Protein AF-A0A958Y5F9-F1 (afdb_monomer_lite)

pLDDT: mean 79.47, std 16.08, range [24.62, 97.62]

Structure (mmCIF, N/CA/C/O backbone):
data_AF-A0A958Y5F9-F1
#
_entry.id   AF-A0A958Y5F9-F1
#
loop_
_atom_site.group_PDB
_atom_site.id
_atom_site.type_symbol
_atom_site.label_atom_id
_atom_site.label_alt_id
_atom_site.label_comp_id
_atom_site.label_asym_id
_atom_site.label_entity_id
_atom_site.label_seq_id
_atom_site.pdbx_PDB_ins_code
_atom_site.Cartn_x
_atom_site.Cartn_y
_atom_site.Cartn_z
_atom_site.occupancy
_atom_site.B_iso_or_equiv
_atom_site.auth_seq_id
_atom_site.auth_comp_id
_atom_site.auth_asym_id
_atom_site.auth_atom_id
_atom_site.pdbx_PDB_model_num
ATOM 1 N N . TRP A 1 1 ? -17.874 -18.863 14.566 1.00 78.94 1 TRP A N 1
ATOM 2 C CA . TRP A 1 1 ? -17.034 -19.992 14.114 1.00 78.94 1 TRP A CA 1
ATOM 3 C C . TRP A 1 1 ? -15.703 -19.928 14.842 1.00 78.94 1 TRP A C 1
ATOM 5 O O . TRP A 1 1 ? -15.327 -18.834 15.233 1.00 78.94 1 TRP A O 1
ATOM 15 N N . THR A 1 2 ? -15.024 -21.053 15.063 1.00 80.00 2 THR A N 1
ATOM 16 C CA . THR A 1 2 ? -13.700 -21.110 15.724 1.00 80.00 2 THR A CA 1
ATOM 17 C C . THR A 1 2 ? -12.803 -22.122 15.003 1.00 80.00 2 THR A C 1
ATOM 19 O O . THR A 1 2 ? -13.330 -22.926 14.233 1.00 80.00 2 THR A O 1
ATOM 22 N N . PRO A 1 3 ? -11.476 -22.153 15.241 1.00 75.56 3 PRO A N 1
ATOM 23 C CA . PRO A 1 3 ? -10.610 -23.174 14.645 1.00 75.56 3 PRO A CA 1
ATOM 24 C C . PRO A 1 3 ? -11.055 -24.618 14.947 1.00 75.56 3 PRO A C 1
ATOM 26 O O . PRO A 1 3 ? -10.991 -25.472 14.070 1.00 75.56 3 PRO A O 1
ATOM 29 N N . GLY A 1 4 ? -11.568 -24.885 16.156 1.00 81.56 4 GLY A N 1
ATOM 30 C CA . GLY A 1 4 ? -12.093 -26.204 16.544 1.00 81.56 4 GLY A CA 1
ATOM 31 C C . GLY A 1 4 ? -13.514 -26.504 16.044 1.00 81.56 4 GLY A C 1
ATOM 32 O O . GLY A 1 4 ? -13.929 -27.658 16.024 1.00 81.56 4 GLY A O 1
ATOM 33 N N . GLN A 1 5 ? -14.266 -25.479 15.634 1.00 85.56 5 GLN A N 1
ATOM 34 C CA . GLN A 1 5 ? -15.607 -25.595 15.054 1.00 85.56 5 GLN A CA 1
ATOM 35 C C . GLN A 1 5 ? -15.733 -24.654 13.844 1.00 85.56 5 GLN A C 1
ATOM 37 O O . GLN A 1 5 ? -16.377 -23.592 13.928 1.00 85.56 5 GLN A O 1
ATOM 42 N N . PRO A 1 6 ? -15.077 -25.000 12.722 1.00 83.56 6 PRO A N 1
ATOM 43 C CA . PRO A 1 6 ? -15.099 -24.168 11.534 1.00 83.56 6 PRO A CA 1
ATOM 44 C C . PRO A 1 6 ? -16.473 -24.219 10.844 1.00 83.56 6 PRO A C 1
ATOM 46 O O . PRO A 1 6 ? -17.275 -25.125 11.099 1.00 83.56 6 PRO A O 1
ATOM 49 N N . PRO A 1 7 ? -16.775 -23.255 9.958 1.00 86.75 7 PRO A N 1
ATOM 50 C CA . PRO A 1 7 ? -17.998 -23.288 9.165 1.00 86.75 7 PRO A CA 1
ATOM 51 C C . PRO A 1 7 ? -18.066 -24.533 8.267 1.00 86.75 7 PRO A C 1
ATOM 53 O O . PRO A 1 7 ? -17.054 -25.119 7.886 1.00 86.75 7 PRO A O 1
ATOM 56 N N . ASN A 1 8 ? -19.286 -24.896 7.876 1.00 89.56 8 ASN A N 1
ATOM 57 C CA . ASN A 1 8 ? -19.574 -25.826 6.780 1.00 89.56 8 ASN A CA 1
ATOM 58 C C . ASN A 1 8 ? -20.611 -25.220 5.809 1.00 89.56 8 ASN A C 1
ATOM 60 O O . ASN A 1 8 ? -21.319 -24.286 6.208 1.00 89.56 8 ASN A O 1
ATOM 64 N N . PRO A 1 9 ? -20.749 -25.735 4.570 1.00 88.19 9 PRO A N 1
ATOM 65 C CA . PRO A 1 9 ? -21.650 -25.155 3.567 1.00 88.19 9 PRO A CA 1
ATOM 66 C C . PRO A 1 9 ? -23.096 -24.998 4.049 1.00 88.19 9 PRO A C 1
ATOM 68 O O . PRO A 1 9 ? -23.702 -23.954 3.838 1.00 88.19 9 PRO A O 1
ATOM 71 N N . GLY A 1 10 ? -23.632 -25.965 4.803 1.00 88.81 10 GLY A N 1
ATOM 72 C CA . GLY A 1 10 ? -24.988 -25.872 5.357 1.00 88.81 10 GLY A CA 1
ATOM 73 C C . GLY A 1 10 ? -25.145 -24.812 6.459 1.00 88.81 10 GLY A C 1
ATOM 74 O O . GLY A 1 10 ? -26.214 -24.223 6.624 1.00 88.81 10 GLY A O 1
ATOM 75 N N . SER A 1 11 ? -24.097 -24.537 7.240 1.00 89.81 11 SER A N 1
ATOM 76 C CA . SER A 1 11 ? -24.088 -23.415 8.188 1.00 89.81 11 SER A CA 1
ATOM 77 C C . SER A 1 11 ? -24.035 -22.064 7.472 1.00 89.81 11 SER A C 1
ATOM 79 O O . SER A 1 11 ? -24.726 -21.141 7.898 1.00 89.81 11 SER A O 1
ATOM 81 N N . LEU A 1 12 ? -23.296 -21.975 6.360 1.00 89.50 12 LEU A N 1
ATOM 82 C CA . LEU A 1 12 ? -23.232 -20.775 5.532 1.00 89.50 12 LEU A CA 1
ATOM 83 C C . LEU A 1 12 ? -24.564 -20.528 4.805 1.00 89.50 12 LEU A C 1
ATOM 85 O O . LEU A 1 12 ? -25.068 -19.410 4.846 1.00 89.50 12 LEU A O 1
ATOM 89 N N . GLU A 1 13 ? -25.193 -21.569 4.244 1.00 91.06 13 GLU A N 1
ATOM 90 C CA . GLU A 1 13 ? -26.529 -21.481 3.628 1.00 91.06 13 GLU A CA 1
ATOM 91 C C . GLU A 1 13 ? -27.552 -20.926 4.622 1.00 91.06 13 GLU A C 1
ATOM 93 O O . GLU A 1 13 ? -28.292 -19.999 4.302 1.00 91.06 13 GLU A O 1
ATOM 98 N N . ARG A 1 14 ? -27.575 -21.464 5.850 1.00 91.44 14 ARG A N 1
ATOM 99 C CA . ARG A 1 14 ? -28.482 -20.992 6.905 1.00 91.44 14 ARG A CA 1
ATOM 100 C C . ARG A 1 14 ? -28.225 -19.536 7.269 1.00 91.44 14 ARG A C 1
ATOM 102 O O . ARG A 1 14 ? -29.187 -18.786 7.405 1.00 91.44 14 ARG A O 1
ATOM 109 N N . PHE A 1 15 ? -26.959 -19.142 7.394 1.00 89.44 15 PHE A N 1
ATOM 110 C CA . PHE A 1 15 ? -26.582 -17.755 7.653 1.00 89.44 15 PHE A CA 1
ATOM 111 C C . PHE A 1 15 ? -27.074 -16.819 6.539 1.00 89.44 15 PHE A C 1
ATOM 113 O O . PHE A 1 15 ? -27.730 -15.820 6.826 1.00 89.44 15 PHE A O 1
ATOM 120 N N . ILE A 1 16 ? -26.842 -17.171 5.273 1.00 90.12 16 ILE A N 1
ATOM 121 C CA . ILE A 1 16 ? -27.252 -16.370 4.110 1.00 90.12 16 ILE A CA 1
ATOM 122 C C . ILE A 1 16 ? -28.772 -16.282 4.013 1.00 90.12 16 ILE A C 1
ATOM 124 O O . ILE A 1 16 ? -29.318 -15.194 3.852 1.00 90.12 16 ILE A O 1
ATOM 128 N N . LEU A 1 17 ? -29.473 -17.406 4.159 1.00 91.56 17 LEU A N 1
ATOM 129 C CA . LEU A 1 17 ? -30.933 -17.436 4.174 1.00 91.56 17 LEU A CA 1
ATOM 130 C C . LEU A 1 17 ? -31.501 -16.562 5.291 1.00 91.56 17 LEU A C 1
ATOM 132 O O . LEU A 1 17 ? -32.447 -15.811 5.058 1.00 91.56 17 LEU A O 1
ATOM 136 N N . GLN A 1 18 ? -30.925 -16.636 6.491 1.00 90.31 18 GLN A N 1
ATOM 137 C CA . GLN A 1 18 ? -31.332 -15.799 7.611 1.00 90.31 18 GLN A CA 1
ATOM 138 C C . GLN A 1 18 ? -31.108 -14.316 7.300 1.00 90.31 18 GLN A C 1
ATOM 140 O O . GLN A 1 18 ? -32.046 -13.536 7.440 1.00 90.31 18 GLN A O 1
ATOM 145 N N . ALA A 1 19 ? -29.925 -13.940 6.808 1.00 87.44 19 ALA A N 1
ATOM 146 C CA . ALA A 1 19 ? -29.609 -12.567 6.415 1.00 87.44 19 ALA A CA 1
ATOM 147 C C . ALA A 1 19 ? -30.534 -12.032 5.305 1.00 87.44 19 ALA A C 1
ATOM 149 O O . ALA A 1 19 ? -30.986 -10.889 5.383 1.00 87.44 19 ALA A O 1
ATOM 150 N N . LEU A 1 20 ? -30.864 -12.856 4.302 1.00 88.44 20 LEU A N 1
ATOM 151 C CA . LEU A 1 20 ? -31.779 -12.491 3.215 1.00 88.44 20 LEU A CA 1
ATOM 152 C C . LEU A 1 20 ? -33.224 -12.329 3.690 1.00 88.44 20 LEU A C 1
ATOM 154 O O . LEU A 1 20 ? -33.929 -11.463 3.186 1.00 88.44 20 LEU A O 1
ATOM 158 N N . MET A 1 21 ? -33.685 -13.161 4.629 1.00 89.50 21 MET A N 1
ATOM 159 C CA . MET A 1 21 ? -35.049 -13.089 5.168 1.00 89.50 21 MET A CA 1
ATOM 160 C C . MET A 1 21 ? -35.225 -11.967 6.194 1.00 89.50 21 MET A C 1
ATOM 162 O O . MET A 1 21 ? -36.331 -11.452 6.368 1.00 89.50 21 MET A O 1
ATOM 166 N N . GLU A 1 22 ? -34.162 -11.604 6.903 1.00 86.06 22 GLU A N 1
ATOM 167 C CA . GLU A 1 22 ? -34.221 -10.635 7.985 1.00 86.06 22 GLU A CA 1
ATOM 168 C C . GLU A 1 22 ? -34.667 -9.253 7.473 1.00 86.06 22 GLU A C 1
ATOM 170 O O . GLU A 1 22 ? -34.088 -8.689 6.543 1.00 86.06 22 GLU A O 1
ATOM 175 N N . GLY A 1 23 ? -35.693 -8.679 8.105 1.00 81.81 23 GLY A N 1
ATOM 176 C CA . GLY A 1 23 ? -36.273 -7.387 7.721 1.00 81.81 23 GLY A CA 1
ATOM 177 C C . GLY A 1 23 ? -37.139 -7.418 6.457 1.00 81.81 23 GLY A C 1
ATOM 178 O O . GLY A 1 23 ? -37.635 -6.371 6.052 1.00 81.81 23 GLY A O 1
ATOM 179 N N . GLN A 1 24 ? -37.345 -8.588 5.841 1.00 90.06 24 GLN A N 1
ATOM 180 C CA . GLN A 1 24 ? -38.217 -8.727 4.675 1.00 90.06 24 GLN A CA 1
ATOM 181 C C . GLN A 1 24 ? -39.683 -8.966 5.074 1.00 90.06 24 GLN A C 1
ATOM 183 O O . GLN A 1 24 ? -39.938 -9.610 6.098 1.00 90.06 24 GLN A O 1
ATOM 188 N N . PRO A 1 25 ? -40.660 -8.537 4.251 1.00 93.62 25 PRO A N 1
ATOM 189 C CA . PRO A 1 25 ? -42.072 -8.849 4.462 1.00 93.62 25 PRO A CA 1
ATOM 190 C C . PRO A 1 25 ? -42.348 -10.365 4.508 1.00 93.62 25 PRO A C 1
ATOM 192 O O . PRO A 1 25 ? -41.650 -11.130 3.830 1.00 93.62 25 PRO A O 1
ATOM 195 N N . PRO A 1 26 ? -43.403 -10.825 5.214 1.00 94.19 26 PRO A N 1
ATOM 196 C CA . PRO A 1 26 ? -43.739 -12.251 5.317 1.00 94.19 26 PRO A CA 1
ATOM 197 C C . PRO A 1 26 ? -43.874 -12.964 3.964 1.00 94.19 26 PRO A C 1
ATOM 199 O O . PRO A 1 26 ? -43.432 -14.103 3.822 1.00 94.19 26 PRO A O 1
ATOM 202 N N . ALA A 1 27 ? -44.420 -12.285 2.949 1.00 94.75 27 ALA A N 1
ATOM 203 C CA . ALA A 1 27 ? -44.543 -12.825 1.594 1.00 94.75 27 ALA A CA 1
ATOM 204 C C . ALA A 1 27 ? -43.174 -13.117 0.951 1.00 94.75 27 ALA A C 1
ATOM 206 O O . ALA A 1 27 ? -42.970 -14.196 0.397 1.00 94.75 27 ALA A O 1
ATOM 207 N N . THR A 1 28 ? -42.210 -12.201 1.082 1.00 93.50 28 THR A N 1
ATOM 208 C CA . THR A 1 28 ? -40.835 -12.384 0.592 1.00 93.50 28 THR A CA 1
ATOM 209 C C . THR A 1 28 ? -40.127 -13.507 1.344 1.00 93.50 28 THR A C 1
ATOM 211 O O . THR A 1 28 ? -39.448 -14.327 0.730 1.00 93.50 28 THR A O 1
ATOM 214 N N . GLN A 1 29 ? -40.317 -13.603 2.663 1.00 93.94 29 GLN A N 1
ATOM 215 C CA . GLN A 1 29 ? -39.762 -14.709 3.448 1.00 93.94 29 GLN A CA 1
ATOM 216 C C . GLN A 1 29 ? -40.338 -16.061 3.006 1.00 93.94 29 GLN A C 1
ATOM 218 O O . GLN A 1 29 ? -39.588 -17.022 2.838 1.00 93.94 29 GLN A O 1
ATOM 223 N N . ALA A 1 30 ? -41.653 -16.141 2.778 1.00 94.44 30 ALA A N 1
ATOM 224 C CA . ALA A 1 30 ? -42.307 -17.344 2.266 1.00 94.44 30 ALA A CA 1
ATOM 225 C C . ALA A 1 30 ? -41.799 -17.712 0.863 1.00 94.44 30 ALA A C 1
ATOM 227 O O . ALA A 1 30 ? -41.502 -18.881 0.602 1.00 94.44 30 ALA A O 1
ATOM 228 N N . PHE A 1 31 ? -41.629 -16.715 -0.012 1.00 96.12 31 PHE A N 1
ATOM 229 C CA . PHE A 1 31 ? -41.037 -16.895 -1.334 1.00 96.12 31 PHE A CA 1
ATOM 230 C C . PHE A 1 31 ? -39.618 -17.464 -1.241 1.00 96.12 31 PHE A C 1
ATOM 232 O O . PHE A 1 31 ? -39.340 -18.498 -1.846 1.00 96.12 31 PHE A O 1
ATOM 239 N N . LEU A 1 32 ? -38.737 -16.850 -0.444 1.00 94.25 32 LEU A N 1
ATOM 240 C CA . LEU A 1 32 ? -37.365 -17.324 -0.254 1.00 94.25 32 LEU A CA 1
ATOM 241 C C . LEU A 1 32 ? -37.353 -18.752 0.304 1.00 94.25 32 LEU A C 1
ATOM 243 O O . LEU A 1 32 ? -36.714 -19.621 -0.274 1.00 94.25 32 LEU A O 1
ATOM 247 N N . ARG A 1 33 ? -38.131 -19.059 1.348 1.00 94.06 33 ARG A N 1
ATOM 248 C CA . ARG A 1 33 ? -38.204 -20.425 1.905 1.00 94.06 33 ARG A CA 1
ATOM 249 C C . ARG A 1 33 ? -38.606 -21.475 0.869 1.00 94.06 33 ARG A C 1
ATOM 251 O O . ARG A 1 33 ? -38.077 -22.583 0.899 1.00 94.06 33 ARG A O 1
ATOM 258 N N . ARG A 1 34 ? -39.526 -21.136 -0.039 1.00 96.44 34 ARG A N 1
ATOM 259 C CA . ARG A 1 34 ? -40.028 -22.059 -1.065 1.00 96.44 34 ARG A CA 1
ATOM 260 C C . ARG A 1 34 ? -39.104 -22.173 -2.276 1.00 96.44 34 ARG A C 1
ATOM 262 O O . ARG A 1 34 ? -38.937 -23.267 -2.807 1.00 96.44 34 ARG A O 1
ATOM 269 N N . HIS A 1 35 ? -38.531 -21.062 -2.728 1.00 95.94 35 HIS A N 1
ATOM 270 C CA . HIS A 1 35 ? -37.883 -20.974 -4.038 1.00 95.94 35 HIS A CA 1
ATOM 271 C C . HIS A 1 35 ? -36.365 -20.821 -3.981 1.00 95.94 35 HIS A C 1
ATOM 273 O O . HIS A 1 35 ? -35.712 -21.078 -4.990 1.00 95.94 35 HIS A O 1
ATOM 279 N N . TYR A 1 36 ? -35.786 -20.467 -2.830 1.00 93.88 36 TYR A N 1
ATOM 280 C CA . TYR A 1 36 ? -34.357 -20.184 -2.705 1.00 93.88 36 TYR A CA 1
ATOM 281 C C . TYR A 1 36 ? -33.481 -21.310 -3.253 1.00 93.88 36 TYR A C 1
ATOM 283 O O . TYR A 1 36 ? -32.650 -21.067 -4.118 1.00 93.88 36 TYR A O 1
ATOM 291 N N . ARG A 1 37 ? -33.709 -22.556 -2.819 1.00 92.44 37 ARG A N 1
ATOM 292 C CA . ARG A 1 37 ? -32.908 -23.703 -3.275 1.00 92.44 37 ARG A CA 1
ATOM 293 C C . ARG A 1 37 ? -33.040 -23.963 -4.773 1.00 92.44 37 ARG A C 1
ATOM 295 O O . ARG A 1 37 ? -32.067 -24.368 -5.399 1.00 92.44 37 ARG A O 1
ATOM 302 N N . GLY A 1 38 ? -34.222 -23.727 -5.344 1.00 93.31 38 GLY A N 1
ATOM 303 C CA . GLY A 1 38 ? -34.437 -23.824 -6.788 1.00 93.31 38 GLY A CA 1
ATOM 304 C C . GLY A 1 38 ? -33.629 -22.768 -7.538 1.00 93.31 38 GLY A C 1
ATOM 305 O O . GLY A 1 38 ? -32.854 -23.107 -8.423 1.00 93.31 38 GLY A O 1
ATOM 306 N N . LEU A 1 39 ? -33.739 -21.504 -7.120 1.00 93.00 39 LEU A N 1
ATOM 307 C CA . LEU A 1 39 ? -32.991 -20.384 -7.701 1.00 93.00 39 LEU A CA 1
ATOM 308 C C . LEU A 1 39 ? -31.474 -20.554 -7.549 1.00 93.00 39 LEU A C 1
ATOM 310 O O . LEU A 1 39 ? -30.730 -20.296 -8.492 1.00 93.00 39 LEU A O 1
ATOM 314 N N . TYR A 1 40 ? -31.034 -21.040 -6.389 1.00 92.75 40 TYR A N 1
ATOM 315 C CA . TYR A 1 40 ? -29.635 -21.316 -6.088 1.00 92.75 40 TYR A CA 1
ATOM 316 C C . TYR A 1 40 ? -29.063 -22.403 -6.992 1.00 92.75 40 TYR A C 1
ATOM 318 O O . TYR A 1 40 ? -27.986 -22.200 -7.528 1.00 92.75 40 TYR A O 1
ATOM 326 N N . ARG A 1 41 ? -29.780 -23.514 -7.214 1.00 91.25 41 ARG A N 1
ATOM 327 C CA . ARG A 1 41 ? -29.345 -24.587 -8.132 1.00 91.25 41 ARG A CA 1
ATOM 328 C C . ARG A 1 41 ? -29.351 -24.166 -9.602 1.00 91.25 41 ARG A C 1
ATOM 330 O O . ARG A 1 41 ? -28.698 -24.799 -10.419 1.00 91.25 41 ARG A O 1
ATOM 337 N N . MET A 1 42 ? -30.119 -23.134 -9.939 1.00 92.06 42 MET A N 1
ATOM 338 C CA . MET A 1 42 ? -30.187 -22.563 -11.284 1.00 92.06 42 MET A CA 1
ATOM 339 C C . MET A 1 42 ? -29.132 -21.469 -11.531 1.00 92.06 42 MET A C 1
ATOM 341 O O . MET A 1 42 ? -29.224 -20.790 -12.555 1.00 92.06 42 MET A O 1
ATOM 345 N N . GLY A 1 43 ? -28.195 -21.230 -10.606 1.00 92.62 43 GLY A N 1
ATOM 346 C CA . GLY A 1 43 ? -27.151 -20.211 -10.763 1.00 92.62 43 GLY A CA 1
ATOM 347 C C . GLY A 1 43 ? -27.676 -18.776 -10.824 1.00 92.62 43 GLY A C 1
ATOM 348 O O . GLY A 1 43 ? -27.082 -17.918 -11.473 1.00 92.62 43 GLY A O 1
ATOM 349 N N . ARG A 1 44 ? -28.844 -18.500 -10.225 1.00 92.69 44 ARG A N 1
ATOM 350 C CA . ARG A 1 44 ? -29.524 -17.196 -10.354 1.00 92.69 44 ARG A CA 1
ATOM 351 C C . ARG A 1 44 ? -29.054 -16.144 -9.355 1.00 92.69 44 ARG A C 1
ATOM 353 O O . ARG A 1 44 ? -29.536 -15.015 -9.424 1.00 92.69 44 ARG A O 1
ATOM 360 N N . PHE A 1 45 ? -28.144 -16.481 -8.445 1.00 91.50 45 PHE A N 1
ATOM 361 C CA . PHE A 1 45 ? -27.607 -15.526 -7.484 1.00 91.50 45 PHE A CA 1
ATOM 362 C C . PHE A 1 45 ? -26.237 -14.990 -7.900 1.00 91.50 45 PHE A C 1
ATOM 364 O O . PHE A 1 45 ? -25.385 -15.693 -8.446 1.00 91.50 45 PHE A O 1
ATOM 371 N N . PHE A 1 46 ? -26.037 -13.717 -7.571 1.00 92.50 46 PHE A N 1
ATOM 372 C CA . PHE A 1 46 ? -24.739 -13.067 -7.528 1.00 92.50 46 PHE A CA 1
ATOM 373 C C . PHE A 1 46 ? -24.497 -12.653 -6.077 1.00 92.50 46 PHE A C 1
ATOM 375 O O . PHE A 1 46 ? -25.207 -11.791 -5.556 1.00 92.50 46 PHE A O 1
ATOM 382 N N . PHE A 1 47 ? -23.542 -13.288 -5.405 1.00 92.00 47 PHE A N 1
ATOM 383 C CA . PHE A 1 47 ? -23.239 -12.993 -4.009 1.00 92.00 47 PHE A CA 1
ATOM 384 C C . PHE A 1 47 ? -22.081 -12.004 -3.906 1.00 92.00 47 PHE A C 1
ATOM 386 O O . PHE A 1 47 ? -21.008 -12.219 -4.467 1.00 92.00 47 PHE A O 1
ATOM 393 N N . LEU A 1 48 ? -22.317 -10.933 -3.150 1.00 92.94 48 LEU A N 1
ATOM 394 C CA . LEU A 1 48 ? -21.318 -9.948 -2.757 1.00 92.94 48 LEU A CA 1
ATOM 395 C C . LEU A 1 48 ? -21.020 -10.142 -1.274 1.00 92.94 48 LEU A C 1
ATOM 397 O O . LEU A 1 48 ? -21.838 -9.797 -0.422 1.00 92.94 48 LEU A O 1
ATOM 401 N N . PHE A 1 49 ? -19.861 -10.707 -0.973 1.00 91.25 49 PHE A N 1
ATOM 402 C CA . PHE A 1 49 ? -19.354 -10.813 0.385 1.00 91.25 49 PHE A CA 1
ATOM 403 C C . PHE A 1 49 ? -18.362 -9.675 0.610 1.00 91.25 49 PHE A C 1
ATOM 405 O O . PHE A 1 49 ? -17.217 -9.745 0.168 1.00 91.25 49 PHE A O 1
ATOM 412 N N . ASP A 1 50 ? -18.825 -8.605 1.248 1.00 88.88 50 ASP A N 1
ATOM 413 C CA . ASP A 1 50 ? -17.985 -7.461 1.596 1.00 88.88 50 ASP A CA 1
ATOM 414 C C . ASP A 1 50 ? -17.298 -7.686 2.953 1.00 88.88 50 ASP A C 1
ATOM 416 O O . ASP A 1 50 ? -17.895 -8.279 3.854 1.00 88.88 50 ASP A O 1
ATOM 420 N N . SER A 1 51 ? -16.058 -7.219 3.092 1.00 85.81 51 SER A N 1
ATOM 421 C CA . SER A 1 51 ? -15.265 -7.285 4.330 1.00 85.81 51 SER A CA 1
ATOM 422 C C . SER A 1 51 ? -15.063 -8.685 4.951 1.00 85.81 51 SER A C 1
ATOM 424 O O . SER A 1 51 ? -15.332 -8.896 6.136 1.00 85.81 51 SER A O 1
ATOM 426 N N . PHE A 1 52 ? -14.522 -9.656 4.204 1.00 90.38 52 PHE A N 1
ATOM 427 C CA . PHE A 1 52 ? -14.152 -10.982 4.743 1.00 90.38 52 PHE A CA 1
ATOM 428 C C . PHE A 1 52 ? -13.308 -10.897 6.027 1.00 90.38 52 PHE A C 1
ATOM 430 O O . PHE A 1 52 ? -13.563 -11.626 6.989 1.00 90.38 52 PHE A O 1
ATOM 437 N N . ASP A 1 53 ? -12.347 -9.970 6.061 1.00 85.44 53 ASP A N 1
ATOM 438 C CA . ASP A 1 53 ? -11.434 -9.744 7.183 1.00 85.44 53 ASP A CA 1
ATOM 439 C C . ASP A 1 53 ? -12.102 -9.150 8.433 1.00 85.44 53 ASP A C 1
ATOM 441 O O . ASP A 1 53 ? -11.521 -9.192 9.518 1.00 85.44 53 ASP A O 1
ATOM 445 N N . GLU A 1 54 ? -13.322 -8.623 8.306 1.00 85.69 54 GLU A N 1
ATOM 446 C CA . GLU A 1 54 ? -14.115 -8.096 9.423 1.00 85.69 54 GLU A CA 1
ATOM 447 C C . GLU A 1 54 ? -15.066 -9.146 10.016 1.00 85.69 54 GLU A C 1
ATOM 449 O O . GLU A 1 54 ? -15.786 -8.865 10.978 1.00 85.69 54 GLU A O 1
ATOM 454 N N . THR A 1 55 ? -15.052 -10.379 9.494 1.00 86.00 55 THR A N 1
ATOM 455 C CA . THR A 1 55 ? -15.740 -11.504 10.136 1.00 86.00 55 THR A CA 1
ATOM 456 C C . THR A 1 55 ? -15.178 -11.670 11.554 1.00 86.00 55 THR A C 1
ATOM 458 O O . THR A 1 55 ? -13.965 -11.836 11.678 1.00 86.00 55 THR A O 1
ATOM 461 N N . PRO A 1 56 ? -15.999 -11.705 12.627 1.00 82.38 56 PRO A N 1
ATOM 462 C CA . PRO A 1 56 ? -15.495 -11.736 14.008 1.00 82.38 56 PRO A CA 1
ATOM 463 C C . PRO A 1 56 ? -14.496 -12.864 14.293 1.00 82.38 56 PRO A C 1
ATOM 465 O O . PRO A 1 56 ? -13.565 -12.708 15.059 1.00 82.38 56 PRO A O 1
ATOM 468 N N . ALA A 1 57 ? -14.641 -14.009 13.627 1.00 81.25 57 ALA A N 1
ATOM 469 C CA . ALA A 1 57 ? -13.710 -15.118 13.801 1.00 81.25 57 ALA A CA 1
ATOM 470 C C . ALA A 1 57 ? -12.392 -14.958 13.007 1.00 81.25 57 ALA A C 1
ATOM 472 O O . ALA A 1 57 ? -11.404 -15.606 13.331 1.00 81.25 57 ALA A O 1
ATOM 473 N N . VAL A 1 58 ? -12.385 -14.125 11.961 1.00 85.00 58 VAL A N 1
ATOM 474 C CA . VAL A 1 58 ? -11.216 -13.841 11.108 1.00 85.00 58 VAL A CA 1
ATOM 475 C C . VAL A 1 58 ? -10.430 -12.640 11.634 1.00 85.00 58 VAL A C 1
ATOM 477 O O . VAL A 1 58 ? -9.202 -12.645 11.567 1.00 85.00 58 VAL A O 1
ATOM 480 N N . ILE A 1 59 ? -11.113 -11.634 12.192 1.00 81.94 59 ILE A N 1
ATOM 481 C CA . ILE A 1 59 ? -10.482 -10.393 12.659 1.00 81.94 59 ILE A CA 1
ATOM 482 C C . ILE A 1 59 ? -9.414 -10.648 13.732 1.00 81.94 59 ILE A C 1
ATOM 484 O O . ILE A 1 59 ? -8.390 -9.966 13.729 1.00 81.94 59 ILE A O 1
ATOM 488 N N . ASP A 1 60 ? -9.612 -11.668 14.567 1.00 73.81 60 ASP A N 1
ATOM 489 C CA . ASP A 1 60 ? -8.699 -12.070 15.646 1.00 73.81 60 ASP A CA 1
ATOM 490 C C . ASP A 1 60 ? -7.748 -13.200 15.240 1.00 73.81 60 ASP A C 1
ATOM 492 O O . ASP A 1 60 ? -6.880 -13.612 16.005 1.00 73.81 60 ASP A O 1
ATOM 496 N N . SER A 1 61 ? -7.906 -13.728 14.027 1.00 76.81 61 SER A N 1
ATOM 497 C CA . SER A 1 61 ? -7.044 -14.785 13.523 1.00 76.81 61 SER A CA 1
ATOM 498 C C . SER A 1 61 ? -5.781 -14.205 12.887 1.00 76.81 61 SER A C 1
ATOM 500 O O . SER A 1 61 ? -5.818 -13.161 12.229 1.00 76.81 61 SER A O 1
ATOM 502 N N . TYR A 1 62 ? -4.662 -14.900 13.076 1.00 74.56 62 TYR A N 1
ATOM 503 C CA . TYR A 1 62 ? -3.426 -14.626 12.351 1.00 74.56 62 TYR A CA 1
ATOM 504 C C . TYR A 1 62 ? -3.592 -14.969 10.858 1.00 74.56 62 TYR A C 1
ATOM 506 O O . TYR A 1 62 ? -4.404 -15.827 10.503 1.00 74.56 62 TYR A O 1
ATOM 514 N N . GLU A 1 63 ? -2.809 -14.327 9.986 1.00 69.56 63 GLU A N 1
ATOM 515 C CA . GLU A 1 63 ? -2.917 -14.418 8.512 1.00 69.56 63 GLU A CA 1
ATOM 516 C C . GLU A 1 63 ? -2.903 -15.863 7.967 1.00 69.56 63 GLU A C 1
ATOM 518 O O . GLU A 1 63 ? -3.533 -16.163 6.954 1.00 69.56 63 GLU A O 1
ATOM 523 N N . HIS A 1 64 ? -2.239 -16.789 8.663 1.00 72.94 64 HIS A N 1
ATOM 524 C CA . HIS A 1 64 ? -2.117 -18.200 8.274 1.00 72.94 64 HIS A CA 1
ATOM 525 C C . HIS A 1 64 ? -3.024 -19.144 9.078 1.00 72.94 64 HIS A C 1
ATOM 527 O O . HIS A 1 64 ? -2.743 -20.337 9.209 1.00 72.94 64 HIS A O 1
ATOM 533 N N . SER A 1 65 ? -4.108 -18.624 9.657 1.00 82.19 65 SER A N 1
ATOM 534 C CA . SER A 1 65 ? -5.022 -19.431 10.457 1.00 82.19 65 SER A CA 1
ATOM 535 C C . SER A 1 65 ? -5.741 -20.497 9.616 1.00 82.19 65 SER A C 1
ATOM 537 O O . SER A 1 65 ? -6.361 -20.160 8.602 1.00 82.19 65 SER A O 1
ATOM 539 N N . PRO A 1 66 ? -5.804 -21.766 10.077 1.00 85.25 66 PRO A N 1
ATOM 540 C CA . PRO A 1 66 ? -6.625 -22.811 9.459 1.00 85.25 66 PRO A CA 1
ATOM 541 C C . PRO A 1 66 ? -8.102 -22.422 9.308 1.00 85.25 66 PRO A C 1
ATOM 543 O O . PRO A 1 66 ? -8.819 -22.966 8.466 1.00 85.25 66 PRO A O 1
ATOM 546 N N . LEU A 1 67 ? -8.577 -21.476 10.124 1.00 88.38 67 LEU A N 1
ATOM 547 C CA . LEU A 1 67 ? -9.927 -20.946 10.026 1.00 88.38 67 LEU A CA 1
ATOM 548 C C . LEU A 1 67 ? -10.137 -20.114 8.752 1.00 88.38 67 LEU A C 1
ATOM 550 O O . LEU A 1 67 ? -11.183 -20.262 8.120 1.00 88.38 67 LEU A O 1
ATOM 554 N N . ILE A 1 68 ? -9.161 -19.285 8.359 1.00 89.50 68 ILE A N 1
ATOM 555 C CA . ILE A 1 68 ? -9.200 -18.525 7.098 1.00 89.50 68 ILE A CA 1
ATOM 556 C C . ILE A 1 68 ? -9.265 -19.505 5.930 1.00 89.50 68 ILE A C 1
ATOM 558 O O . ILE A 1 68 ? -10.128 -19.363 5.062 1.00 89.50 68 ILE A O 1
ATOM 562 N N . ASP A 1 69 ? -8.423 -20.542 5.951 1.00 89.50 69 ASP A N 1
ATOM 563 C CA . ASP A 1 69 ? -8.431 -21.609 4.948 1.00 89.50 69 ASP A CA 1
ATOM 564 C C . ASP A 1 69 ? -9.799 -22.275 4.831 1.00 89.50 69 ASP A C 1
ATOM 566 O O . ASP A 1 69 ? -10.336 -22.431 3.730 1.00 89.50 69 ASP A O 1
ATOM 570 N N . LYS A 1 70 ? -10.385 -22.656 5.970 1.00 91.12 70 LYS A N 1
ATOM 571 C CA . LYS A 1 70 ? -11.649 -23.382 5.959 1.00 91.12 70 LYS A CA 1
ATOM 572 C C . LYS A 1 70 ? -12.827 -22.501 5.559 1.00 91.12 70 LYS A C 1
ATOM 574 O O . LYS A 1 70 ? -13.700 -22.960 4.828 1.00 91.12 70 LYS A O 1
ATOM 579 N N . LEU A 1 71 ? -12.858 -21.245 5.998 1.00 91.88 71 LEU A N 1
ATOM 580 C CA . LEU A 1 71 ? -13.893 -20.299 5.586 1.00 91.88 71 LEU A CA 1
ATOM 581 C C . LEU A 1 71 ? -13.797 -19.998 4.082 1.00 91.88 71 LEU A C 1
ATOM 583 O O . LEU A 1 71 ? -14.820 -20.007 3.402 1.00 91.88 71 LEU A O 1
ATOM 587 N N . SER A 1 72 ? -12.581 -19.820 3.560 1.00 92.62 72 SER A N 1
ATOM 588 C CA . SER A 1 72 ? -12.314 -19.622 2.127 1.00 92.62 72 SER A CA 1
ATOM 589 C C . SER A 1 72 ? -12.848 -20.784 1.287 1.00 92.62 72 SER A C 1
ATOM 591 O O . SER A 1 72 ? -13.571 -20.572 0.316 1.00 92.62 72 SER A O 1
ATOM 593 N N . GLU A 1 73 ? -12.556 -22.017 1.709 1.00 92.94 73 GLU A N 1
ATOM 594 C CA . GLU A 1 73 ? -13.062 -23.242 1.082 1.00 92.94 73 GLU A CA 1
ATOM 595 C C . GLU A 1 73 ? -14.595 -23.311 1.113 1.00 92.94 73 GLU A C 1
ATOM 597 O O . GLU A 1 73 ? -15.228 -23.602 0.104 1.00 92.94 73 GLU A O 1
ATOM 602 N N . VAL A 1 74 ? -15.215 -23.024 2.261 1.00 93.25 74 VAL A N 1
ATOM 603 C CA . VAL A 1 74 ? -16.672 -23.131 2.426 1.00 93.25 74 VAL A CA 1
ATOM 604 C C . VAL A 1 74 ? -17.422 -22.114 1.572 1.00 93.25 74 VAL A C 1
ATOM 606 O O . VAL A 1 74 ? -18.431 -22.476 0.969 1.00 93.25 74 VAL A O 1
ATOM 609 N N . ILE A 1 75 ? -16.942 -20.869 1.498 1.00 92.50 75 ILE A N 1
ATOM 610 C CA . ILE A 1 75 ? -17.547 -19.844 0.636 1.00 92.50 75 ILE A CA 1
ATOM 611 C C . ILE A 1 75 ? -17.426 -20.263 -0.834 1.00 92.50 75 ILE A C 1
ATOM 613 O O . ILE A 1 75 ? -18.398 -20.151 -1.577 1.00 92.50 75 ILE A O 1
ATOM 617 N N . TYR A 1 76 ? -16.272 -20.793 -1.246 1.00 91.50 76 TYR A N 1
ATOM 618 C CA . TYR A 1 76 ? -16.063 -21.253 -2.618 1.00 91.50 76 TYR A CA 1
ATOM 619 C C . TYR A 1 76 ? -16.966 -22.431 -2.999 1.00 91.50 76 TYR A C 1
ATOM 621 O O . TYR A 1 76 ? -17.670 -22.363 -4.007 1.00 91.50 76 TYR A O 1
ATOM 629 N N . LEU A 1 77 ? -17.014 -23.478 -2.166 1.00 89.75 77 LEU A N 1
ATOM 630 C CA . LEU A 1 77 ? -17.884 -24.641 -2.385 1.00 89.75 77 LEU A CA 1
ATOM 631 C C . LEU A 1 77 ? -19.359 -24.234 -2.482 1.00 89.75 77 LEU A C 1
ATOM 633 O O . LEU A 1 77 ? -20.098 -24.740 -3.322 1.00 89.75 77 LEU A O 1
ATOM 637 N N . TYR A 1 78 ? -19.769 -23.259 -1.673 1.00 89.38 78 TYR A N 1
ATOM 638 C CA . TYR A 1 78 ? -21.111 -22.697 -1.731 1.00 89.38 78 TYR A CA 1
ATOM 639 C C . TYR A 1 78 ? -21.403 -21.909 -3.024 1.00 89.38 78 TYR A C 1
ATOM 641 O O . TYR A 1 78 ? -22.545 -21.812 -3.456 1.00 89.38 78 TYR A O 1
ATOM 649 N N . GLY A 1 79 ? -20.406 -21.336 -3.696 1.00 85.62 79 GLY A N 1
ATOM 650 C CA . GLY A 1 79 ? -20.617 -20.782 -5.040 1.00 85.62 79 GLY A CA 1
ATOM 651 C C . GLY A 1 79 ? -20.781 -21.872 -6.090 1.00 85.62 79 GLY A C 1
ATOM 652 O O . GLY A 1 79 ? -21.716 -21.834 -6.897 1.00 85.62 79 GLY A O 1
ATOM 653 N N . LEU A 1 80 ? -19.870 -22.851 -6.045 1.00 81.81 80 LEU A N 1
ATOM 654 C CA . LEU A 1 80 ? -19.769 -23.936 -7.017 1.00 81.81 80 LEU A CA 1
ATOM 655 C C . LEU A 1 80 ? -21.024 -24.806 -7.076 1.00 81.81 80 LEU A C 1
ATOM 657 O O . LEU A 1 80 ? -21.545 -25.031 -8.166 1.00 81.81 80 LEU A O 1
ATOM 661 N N . ASP A 1 81 ? -21.532 -25.255 -5.925 1.00 77.38 81 ASP A N 1
ATOM 662 C CA . ASP A 1 81 ? -22.643 -26.217 -5.845 1.00 77.38 81 ASP A CA 1
ATOM 663 C C . ASP A 1 81 ? -23.943 -25.717 -6.506 1.00 77.38 81 ASP A C 1
ATOM 665 O O . ASP A 1 81 ? -24.840 -26.510 -6.800 1.00 77.38 81 ASP A O 1
ATOM 669 N N . GLY A 1 82 ? -24.076 -24.406 -6.728 1.00 71.12 82 GLY A N 1
ATOM 670 C CA . GLY A 1 82 ? -25.237 -23.810 -7.388 1.00 71.12 82 GLY A CA 1
ATOM 671 C C . GLY A 1 82 ? -24.959 -23.166 -8.748 1.00 71.12 82 GLY A C 1
ATOM 672 O O . GLY A 1 82 ? -25.892 -22.658 -9.360 1.00 71.12 82 GLY A O 1
ATOM 673 N N . GLY A 1 83 ? -23.710 -23.144 -9.226 1.00 81.81 83 GLY A N 1
ATOM 674 C CA . GLY A 1 83 ? -23.343 -22.387 -10.431 1.00 81.81 83 GLY A CA 1
ATOM 675 C C . GLY A 1 83 ? -23.570 -20.875 -10.287 1.00 81.81 83 GLY A C 1
ATOM 676 O O . GLY A 1 83 ? -23.919 -20.205 -11.257 1.00 81.81 83 GLY A O 1
ATOM 677 N N . ASN A 1 84 ? -23.443 -20.343 -9.066 1.00 89.50 84 ASN A N 1
ATOM 678 C CA . ASN A 1 84 ? -23.666 -18.927 -8.766 1.00 89.50 84 ASN A CA 1
ATOM 679 C C . ASN A 1 84 ? -22.371 -18.120 -8.912 1.00 89.50 84 ASN A C 1
ATOM 681 O O . ASN A 1 84 ? -21.270 -18.650 -8.768 1.00 89.50 84 ASN A O 1
ATOM 685 N N . HIS A 1 85 ? -22.505 -16.813 -9.131 1.00 89.75 85 HIS A N 1
ATOM 686 C CA . HIS A 1 85 ? -21.357 -15.908 -9.168 1.00 89.75 85 HIS A CA 1
ATOM 687 C C . HIS A 1 85 ? -21.038 -15.384 -7.768 1.00 89.75 85 HIS A C 1
ATOM 689 O O . HIS A 1 85 ? -21.942 -15.042 -7.000 1.00 89.75 85 HIS A O 1
ATOM 695 N N . LEU A 1 86 ? -19.747 -15.290 -7.456 1.00 91.69 86 LEU A N 1
ATOM 696 C CA . LEU A 1 86 ? -19.238 -14.844 -6.166 1.00 91.69 86 LEU A CA 1
ATOM 697 C C . LEU A 1 86 ? -18.241 -13.702 -6.350 1.00 91.69 86 LEU A C 1
ATOM 699 O O . LEU A 1 86 ? -17.331 -13.797 -7.169 1.00 91.69 86 LEU A O 1
ATOM 703 N N . LEU A 1 87 ? -18.360 -12.668 -5.524 1.00 92.94 87 LEU A N 1
ATOM 704 C CA . LEU A 1 87 ? -17.310 -11.678 -5.317 1.00 92.94 87 LEU A CA 1
ATOM 705 C C . LEU A 1 87 ? -17.067 -11.526 -3.818 1.00 92.94 87 LEU A C 1
ATOM 707 O O . LEU A 1 87 ? -18.000 -11.285 -3.053 1.00 92.94 87 LEU A O 1
ATOM 711 N N . LEU A 1 88 ? -15.808 -11.686 -3.417 1.00 93.38 88 LEU A N 1
ATOM 712 C CA . LEU A 1 88 ? -15.361 -11.608 -2.032 1.00 93.38 88 LEU A CA 1
ATOM 713 C C . LEU A 1 88 ? -14.360 -10.459 -1.905 1.00 93.38 88 LEU A C 1
ATOM 715 O O . LEU A 1 88 ? -13.309 -10.485 -2.543 1.00 93.38 88 LEU A O 1
ATOM 719 N N . ALA A 1 89 ? -14.699 -9.448 -1.109 1.00 93.00 89 ALA A N 1
ATOM 720 C CA . ALA A 1 89 ? -13.827 -8.321 -0.811 1.00 93.00 89 ALA A CA 1
ATOM 721 C C . ALA A 1 89 ? -13.173 -8.505 0.563 1.00 93.00 89 ALA A C 1
ATOM 723 O O . ALA A 1 89 ? -13.802 -8.967 1.515 1.00 93.00 89 ALA A O 1
ATOM 724 N N . SER A 1 90 ? -11.897 -8.145 0.665 1.00 90.25 90 SER A N 1
ATOM 725 C CA . SER A 1 90 ? -11.127 -8.228 1.903 1.00 90.25 90 SER A CA 1
ATOM 726 C C . SER A 1 90 ? -9.951 -7.256 1.879 1.00 90.25 90 SER A C 1
ATOM 728 O O . SER A 1 90 ? -9.479 -6.848 0.812 1.00 90.25 90 SER A O 1
ATOM 730 N N . ARG A 1 91 ? -9.394 -6.955 3.051 1.00 81.62 91 ARG A N 1
ATOM 731 C CA . ARG A 1 91 ? -8.021 -6.439 3.155 1.00 81.62 91 ARG A CA 1
ATOM 732 C C . ARG A 1 91 ? -7.011 -7.505 2.731 1.00 81.62 91 ARG A C 1
ATOM 734 O O . ARG A 1 91 ? -7.287 -8.701 2.791 1.00 81.62 91 ARG A O 1
ATOM 741 N N . GLU A 1 92 ? -5.830 -7.059 2.313 1.00 74.38 92 GLU A N 1
ATOM 742 C CA . GLU A 1 92 ? -4.795 -7.937 1.755 1.00 74.38 92 GLU A CA 1
ATOM 743 C C . GLU A 1 92 ? -4.230 -8.927 2.793 1.00 74.38 92 GLU A C 1
ATOM 745 O O . GLU A 1 92 ? -4.199 -10.119 2.519 1.00 74.38 92 GLU A O 1
ATOM 750 N N . PHE A 1 93 ? -3.924 -8.474 4.013 1.00 68.00 93 PHE A N 1
ATOM 751 C CA . PHE A 1 93 ? -3.310 -9.296 5.081 1.00 68.00 93 PHE A CA 1
ATOM 752 C C . PHE A 1 93 ? -4.251 -10.298 5.758 1.00 68.00 93 PHE A C 1
ATOM 754 O O . PHE A 1 93 ? -3.827 -11.153 6.523 1.00 68.00 93 PHE A O 1
ATOM 761 N N . LYS A 1 94 ? -5.556 -10.182 5.512 1.00 78.06 94 LYS A N 1
ATOM 762 C CA . LYS A 1 94 ? -6.580 -11.105 6.030 1.00 78.06 94 LYS A CA 1
ATOM 763 C C . LYS A 1 94 ? -7.472 -11.594 4.907 1.00 78.06 94 LYS A C 1
ATOM 765 O O . LYS A 1 94 ? -8.666 -11.807 5.083 1.00 78.06 94 LYS A O 1
ATOM 770 N N . ARG A 1 95 ? -6.892 -11.707 3.718 1.00 85.06 95 ARG A N 1
ATOM 771 C CA . ARG A 1 95 ? -7.601 -12.137 2.523 1.00 85.06 95 ARG A CA 1
ATOM 772 C C . ARG A 1 95 ? -7.970 -13.617 2.584 1.00 85.06 95 ARG A C 1
ATOM 774 O O . ARG A 1 95 ? -7.317 -14.381 3.297 1.00 85.06 95 ARG A O 1
ATOM 781 N N . PRO A 1 96 ? -8.973 -14.046 1.805 1.00 89.12 96 PRO A N 1
ATOM 782 C CA . PRO A 1 96 ? -9.219 -15.463 1.601 1.00 89.12 96 PRO A CA 1
ATOM 783 C C . PRO A 1 96 ? -7.957 -16.177 1.108 1.00 89.12 96 PRO A C 1
ATOM 785 O O . PRO A 1 96 ? -7.177 -15.643 0.314 1.00 89.12 96 PRO A O 1
ATOM 788 N N . SER A 1 97 ? -7.768 -17.409 1.564 1.00 88.12 97 SER A N 1
ATOM 789 C CA . SER A 1 97 ? -6.636 -18.219 1.144 1.00 88.12 97 SER A CA 1
ATOM 790 C C . SER A 1 97 ? -6.819 -18.763 -0.272 1.00 88.12 97 SER A C 1
ATOM 792 O O . SER A 1 97 ? -7.880 -18.633 -0.890 1.00 88.12 97 SER A O 1
ATOM 794 N N . GLY A 1 98 ? -5.795 -19.460 -0.777 1.00 83.94 98 GLY A N 1
ATOM 795 C CA . GLY A 1 98 ? -5.847 -20.123 -2.082 1.00 83.94 98 GLY A CA 1
ATOM 796 C C . GLY A 1 98 ? -7.007 -21.116 -2.242 1.00 83.94 98 GLY A C 1
ATOM 797 O O . GLY A 1 98 ? -7.356 -21.459 -3.368 1.00 83.94 98 GLY A O 1
ATOM 798 N N . ARG A 1 99 ? -7.658 -21.540 -1.147 1.00 87.94 99 ARG A N 1
ATOM 799 C CA . ARG A 1 99 ? -8.852 -22.399 -1.198 1.00 87.94 99 ARG 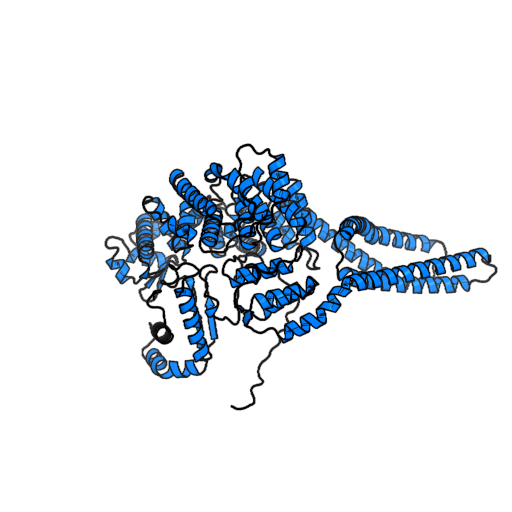A CA 1
ATOM 800 C C . ARG A 1 99 ? -10.105 -21.707 -1.714 1.00 87.94 99 ARG A C 1
ATOM 802 O O . ARG A 1 99 ? -11.021 -22.403 -2.136 1.00 87.94 99 ARG A O 1
ATOM 809 N N . PHE A 1 100 ? -10.151 -20.375 -1.707 1.00 88.75 100 PHE A N 1
ATOM 810 C CA . PHE A 1 100 ? -11.239 -19.647 -2.355 1.00 88.75 100 PHE A CA 1
ATOM 811 C C . PHE A 1 100 ? -11.180 -19.760 -3.890 1.00 88.75 100 PHE A C 1
ATOM 813 O O . PHE A 1 100 ? -12.158 -19.431 -4.548 1.00 88.75 100 PHE A O 1
ATOM 820 N N . ALA A 1 101 ? -10.055 -20.241 -4.451 1.00 86.00 101 ALA A N 1
ATOM 821 C CA . ALA A 1 101 ? -9.881 -20.618 -5.859 1.00 86.00 101 ALA A CA 1
ATOM 822 C C . ALA A 1 101 ? -10.531 -19.636 -6.854 1.00 86.00 101 ALA A C 1
ATOM 824 O O . ALA A 1 101 ? -11.215 -20.042 -7.795 1.00 86.00 101 ALA A O 1
ATOM 825 N N . ALA A 1 102 ? -10.330 -18.337 -6.608 1.00 86.62 102 ALA A N 1
ATOM 826 C CA . ALA A 1 102 ? -10.947 -17.268 -7.375 1.00 86.62 102 ALA A CA 1
ATOM 827 C C . ALA A 1 102 ? -10.566 -17.361 -8.858 1.00 86.62 102 ALA A C 1
ATOM 829 O O . ALA A 1 102 ? -9.392 -17.515 -9.190 1.00 86.62 102 ALA A O 1
ATOM 830 N N . ASP A 1 103 ? -11.556 -17.213 -9.741 1.00 83.31 103 ASP A N 1
ATOM 831 C CA . ASP A 1 103 ? -11.307 -17.088 -11.179 1.00 83.31 103 ASP A CA 1
ATOM 832 C C . ASP A 1 103 ? -10.689 -15.738 -11.542 1.00 83.31 103 ASP A C 1
ATOM 834 O O . ASP A 1 103 ? -10.073 -15.658 -12.598 1.00 83.31 103 ASP A O 1
ATOM 838 N N . VAL A 1 104 ? -10.934 -14.696 -10.728 1.00 84.00 104 VAL A N 1
ATOM 839 C CA . VAL A 1 104 ? -10.412 -13.333 -10.907 1.00 84.00 104 VAL A CA 1
ATOM 840 C C . VAL A 1 104 ? -9.999 -12.704 -9.578 1.00 84.00 104 VAL A C 1
ATOM 842 O O . VAL A 1 104 ? -10.829 -12.572 -8.678 1.00 84.00 104 VAL A O 1
ATOM 845 N N . SER A 1 105 ? -8.748 -12.237 -9.470 1.00 80.81 105 SER A N 1
ATOM 846 C CA . SER A 1 105 ? -8.270 -11.427 -8.332 1.00 80.81 105 SER A CA 1
ATOM 847 C C . SER A 1 105 ? -8.048 -9.958 -8.708 1.00 80.81 105 SER A C 1
ATOM 849 O O . SER A 1 105 ? -7.139 -9.611 -9.468 1.00 80.81 105 SER A O 1
ATOM 851 N N . LEU A 1 106 ? -8.851 -9.062 -8.125 1.00 84.44 106 LEU A N 1
ATOM 852 C CA . LEU A 1 106 ? -8.762 -7.614 -8.331 1.00 84.44 106 LEU A CA 1
ATOM 853 C C . LEU A 1 106 ? -8.205 -6.920 -7.085 1.00 84.44 106 LEU A C 1
ATOM 855 O O . LEU A 1 106 ? -8.689 -7.126 -5.978 1.00 84.44 106 LEU A O 1
ATOM 859 N N . HIS A 1 107 ? -7.225 -6.036 -7.277 1.00 77.12 107 HIS A N 1
ATOM 860 C CA . HIS A 1 107 ? -6.639 -5.238 -6.198 1.00 77.12 107 HIS A CA 1
ATOM 861 C C . HIS A 1 107 ? -6.988 -3.759 -6.374 1.00 77.12 107 HIS A C 1
ATOM 863 O O . HIS A 1 107 ? -6.685 -3.163 -7.413 1.00 77.12 107 HIS A O 1
ATOM 869 N N . ILE A 1 108 ? -7.580 -3.152 -5.344 1.00 83.88 108 ILE A N 1
ATOM 870 C CA . ILE A 1 108 ? -7.824 -1.707 -5.305 1.00 83.88 108 ILE A CA 1
ATOM 871 C C . ILE A 1 108 ? -6.512 -1.012 -4.943 1.00 83.88 108 ILE A C 1
ATOM 873 O O . ILE A 1 108 ? -5.984 -1.177 -3.844 1.00 83.88 108 ILE A O 1
ATOM 877 N N . ARG A 1 109 ? -5.977 -0.229 -5.881 1.00 78.38 109 ARG A N 1
ATOM 878 C CA . ARG A 1 109 ? -4.747 0.541 -5.670 1.00 78.38 109 ARG A CA 1
ATOM 879 C C . ARG A 1 109 ? -5.048 1.850 -4.947 1.00 78.38 109 ARG A C 1
ATOM 881 O O . ARG A 1 109 ? -6.113 2.426 -5.180 1.00 78.38 109 ARG A O 1
ATOM 888 N N . PRO A 1 110 ? -4.117 2.377 -4.136 1.00 82.00 110 PRO A N 1
ATOM 889 C CA . PRO A 1 110 ? -4.277 3.718 -3.599 1.00 82.00 110 PRO A CA 1
ATOM 890 C C . PRO A 1 110 ? -4.264 4.763 -4.713 1.00 82.00 110 PRO A C 1
ATOM 892 O O . PRO A 1 110 ? -3.801 4.509 -5.831 1.00 82.00 110 PRO A O 1
ATOM 895 N N . LEU A 1 111 ? -4.789 5.941 -4.394 1.00 86.62 111 LEU A N 1
ATOM 896 C CA . LEU A 1 111 ? -4.911 7.041 -5.336 1.00 86.62 111 LEU A CA 1
ATOM 897 C C . LEU A 1 111 ? -3.536 7.418 -5.886 1.00 86.62 111 LEU A C 1
ATOM 899 O O . LEU A 1 111 ? -2.557 7.552 -5.142 1.00 86.62 111 LEU A O 1
ATOM 903 N N . SER A 1 112 ? -3.478 7.602 -7.203 1.00 83.19 112 SER A N 1
ATOM 904 C CA . SER A 1 112 ? -2.304 8.188 -7.834 1.00 83.19 112 SER A CA 1
ATOM 905 C C . SER A 1 112 ? -2.169 9.650 -7.407 1.00 83.19 112 SER A C 1
ATOM 907 O O . SER A 1 112 ? -3.145 10.284 -6.998 1.00 83.19 112 SER A O 1
ATOM 909 N N . GLU A 1 113 ? -0.959 10.202 -7.488 1.00 84.50 113 GLU A N 1
ATOM 910 C CA . GLU A 1 113 ? -0.727 11.596 -7.090 1.00 84.50 113 GLU A CA 1
ATOM 911 C C . GLU A 1 113 ? -1.580 12.548 -7.948 1.00 84.50 113 GLU A C 1
ATOM 913 O O . GLU A 1 113 ? -2.150 13.505 -7.429 1.00 84.50 113 GLU A O 1
ATOM 918 N N . GLU A 1 114 ? -1.799 12.207 -9.221 1.00 84.06 114 GLU A N 1
ATOM 919 C CA . GLU A 1 114 ? -2.702 12.916 -10.132 1.00 84.06 114 GLU A CA 1
ATOM 920 C C . GLU A 1 114 ? -4.150 12.895 -9.639 1.00 84.06 114 GLU A C 1
ATOM 922 O O . GLU A 1 114 ? -4.775 13.947 -9.548 1.00 84.06 114 GLU A O 1
ATOM 927 N N . MET A 1 115 ? -4.679 11.725 -9.261 1.00 89.94 115 MET A N 1
ATOM 928 C CA . MET A 1 115 ? -6.048 11.617 -8.742 1.00 89.94 115 MET A CA 1
ATOM 929 C C . MET A 1 115 ? -6.234 12.427 -7.454 1.00 89.94 115 MET A C 1
ATOM 931 O O . MET A 1 115 ? -7.297 13.014 -7.238 1.00 89.94 115 MET A O 1
ATOM 935 N N . VAL A 1 116 ? -5.208 12.476 -6.596 1.00 92.62 116 VAL A N 1
ATOM 936 C CA . VAL A 1 116 ? -5.235 13.293 -5.378 1.00 92.62 116 VAL A CA 1
ATOM 937 C C . VAL A 1 116 ? -5.268 14.780 -5.724 1.00 92.62 116 VAL A C 1
ATOM 939 O O . VAL A 1 116 ? -6.119 15.498 -5.203 1.00 92.62 116 VAL A O 1
ATOM 942 N N . ILE A 1 117 ? -4.389 15.238 -6.622 1.00 91.19 117 ILE A N 1
ATOM 943 C CA . ILE A 1 117 ? -4.339 16.636 -7.077 1.00 91.19 117 ILE A CA 1
ATOM 944 C C . ILE A 1 117 ? -5.674 17.036 -7.698 1.00 91.19 117 ILE A C 1
ATOM 946 O O . ILE A 1 117 ? -6.267 18.018 -7.269 1.00 91.19 117 ILE A O 1
ATOM 950 N N . GLU A 1 118 ? -6.202 16.236 -8.626 1.00 91.31 118 GLU A N 1
ATOM 951 C CA . GLU A 1 118 ? -7.502 16.487 -9.249 1.00 91.31 118 GLU A CA 1
ATOM 952 C C . GLU A 1 118 ? -8.627 16.551 -8.208 1.00 91.31 118 GLU A C 1
ATOM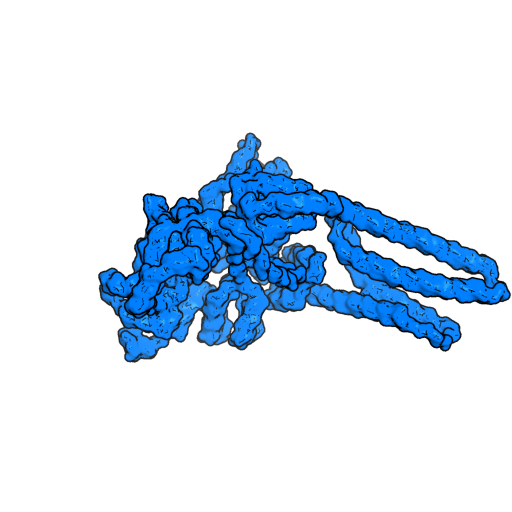 954 O O . GLU A 1 118 ? -9.515 17.397 -8.309 1.00 91.31 118 GLU A O 1
ATOM 959 N N . SER A 1 119 ? -8.608 15.689 -7.183 1.00 94.69 119 SER A N 1
ATOM 960 C CA . SER A 1 119 ? -9.598 15.753 -6.103 1.00 94.69 119 SER A CA 1
ATOM 961 C C . SER A 1 119 ? -9.459 17.006 -5.234 1.00 94.69 119 SER A C 1
ATOM 963 O O . SER A 1 119 ? -10.475 17.446 -4.692 1.00 94.69 119 SER A O 1
ATOM 965 N N . LEU A 1 120 ? -8.247 17.526 -5.028 1.00 93.75 120 LEU A N 1
ATOM 966 C CA . LEU A 1 120 ? -8.002 18.745 -4.251 1.00 93.75 120 LEU A CA 1
ATOM 967 C C . LEU A 1 120 ? -8.378 19.992 -5.063 1.00 93.75 120 LEU A C 1
ATOM 969 O O . LEU A 1 120 ? -9.059 20.877 -4.553 1.00 93.75 120 LEU A O 1
ATOM 973 N N . GLU A 1 121 ? -8.029 20.023 -6.347 1.00 92.25 121 GLU A N 1
ATOM 974 C CA . GLU A 1 121 ? -8.389 21.099 -7.276 1.00 92.25 121 GLU A CA 1
ATOM 975 C C . GLU A 1 121 ? -9.908 21.191 -7.456 1.00 92.25 121 GLU A C 1
ATOM 977 O O . GLU A 1 121 ? -10.475 22.272 -7.327 1.00 92.25 121 GLU A O 1
ATOM 982 N N . LYS A 1 122 ? -10.604 20.054 -7.619 1.00 94.06 122 LYS A N 1
ATOM 983 C CA . LYS A 1 122 ? -12.082 20.006 -7.637 1.00 94.06 122 LYS A CA 1
ATOM 984 C C . LYS A 1 122 ? -12.722 20.491 -6.336 1.00 94.06 122 LYS A C 1
ATOM 986 O O . LYS A 1 122 ? -13.887 20.874 -6.334 1.00 94.06 122 LYS A O 1
ATOM 991 N N . ALA A 1 123 ? -11.989 20.442 -5.227 1.00 92.25 123 ALA A N 1
ATOM 992 C CA . ALA A 1 123 ? -12.426 20.967 -3.940 1.00 92.25 123 ALA A CA 1
ATOM 993 C C . ALA A 1 123 ? -12.015 22.437 -3.717 1.00 92.25 123 ALA A C 1
ATOM 995 O O . ALA A 1 123 ? -12.219 22.942 -2.614 1.00 92.25 123 ALA A O 1
ATOM 996 N N . ASN A 1 124 ? -11.492 23.116 -4.748 1.00 93.25 124 ASN A N 1
ATOM 997 C CA . ASN A 1 124 ? -11.061 24.516 -4.760 1.00 93.25 124 ASN A CA 1
ATOM 998 C C . ASN A 1 124 ? -9.917 24.848 -3.782 1.00 93.25 124 ASN A C 1
ATOM 1000 O O . ASN A 1 124 ? -9.835 25.967 -3.277 1.00 93.25 124 ASN A O 1
ATOM 1004 N N . PHE A 1 125 ? -9.013 23.899 -3.512 1.00 92.88 125 PHE A N 1
ATOM 1005 C CA . PHE A 1 125 ? -7.787 24.205 -2.767 1.00 92.88 125 PHE A CA 1
ATOM 1006 C C . PHE A 1 125 ? -6.772 24.950 -3.641 1.00 92.88 125 PHE A C 1
ATOM 1008 O O . PHE A 1 125 ? -6.598 24.637 -4.818 1.00 92.88 125 PHE A O 1
ATOM 1015 N N . SER A 1 126 ? -6.071 25.925 -3.053 1.00 90.06 126 SER A N 1
ATOM 1016 C CA . SER A 1 126 ? -5.030 26.687 -3.747 1.00 90.06 126 SER A CA 1
ATOM 1017 C C . SER A 1 126 ? -3.795 25.828 -4.034 1.00 90.06 126 SER A C 1
ATOM 1019 O O . SER A 1 126 ? -3.461 24.913 -3.279 1.00 90.06 126 SER A O 1
ATOM 1021 N N . GLU A 1 127 ? -3.048 26.167 -5.089 1.00 88.75 127 GLU A N 1
ATOM 1022 C CA . GLU A 1 127 ? -1.786 25.486 -5.415 1.00 88.75 127 GLU A CA 1
ATOM 1023 C C . GLU A 1 127 ? -0.782 25.551 -4.248 1.00 88.75 127 GLU A C 1
ATOM 1025 O O . GLU A 1 127 ? -0.037 24.601 -4.010 1.00 88.75 127 GLU A O 1
ATOM 1030 N N . ALA A 1 128 ? -0.792 26.644 -3.477 1.00 88.81 128 ALA A N 1
ATOM 1031 C CA . ALA A 1 128 ? 0.039 26.796 -2.286 1.00 88.81 128 ALA A CA 1
ATOM 1032 C C . ALA A 1 128 ? -0.313 25.769 -1.195 1.00 88.81 128 ALA A C 1
ATOM 1034 O O . ALA A 1 128 ? 0.591 25.127 -0.662 1.00 88.81 128 ALA A O 1
ATOM 1035 N N . ALA A 1 129 ? -1.603 25.559 -0.906 1.00 89.06 129 ALA A N 1
ATOM 1036 C CA . ALA A 1 129 ? -2.048 24.558 0.067 1.00 89.06 129 ALA A CA 1
ATOM 1037 C C . ALA A 1 129 ? -1.701 23.130 -0.392 1.00 89.06 129 ALA A C 1
ATOM 1039 O O . ALA A 1 129 ? -1.223 22.315 0.398 1.00 89.06 129 ALA A O 1
ATOM 1040 N N . ILE A 1 130 ? -1.864 22.841 -1.689 1.00 91.12 130 ILE A N 1
ATOM 1041 C CA . ILE A 1 130 ? -1.481 21.548 -2.275 1.00 91.12 130 ILE A CA 1
ATOM 1042 C C . ILE A 1 130 ? 0.033 21.326 -2.138 1.00 91.12 130 ILE A C 1
ATOM 1044 O O . ILE A 1 130 ? 0.456 20.258 -1.697 1.00 91.12 130 ILE A O 1
ATOM 1048 N N . LYS A 1 131 ? 0.862 22.331 -2.451 1.00 88.81 131 LYS A N 1
ATOM 1049 C CA . LYS A 1 131 ? 2.323 22.253 -2.273 1.00 88.81 131 LYS A CA 1
ATOM 1050 C C . LYS A 1 131 ? 2.714 22.018 -0.819 1.00 88.81 131 LYS A C 1
ATOM 1052 O O . LYS A 1 131 ? 3.536 21.148 -0.549 1.00 88.81 131 LYS A O 1
ATOM 1057 N N . GLN A 1 132 ? 2.105 22.739 0.124 1.00 89.00 132 GLN A N 1
ATOM 1058 C CA . GLN A 1 132 ? 2.353 22.529 1.553 1.00 89.00 132 GLN A CA 1
ATOM 1059 C C . GLN A 1 132 ? 2.033 21.088 1.975 1.00 89.00 132 GLN A C 1
ATOM 1061 O O . GLN A 1 132 ? 2.841 20.455 2.651 1.00 89.00 132 GLN A O 1
ATOM 1066 N N . LEU A 1 133 ? 0.902 20.539 1.523 1.00 89.12 133 LEU A N 1
ATOM 1067 C CA . LEU A 1 133 ? 0.501 19.161 1.808 1.00 89.12 133 LEU A CA 1
ATOM 1068 C C . LEU A 1 133 ? 1.495 18.129 1.247 1.00 89.12 133 LEU A C 1
ATOM 1070 O O . LEU A 1 133 ? 1.845 17.177 1.939 1.00 89.12 133 LEU A O 1
ATOM 1074 N N . TYR A 1 134 ? 1.982 18.325 0.018 1.00 85.75 134 TYR A N 1
ATOM 1075 C CA . TYR A 1 134 ? 2.962 17.432 -0.618 1.00 85.75 134 TYR A CA 1
ATOM 1076 C C . TYR A 1 134 ? 4.381 17.560 -0.050 1.00 85.75 134 TYR A C 1
ATOM 1078 O O . TYR A 1 134 ? 5.144 16.590 -0.096 1.00 85.75 134 TYR A O 1
ATOM 1086 N N . ASN A 1 135 ? 4.727 18.729 0.492 1.00 83.88 135 ASN A N 1
ATOM 1087 C CA . ASN A 1 135 ? 5.972 18.961 1.219 1.00 83.88 135 ASN A CA 1
ATOM 1088 C C . ASN A 1 135 ? 5.919 18.420 2.661 1.00 83.88 135 ASN A C 1
ATOM 1090 O O . ASN A 1 135 ? 6.963 18.245 3.284 1.00 83.88 135 ASN A O 1
ATOM 1094 N N . ASN A 1 136 ? 4.734 18.105 3.196 1.00 84.31 136 ASN A N 1
ATOM 1095 C CA . ASN A 1 136 ? 4.603 17.460 4.497 1.00 84.31 136 ASN A CA 1
ATOM 1096 C C . ASN A 1 136 ? 4.786 15.937 4.372 1.00 84.31 136 ASN A C 1
ATOM 1098 O O . ASN A 1 136 ? 3.888 15.202 3.950 1.00 84.31 136 ASN A O 1
ATOM 1102 N N . HIS A 1 137 ? 5.960 15.458 4.784 1.00 77.25 137 HIS A N 1
ATOM 1103 C CA . HIS A 1 137 ? 6.340 14.046 4.694 1.00 77.25 137 HIS A CA 1
ATOM 1104 C C . HIS A 1 137 ? 5.432 13.097 5.499 1.00 77.25 137 HIS A C 1
ATOM 1106 O O . HIS A 1 137 ? 5.311 11.934 5.118 1.00 77.25 137 HIS A O 1
ATOM 1112 N N . ASN A 1 138 ? 4.768 13.581 6.555 1.00 78.00 138 ASN A N 1
ATOM 1113 C CA . ASN A 1 138 ? 3.882 12.769 7.396 1.00 78.00 138 ASN A CA 1
ATOM 1114 C C . ASN A 1 138 ? 2.481 12.626 6.778 1.00 78.00 138 ASN A C 1
ATOM 1116 O O . ASN A 1 138 ? 1.859 11.573 6.875 1.00 78.00 138 ASN A O 1
ATOM 1120 N N . LEU A 1 139 ? 1.982 13.665 6.100 1.00 83.44 139 LEU A N 1
ATOM 1121 C CA . LEU A 1 139 ? 0.630 13.668 5.523 1.00 83.44 139 LEU A CA 1
ATOM 1122 C C . LEU A 1 139 ? 0.569 13.082 4.112 1.00 83.44 139 LEU A C 1
ATOM 1124 O O . LEU A 1 139 ? -0.463 12.542 3.705 1.00 83.44 139 LEU A O 1
ATOM 1128 N N . ARG A 1 140 ? 1.667 13.162 3.356 1.00 83.25 140 ARG A N 1
ATOM 1129 C CA . ARG A 1 140 ? 1.716 12.697 1.965 1.00 83.25 140 ARG A CA 1
ATOM 1130 C C . ARG A 1 140 ? 1.352 11.209 1.782 1.00 83.25 140 ARG A C 1
ATOM 1132 O O . ARG A 1 140 ? 0.656 10.903 0.812 1.00 83.25 140 ARG A O 1
ATOM 1139 N N . PRO A 1 141 ? 1.775 10.263 2.641 1.00 81.19 141 PRO A N 1
ATOM 1140 C CA . PRO A 1 141 ? 1.333 8.872 2.526 1.00 81.19 141 PRO A CA 1
ATOM 1141 C C . PRO A 1 141 ? -0.173 8.712 2.781 1.00 81.19 141 PRO A C 1
ATOM 1143 O O . PRO A 1 141 ? -0.839 7.954 2.075 1.00 81.19 141 PRO A O 1
ATOM 1146 N N . LEU A 1 142 ? -0.726 9.475 3.732 1.00 85.06 142 LEU A N 1
ATOM 1147 C CA . LEU A 1 142 ? -2.130 9.386 4.141 1.00 85.06 142 LEU A CA 1
ATOM 1148 C C . LEU A 1 142 ? -3.090 9.777 3.012 1.00 85.06 142 LEU A C 1
ATOM 1150 O O . LEU A 1 142 ? -4.091 9.100 2.795 1.00 85.06 142 LEU A O 1
ATOM 1154 N N . ILE A 1 143 ? -2.774 10.824 2.246 1.00 90.19 143 ILE A N 1
ATOM 1155 C CA . ILE A 1 143 ? -3.656 11.362 1.189 1.00 90.19 143 ILE A CA 1
ATOM 1156 C C . ILE A 1 143 ? -3.845 10.427 -0.012 1.00 90.19 143 ILE A C 1
ATOM 1158 O O . ILE A 1 143 ? -4.710 10.674 -0.848 1.00 90.19 143 ILE A O 1
ATOM 1162 N N . LYS A 1 144 ? -3.078 9.333 -0.101 1.00 88.31 144 LYS A N 1
ATOM 1163 C CA . LYS A 1 144 ? -3.281 8.295 -1.124 1.00 88.31 144 LYS A CA 1
ATOM 1164 C C . LYS A 1 144 ? -4.456 7.373 -0.796 1.00 88.31 144 LYS A C 1
ATOM 1166 O O . LYS A 1 144 ? -4.964 6.687 -1.680 1.00 88.31 144 LYS A O 1
ATOM 1171 N N . ASN A 1 145 ? -4.916 7.354 0.453 1.00 90.25 145 ASN A N 1
ATOM 1172 C CA . ASN A 1 145 ? -6.136 6.660 0.838 1.00 90.25 145 ASN A CA 1
ATOM 1173 C C . ASN A 1 145 ? -7.357 7.590 0.636 1.00 90.25 145 ASN A C 1
ATOM 1175 O O . ASN A 1 145 ? -7.354 8.698 1.174 1.00 90.25 145 ASN A O 1
ATOM 1179 N N . PRO A 1 146 ? -8.419 7.169 -0.085 1.00 92.31 146 PRO A N 1
ATOM 1180 C CA . PRO A 1 146 ? -9.587 8.019 -0.343 1.00 92.31 146 PRO A CA 1
ATOM 1181 C C . PRO A 1 146 ? -10.293 8.538 0.916 1.00 92.31 146 PRO A C 1
ATOM 1183 O O . PRO A 1 146 ? -10.731 9.689 0.944 1.00 92.31 146 PRO A O 1
ATOM 1186 N N . PHE A 1 147 ? -10.389 7.709 1.961 1.00 91.75 147 PHE A N 1
ATOM 1187 C CA . PHE A 1 147 ? -11.006 8.089 3.230 1.00 91.75 147 PHE A CA 1
ATOM 1188 C C . PHE A 1 147 ? -10.154 9.135 3.958 1.00 91.75 147 PHE A C 1
ATOM 1190 O O . PHE A 1 147 ? -10.659 10.204 4.297 1.00 91.75 147 PHE A O 1
ATOM 1197 N N . SER A 1 148 ? -8.850 8.892 4.108 1.00 92.06 148 SER A N 1
ATOM 1198 C CA . SER A 1 148 ? -7.930 9.860 4.720 1.00 92.06 148 SER A CA 1
ATOM 1199 C C . SER A 1 148 ? -7.860 11.173 3.935 1.00 92.06 148 SER A C 1
ATOM 1201 O O . SER A 1 148 ? -7.855 12.243 4.537 1.00 92.06 148 SER A O 1
ATOM 1203 N N . LEU A 1 149 ? -7.878 11.126 2.597 1.00 94.81 149 LEU A N 1
ATOM 1204 C CA . LEU A 1 149 ? -7.962 12.323 1.758 1.00 94.81 149 LEU A CA 1
ATOM 1205 C C . LEU A 1 149 ? -9.252 13.107 2.022 1.00 94.81 149 LEU A C 1
ATOM 1207 O O . LEU A 1 149 ? -9.219 14.334 2.051 1.00 94.81 149 LEU A O 1
ATOM 1211 N N . SER A 1 150 ? -10.387 12.430 2.223 1.00 94.06 150 SER A N 1
ATOM 1212 C CA . SER A 1 150 ? -11.626 13.100 2.634 1.00 94.06 150 SER A CA 1
ATOM 1213 C C . SER A 1 150 ? -11.445 13.843 3.954 1.00 94.06 150 SER A C 1
ATOM 1215 O O . SER A 1 150 ? -11.766 15.024 4.017 1.00 94.06 150 SER A O 1
ATOM 1217 N N . LEU A 1 151 ? -10.861 13.192 4.965 1.00 93.75 151 LEU A N 1
ATOM 1218 C CA . LEU A 1 151 ? -10.614 13.821 6.265 1.00 93.75 151 LEU A CA 1
ATOM 1219 C C . LEU A 1 151 ? -9.656 15.012 6.166 1.00 93.75 151 LEU A C 1
ATOM 1221 O O . LEU A 1 151 ? -9.897 16.037 6.793 1.00 93.75 151 LEU A O 1
ATOM 1225 N N . VAL A 1 152 ? -8.598 14.915 5.355 1.00 94.81 152 VAL A N 1
ATOM 1226 C CA . VAL A 1 152 ? -7.670 16.032 5.110 1.00 94.81 152 VAL A CA 1
ATOM 1227 C C . VAL A 1 152 ? -8.395 17.204 4.450 1.00 94.81 152 VAL A C 1
ATOM 1229 O O . VAL A 1 152 ? -8.206 18.343 4.865 1.00 94.81 152 VAL A O 1
ATOM 1232 N N . LYS A 1 153 ? -9.256 16.952 3.456 1.00 94.44 153 LYS A N 1
ATOM 1233 C CA . LYS A 1 153 ? -10.056 18.012 2.821 1.00 94.44 153 LYS A CA 1
ATOM 1234 C C . LYS A 1 153 ? -10.985 18.690 3.828 1.00 94.44 153 LYS A C 1
ATOM 1236 O O . LYS A 1 153 ? -11.067 19.916 3.840 1.00 94.44 153 LYS A O 1
ATOM 1241 N N . ASP A 1 154 ? -11.659 17.911 4.665 1.00 92.69 154 ASP A N 1
ATOM 1242 C CA . ASP A 1 154 ? -12.560 18.442 5.690 1.00 92.69 154 ASP A CA 1
ATOM 1243 C C . ASP A 1 154 ? -11.779 19.260 6.732 1.00 92.69 154 ASP A C 1
ATOM 1245 O O . ASP A 1 154 ? -12.160 20.389 7.042 1.00 92.69 154 ASP A O 1
ATOM 1249 N N . TYR A 1 155 ? -10.623 18.754 7.180 1.00 94.81 155 TYR A N 1
ATOM 1250 C CA . TYR A 1 155 ? -9.723 19.458 8.094 1.00 94.81 155 TYR A CA 1
ATOM 1251 C C . TYR A 1 155 ? -9.254 20.794 7.514 1.00 94.81 155 TYR A C 1
ATOM 1253 O O . TYR A 1 155 ? -9.349 21.820 8.184 1.00 94.81 155 TYR A O 1
ATOM 1261 N N . LEU A 1 156 ? -8.762 20.804 6.271 1.00 93.19 156 LEU A N 1
ATOM 1262 C CA . LEU A 1 156 ? -8.246 22.019 5.640 1.00 93.19 156 LEU A CA 1
ATOM 1263 C C . LEU A 1 156 ? -9.342 23.071 5.461 1.00 93.19 156 LEU A C 1
ATOM 1265 O O . LEU A 1 156 ? -9.080 24.253 5.661 1.00 93.19 156 LEU A O 1
ATOM 1269 N N . LYS A 1 157 ? -10.570 22.661 5.123 1.00 91.62 157 LYS A N 1
ATOM 1270 C CA . LYS A 1 157 ? -11.714 23.580 5.043 1.00 91.62 157 LYS A CA 1
ATOM 1271 C C . LYS A 1 157 ? -12.052 24.184 6.401 1.00 91.62 157 LYS A C 1
ATOM 1273 O O . LYS A 1 157 ? -12.277 25.383 6.484 1.00 91.62 157 LYS A O 1
ATOM 1278 N N . TYR A 1 158 ? -12.069 23.361 7.447 1.00 90.50 158 TYR A N 1
ATOM 1279 C CA . TYR A 1 158 ? -12.417 23.796 8.798 1.00 90.50 158 TYR A CA 1
ATOM 1280 C C . TYR A 1 158 ? -11.332 24.677 9.443 1.00 90.50 158 TYR A C 1
ATOM 1282 O O . TYR A 1 158 ? -11.644 25.590 10.198 1.00 90.50 158 TYR A O 1
ATOM 1290 N N . ASN A 1 159 ? -10.055 24.441 9.123 1.00 90.62 159 ASN A N 1
ATOM 1291 C CA . ASN A 1 159 ? -8.906 25.111 9.743 1.00 90.62 159 ASN A CA 1
ATOM 1292 C C . ASN A 1 159 ? -8.241 26.159 8.828 1.00 90.62 159 ASN A C 1
ATOM 1294 O O . ASN A 1 159 ? -7.042 26.416 8.958 1.00 90.62 159 ASN A O 1
ATOM 1298 N N . ASN A 1 160 ? -8.990 26.762 7.896 1.00 87.31 160 ASN A N 1
ATOM 1299 C CA . ASN A 1 160 ? -8.521 27.835 7.002 1.00 87.31 160 ASN A CA 1
ATOM 1300 C C . ASN A 1 160 ? -7.239 27.494 6.212 1.00 87.31 160 ASN A C 1
ATOM 1302 O O . ASN A 1 160 ? -6.362 28.334 6.024 1.00 87.31 160 ASN A O 1
ATOM 1306 N N . GLY A 1 161 ? -7.116 26.248 5.754 1.00 85.62 161 GLY A N 1
ATOM 1307 C CA . GLY A 1 161 ? -5.980 25.763 4.968 1.00 85.62 161 GLY A CA 1
ATOM 1308 C C . GLY A 1 161 ? -4.754 25.343 5.782 1.00 85.62 161 GLY A C 1
ATOM 1309 O O . GLY A 1 161 ? -3.793 24.860 5.187 1.00 85.62 161 GLY A O 1
ATOM 1310 N N . ASN A 1 162 ? -4.779 25.464 7.113 1.00 90.38 162 ASN A N 1
ATOM 1311 C CA . ASN A 1 162 ? -3.695 24.968 7.960 1.00 90.38 162 ASN A CA 1
ATOM 1312 C C . ASN A 1 162 ? -3.618 23.438 7.912 1.00 90.38 162 ASN A C 1
ATOM 1314 O O . ASN A 1 162 ? -4.638 22.749 7.969 1.00 90.38 162 ASN A O 1
ATOM 1318 N N . LEU A 1 163 ? -2.398 22.904 7.837 1.00 91.69 163 LEU A N 1
ATOM 1319 C CA . LEU A 1 163 ? -2.174 21.461 7.837 1.00 91.69 163 LEU A CA 1
ATOM 1320 C C . LEU A 1 163 ? -2.415 20.858 9.232 1.00 91.69 163 LEU A C 1
ATOM 1322 O O . LEU A 1 163 ? -2.097 21.495 10.239 1.00 91.69 163 LEU A O 1
ATOM 1326 N N . PRO A 1 164 ? -2.936 19.623 9.312 1.00 91.06 164 PRO A N 1
ATOM 1327 C CA . PRO A 1 164 ? -3.037 18.904 10.574 1.00 91.06 164 PRO A CA 1
ATOM 1328 C C . PRO A 1 164 ? -1.641 18.565 11.126 1.00 91.06 164 PRO A C 1
ATOM 1330 O O . PRO A 1 164 ? -0.758 18.176 10.355 1.00 91.06 164 PRO A O 1
ATOM 1333 N N . PRO A 1 165 ? -1.427 18.679 12.449 1.00 86.38 165 PRO A N 1
ATOM 1334 C CA . PRO A 1 165 ? -0.142 18.355 13.069 1.00 86.38 165 PRO A CA 1
ATOM 1335 C C . PRO A 1 165 ? 0.173 16.849 13.054 1.00 86.38 165 PRO A C 1
ATOM 1337 O O . PRO A 1 165 ? 1.340 16.471 12.991 1.00 86.38 165 PRO A O 1
ATOM 1340 N N . ASN A 1 166 ? -0.849 15.990 13.102 1.00 83.69 166 ASN A N 1
ATOM 1341 C CA . ASN A 1 166 ? -0.737 14.527 13.115 1.00 83.69 166 ASN A CA 1
ATOM 1342 C C . ASN A 1 166 ? -2.017 13.871 12.554 1.00 83.69 166 ASN A C 1
ATOM 1344 O O . ASN A 1 166 ? -2.966 14.572 12.183 1.00 83.69 166 ASN A O 1
ATOM 1348 N N . GLN A 1 167 ? -2.051 12.537 12.461 1.00 86.12 167 GLN A N 1
ATOM 1349 C CA . GLN A 1 167 ? -3.210 11.823 11.933 1.00 86.12 167 GLN A CA 1
ATOM 1350 C C . GLN A 1 167 ? -4.408 11.907 12.889 1.00 86.12 167 GLN A C 1
ATOM 1352 O O . GLN A 1 167 ? -5.541 12.009 12.417 1.00 86.12 167 GLN A O 1
ATOM 1357 N N . LEU A 1 168 ? -4.201 11.926 14.211 1.00 86.75 168 LEU A N 1
ATOM 1358 C CA . LEU A 1 168 ? -5.310 12.067 15.169 1.00 86.75 168 LEU A CA 1
ATOM 1359 C C . LEU A 1 168 ? -6.094 13.369 15.018 1.00 86.75 168 LEU A C 1
ATOM 1361 O O . LEU A 1 168 ? -7.324 13.347 15.105 1.00 86.75 168 LEU A O 1
ATOM 1365 N N . ALA A 1 169 ? -5.413 14.478 14.733 1.00 90.25 169 ALA A N 1
ATOM 1366 C CA . ALA A 1 169 ? -6.047 15.777 14.546 1.00 90.25 169 ALA A CA 1
ATOM 1367 C C . ALA A 1 169 ? -7.103 15.760 13.425 1.00 90.25 169 ALA A C 1
ATOM 1369 O O . ALA A 1 169 ? -8.080 16.508 13.482 1.00 90.25 169 ALA A O 1
ATOM 1370 N N . LEU A 1 170 ? -6.958 14.871 12.433 1.00 92.69 170 LEU A N 1
ATOM 1371 C CA . LEU A 1 170 ? -7.962 14.662 11.387 1.00 92.69 170 LEU A CA 1
ATOM 1372 C C . LEU A 1 170 ? -9.281 14.129 11.955 1.00 92.69 170 LEU A C 1
ATOM 1374 O O . LEU A 1 170 ? -10.350 14.631 11.608 1.00 92.69 170 LEU A O 1
ATOM 1378 N N . TYR A 1 171 ? -9.213 13.131 12.837 1.00 92.38 171 TYR A N 1
ATOM 1379 C CA . TYR A 1 171 ? -10.395 12.555 13.476 1.00 92.38 171 TYR A CA 1
ATOM 1380 C C . TYR A 1 171 ? -11.001 13.526 14.488 1.00 92.38 171 TYR A C 1
ATOM 1382 O O . TYR A 1 171 ? -12.213 13.725 14.478 1.00 92.38 171 TYR A O 1
ATOM 1390 N N . GLU A 1 172 ? -10.171 14.192 15.296 1.00 90.88 172 GLU A N 1
ATOM 1391 C CA . GLU A 1 172 ? -10.624 15.209 16.252 1.00 90.88 172 GLU A CA 1
ATOM 1392 C C . GLU A 1 172 ? -11.353 16.358 15.558 1.00 90.88 172 GLU A C 1
ATOM 1394 O O . GLU A 1 172 ? -12.457 16.723 15.958 1.00 90.88 172 GLU A O 1
ATOM 1399 N N . SER A 1 173 ? -10.774 16.906 14.486 1.00 92.81 173 SER A N 1
ATOM 1400 C CA . SER A 1 173 ? -11.408 17.974 13.710 1.00 92.81 173 SER A CA 1
ATOM 1401 C C . SER A 1 173 ? -12.688 17.495 13.031 1.00 92.81 173 SER A C 1
ATOM 1403 O O . SER A 1 173 ? -13.665 18.240 12.986 1.00 92.81 173 SER A O 1
ATOM 1405 N N . CYS A 1 174 ? -12.713 16.260 12.519 1.00 92.12 174 CYS A N 1
ATOM 1406 C CA . CYS A 1 174 ? -13.912 15.677 11.922 1.00 92.12 174 CYS A CA 1
ATOM 1407 C C . CYS A 1 174 ? -15.043 15.559 12.953 1.00 92.12 174 CYS A C 1
ATOM 1409 O O . CYS A 1 174 ? -16.163 15.980 12.673 1.00 92.12 174 CYS A O 1
ATOM 1411 N N . LEU A 1 175 ? -14.748 15.080 14.165 1.00 91.06 175 LEU A N 1
ATOM 1412 C CA . LEU A 1 175 ? -15.723 15.020 15.255 1.00 91.06 175 LEU A CA 1
ATOM 1413 C C . LEU A 1 175 ? -16.180 16.422 15.667 1.00 91.06 175 LEU A C 1
ATOM 1415 O O . LEU A 1 175 ? -17.377 16.680 15.671 1.00 91.06 175 LEU A O 1
ATOM 1419 N N . ARG A 1 176 ? -15.256 17.354 15.929 1.00 89.12 176 ARG A N 1
ATOM 1420 C CA . ARG A 1 176 ? -15.592 18.735 16.325 1.00 89.12 176 ARG A CA 1
ATOM 1421 C C . ARG A 1 176 ? -16.467 19.446 15.295 1.00 89.12 176 ARG A C 1
ATOM 1423 O O . ARG A 1 176 ? -17.452 20.061 15.671 1.00 89.12 176 ARG A O 1
ATOM 1430 N N . SER A 1 177 ? -16.149 19.314 14.007 1.00 88.31 177 SER A N 1
ATOM 1431 C CA . SER A 1 177 ? -16.923 19.954 12.930 1.00 88.31 177 SER A CA 1
ATOM 1432 C C . SER A 1 177 ? -18.350 19.416 12.778 1.00 88.31 177 SER A C 1
ATOM 1434 O O . SER A 1 177 ? -19.186 20.084 12.178 1.00 88.31 177 SER A O 1
ATOM 1436 N N . ARG A 1 178 ? -18.639 18.219 13.305 1.00 88.44 178 ARG A N 1
ATOM 1437 C CA . ARG A 1 178 ? -19.964 17.578 13.246 1.00 88.44 178 ARG A CA 1
ATOM 1438 C C . ARG A 1 178 ? -20.718 17.606 14.576 1.00 88.44 178 ARG A C 1
ATOM 1440 O O . ARG A 1 178 ? -21.899 17.285 14.616 1.00 88.44 178 ARG A O 1
ATOM 1447 N N . LEU A 1 179 ? -20.041 17.945 15.667 1.00 86.38 179 LEU A N 1
ATOM 1448 C CA . LEU A 1 179 ? -20.571 17.931 17.028 1.00 86.38 179 LEU A CA 1
ATOM 1449 C C . LEU A 1 179 ? -20.664 19.370 17.560 1.00 86.38 179 LEU A C 1
ATOM 1451 O O . LEU A 1 179 ? -19.934 19.735 18.479 1.00 86.38 179 LEU A O 1
ATOM 1455 N N . ASP A 1 180 ? -21.538 20.187 16.958 1.00 80.94 180 ASP A N 1
ATOM 1456 C CA . ASP A 1 180 ? -21.781 21.578 17.378 1.00 80.94 180 ASP A CA 1
ATOM 1457 C C . ASP A 1 180 ? -22.382 21.624 18.798 1.00 80.94 180 ASP A C 1
ATOM 1459 O O . ASP A 1 180 ? -23.521 21.184 18.975 1.00 80.94 180 ASP A O 1
ATOM 1463 N N . PRO A 1 181 ? -21.676 22.178 19.805 1.00 79.25 181 PRO A N 1
ATOM 1464 C CA . PRO A 1 181 ? -22.136 22.210 21.193 1.00 79.25 181 PRO A CA 1
ATOM 1465 C C . PRO A 1 181 ? -23.546 22.776 21.391 1.00 79.25 181 PRO A C 1
ATOM 1467 O O . PRO A 1 181 ? -24.258 22.306 22.277 1.00 79.25 181 PRO A O 1
ATOM 1470 N N . ASN A 1 182 ? -23.965 23.742 20.567 1.00 78.56 182 ASN A N 1
ATOM 1471 C CA . ASN A 1 182 ? -25.287 24.358 20.689 1.00 78.56 182 ASN A CA 1
ATOM 1472 C C . ASN A 1 182 ? -26.388 23.376 20.269 1.00 78.56 182 ASN A C 1
ATOM 1474 O O . ASN A 1 182 ? -27.334 23.145 21.018 1.00 78.56 182 ASN A O 1
ATOM 1478 N N . VAL A 1 183 ? -26.206 22.705 19.127 1.00 78.38 183 VAL A N 1
ATOM 1479 C CA . VAL A 1 183 ? -27.125 21.659 18.642 1.00 78.38 183 VAL A CA 1
ATOM 1480 C C . VAL A 1 183 ? -27.183 20.487 19.626 1.00 78.38 183 VAL A C 1
ATOM 1482 O O . VAL A 1 183 ? -28.248 19.926 19.881 1.00 78.38 183 VAL A O 1
ATOM 1485 N N . LEU A 1 184 ? -26.041 20.124 20.217 1.00 78.69 184 LEU A N 1
ATOM 1486 C CA . LEU A 1 184 ? -25.957 19.034 21.191 1.00 78.69 184 LEU A CA 1
ATOM 1487 C C . LEU A 1 184 ? -26.741 19.320 22.474 1.00 78.69 184 LEU A C 1
ATOM 1489 O O . LEU A 1 184 ? -27.461 18.440 22.956 1.00 78.69 184 LEU A O 1
ATOM 1493 N N . ALA A 1 185 ? -26.615 20.535 23.008 1.00 77.62 185 ALA A N 1
ATOM 1494 C CA . ALA A 1 185 ? -27.315 20.943 24.216 1.00 77.62 185 ALA A CA 1
ATOM 1495 C C . ALA A 1 185 ? -28.826 21.090 23.975 1.00 77.62 185 ALA A C 1
ATOM 1497 O O . ALA A 1 185 ? -29.614 20.615 24.791 1.00 77.62 185 ALA A O 1
ATOM 1498 N N . GLU A 1 186 ? -29.229 21.692 22.851 1.00 83.62 186 GLU A N 1
A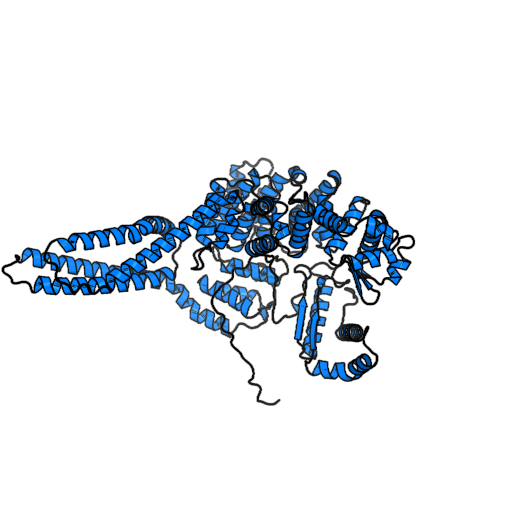TOM 1499 C CA . GLU A 1 186 ? -30.634 21.989 22.545 1.00 83.62 186 GLU A CA 1
ATOM 1500 C C . GLU A 1 186 ? -31.445 20.756 22.113 1.00 83.62 186 GLU A C 1
ATOM 1502 O O . GLU A 1 186 ? -32.569 20.572 22.578 1.00 83.62 186 GLU A O 1
ATOM 1507 N N . GLU A 1 187 ? -30.903 19.894 21.243 1.00 83.81 187 GLU A N 1
ATOM 1508 C CA . GLU A 1 187 ? -31.670 18.785 20.646 1.00 83.81 187 GLU A CA 1
ATOM 1509 C C . GLU A 1 187 ? -31.481 17.449 21.387 1.00 83.81 187 GLU A C 1
ATOM 1511 O O . GLU A 1 187 ? -32.384 16.606 21.406 1.00 83.81 187 GLU A O 1
ATOM 1516 N N . TYR A 1 188 ? -30.316 17.240 22.009 1.00 83.44 188 TYR A N 1
ATOM 1517 C CA . TYR A 1 188 ? -29.951 15.953 22.615 1.00 83.44 188 TYR A CA 1
ATOM 1518 C C . TYR A 1 188 ? -29.722 16.024 24.127 1.00 83.44 188 TYR A C 1
ATOM 1520 O O . TYR A 1 188 ? -29.690 14.972 24.767 1.00 83.44 188 TYR A O 1
ATOM 1528 N N . GLY A 1 189 ? -29.578 17.222 24.704 1.00 88.06 189 GLY A N 1
ATOM 1529 C CA . GLY A 1 189 ? -29.241 17.401 26.117 1.00 88.06 189 GLY A CA 1
ATOM 1530 C C . GLY A 1 189 ? -27.876 16.811 26.486 1.00 88.06 189 GLY A C 1
ATOM 1531 O O . GLY A 1 189 ? -27.706 16.330 27.604 1.00 88.06 189 GLY A O 1
ATOM 1532 N N . LEU A 1 190 ? -26.926 16.790 25.544 1.00 89.69 190 LEU A N 1
ATOM 1533 C CA . LEU A 1 190 ? -25.599 16.189 25.719 1.00 89.69 190 LEU A CA 1
ATOM 1534 C C . LEU A 1 190 ? -24.495 17.233 25.622 1.00 89.69 190 LEU A C 1
ATOM 1536 O O . LEU A 1 190 ? -24.600 18.194 24.863 1.00 89.69 190 LEU A O 1
ATOM 1540 N N . GLN A 1 191 ? -23.389 16.991 26.323 1.00 88.62 191 GLN A N 1
ATOM 1541 C CA . GLN A 1 191 ? -22.138 17.701 26.085 1.00 88.62 191 GLN A CA 1
ATOM 1542 C C . GLN A 1 191 ? -21.243 16.909 25.116 1.00 88.62 191 GLN A C 1
ATOM 1544 O O . GLN A 1 191 ? -21.299 15.675 25.084 1.00 88.62 191 GLN A O 1
ATOM 1549 N N . PRO A 1 192 ? -20.351 17.577 24.355 1.00 87.12 192 PRO A N 1
ATOM 1550 C CA . PRO A 1 192 ? -19.379 16.902 23.489 1.00 87.12 192 PRO A CA 1
ATOM 1551 C C . PRO A 1 192 ? -18.589 15.790 24.195 1.00 87.12 192 PRO A C 1
ATOM 1553 O O . PRO A 1 192 ? -18.312 14.743 23.607 1.00 87.12 192 PRO A O 1
ATOM 1556 N N . LEU A 1 193 ? -18.249 15.999 25.470 1.00 89.00 193 LEU A N 1
ATOM 1557 C CA . LEU A 1 193 ? -17.493 15.038 26.268 1.00 89.00 193 LEU A CA 1
ATOM 1558 C C . LEU A 1 193 ? -18.291 13.756 26.553 1.00 89.00 193 LEU A C 1
ATOM 1560 O O . LEU A 1 193 ? -17.723 12.668 26.486 1.00 89.00 193 LEU A O 1
ATOM 1564 N N . ASP A 1 194 ? -19.602 13.860 26.784 1.00 90.31 194 ASP A N 1
ATOM 1565 C CA . ASP A 1 194 ? -20.473 12.702 27.023 1.00 90.31 194 ASP A CA 1
ATOM 1566 C C . ASP A 1 194 ? -20.512 11.778 25.803 1.00 90.31 194 ASP A C 1
ATOM 1568 O O . ASP A 1 194 ? -20.448 10.553 25.924 1.00 90.31 194 ASP A O 1
ATOM 1572 N N . ILE A 1 195 ? -20.565 12.378 24.612 1.00 90.56 195 ILE A N 1
ATOM 1573 C CA . ILE A 1 195 ? -20.597 11.677 23.324 1.00 90.56 195 ILE A CA 1
ATOM 1574 C C . ILE A 1 195 ? -19.280 10.950 23.087 1.00 90.56 195 ILE A C 1
ATOM 1576 O O . ILE A 1 195 ? -19.284 9.773 22.727 1.00 90.56 195 ILE A O 1
ATOM 1580 N N . ILE A 1 196 ? -18.153 11.632 23.315 1.00 91.69 196 ILE A N 1
ATOM 1581 C CA . ILE A 1 196 ? -16.820 11.042 23.162 1.00 91.69 196 ILE A CA 1
ATOM 1582 C C . ILE A 1 196 ? -16.640 9.894 24.157 1.00 91.69 196 ILE A C 1
ATOM 1584 O O . ILE A 1 196 ? -16.256 8.803 23.745 1.00 91.69 196 ILE A O 1
ATOM 1588 N N . ASN A 1 197 ? -16.971 10.092 25.434 1.00 93.69 197 ASN A N 1
ATOM 1589 C CA . ASN A 1 197 ? -16.832 9.059 26.463 1.00 93.69 197 ASN A CA 1
ATOM 1590 C C . ASN A 1 197 ? -17.729 7.849 26.185 1.00 93.69 197 ASN A C 1
ATOM 1592 O O . ASN A 1 197 ? -17.291 6.708 26.320 1.00 93.69 197 ASN A O 1
ATOM 1596 N N . THR A 1 198 ? -18.958 8.081 25.724 1.00 94.62 198 THR A N 1
ATOM 1597 C CA . THR A 1 198 ? -19.875 7.004 25.333 1.00 94.62 198 THR A CA 1
ATOM 1598 C C . THR A 1 198 ? -19.365 6.254 24.102 1.00 94.62 198 THR A C 1
ATOM 1600 O O . THR A 1 198 ? -19.331 5.026 24.104 1.00 94.62 198 THR A O 1
ATOM 1603 N N . ALA A 1 199 ? -18.915 6.958 23.058 1.00 94.88 199 ALA A N 1
ATOM 1604 C CA . ALA A 1 199 ? -18.351 6.335 21.860 1.00 94.88 199 ALA A CA 1
ATOM 1605 C C . ALA A 1 199 ? -17.092 5.516 22.181 1.00 94.88 199 ALA A C 1
ATOM 1607 O O . ALA A 1 199 ? -16.913 4.417 21.656 1.00 94.88 199 ALA A O 1
ATOM 1608 N N . ARG A 1 200 ? -16.255 6.018 23.092 1.00 94.50 200 ARG A N 1
ATOM 1609 C CA . ARG A 1 200 ? -15.077 5.323 23.612 1.00 94.50 200 ARG A CA 1
ATOM 1610 C C . ARG A 1 200 ? -15.423 4.064 24.389 1.00 94.50 200 ARG A C 1
ATOM 1612 O O . ARG A 1 200 ? -14.792 3.040 24.144 1.00 94.50 200 ARG A O 1
ATOM 1619 N N . ALA A 1 201 ? -16.428 4.113 25.259 1.00 94.12 201 ALA A N 1
ATOM 1620 C CA . ALA A 1 201 ? -16.899 2.942 25.993 1.00 94.12 201 ALA A CA 1
ATOM 1621 C C . ALA A 1 201 ? -17.472 1.875 25.044 1.00 94.12 201 ALA A C 1
ATOM 1623 O O . ALA A 1 201 ? -17.158 0.695 25.170 1.00 94.12 201 ALA A O 1
ATOM 1624 N N . VAL A 1 202 ? -18.240 2.288 24.028 1.00 94.69 202 VAL A N 1
ATOM 1625 C CA . VAL A 1 202 ? -18.727 1.380 22.976 1.00 94.69 202 VAL A CA 1
ATOM 1626 C C . VAL A 1 202 ? -17.568 0.763 22.194 1.00 94.69 202 VAL A C 1
ATOM 1628 O O . VAL A 1 202 ? -17.576 -0.437 21.925 1.00 94.69 202 VAL A O 1
ATOM 1631 N N . ALA A 1 203 ? -16.566 1.565 21.829 1.00 93.69 203 ALA A N 1
ATOM 1632 C CA . ALA A 1 203 ? -15.401 1.082 21.103 1.00 93.69 203 ALA A CA 1
ATOM 1633 C C . ALA A 1 203 ? -14.565 0.100 21.934 1.00 93.69 203 ALA A C 1
ATOM 1635 O O . ALA A 1 203 ? -14.194 -0.938 21.389 1.00 93.69 203 ALA A O 1
ATOM 1636 N N . ALA A 1 204 ? -14.340 0.389 23.223 1.00 91.06 204 ALA A N 1
ATOM 1637 C CA . ALA A 1 204 ? -13.681 -0.506 24.179 1.00 91.06 204 ALA A CA 1
ATOM 1638 C C . ALA A 1 204 ? -14.426 -1.836 24.286 1.00 91.06 204 ALA A C 1
ATOM 1640 O O . ALA A 1 204 ? -13.838 -2.891 24.101 1.00 91.06 204 ALA A O 1
ATOM 1641 N N . PHE A 1 205 ? -15.745 -1.785 24.476 1.00 91.88 205 PHE A N 1
ATOM 1642 C CA . PHE A 1 205 ? -16.554 -2.987 24.632 1.00 91.88 205 PHE A CA 1
ATOM 1643 C C . PHE A 1 205 ? -16.530 -3.871 23.380 1.00 91.88 205 PHE A C 1
ATOM 1645 O O . PHE A 1 205 ? -16.342 -5.084 23.459 1.00 91.88 205 PHE A O 1
ATOM 1652 N N . LEU A 1 206 ? -16.687 -3.258 22.201 1.00 89.12 206 LEU A N 1
ATOM 1653 C CA . LEU A 1 206 ? -16.539 -3.967 20.931 1.00 89.12 206 LEU A CA 1
ATOM 1654 C C . LEU A 1 206 ? -15.147 -4.583 20.802 1.00 89.12 206 LEU A C 1
ATOM 1656 O O . LEU A 1 206 ? -15.026 -5.677 20.265 1.00 89.12 206 LEU A O 1
ATOM 1660 N N . PHE A 1 207 ? -14.121 -3.875 21.266 1.00 85.06 207 PHE A N 1
ATOM 1661 C CA . PHE A 1 207 ? -12.718 -4.251 21.167 1.00 85.06 207 PHE A CA 1
ATOM 1662 C C . PHE A 1 207 ? -12.316 -5.393 22.115 1.00 85.06 207 PHE A C 1
ATOM 1664 O O . PHE A 1 207 ? -11.593 -6.290 21.696 1.00 85.06 207 PHE A O 1
ATOM 1671 N N . GLU A 1 208 ? -12.807 -5.396 23.351 1.00 85.19 208 GLU A N 1
ATOM 1672 C CA . GLU A 1 208 ? -12.468 -6.392 24.377 1.00 85.19 208 GLU A CA 1
ATOM 1673 C C . GLU A 1 208 ? -13.130 -7.749 24.139 1.00 85.19 208 GLU A C 1
ATOM 1675 O O . GLU A 1 208 ? -12.582 -8.775 24.533 1.00 85.19 208 GLU A O 1
ATOM 1680 N N . ASP A 1 209 ? -14.297 -7.777 23.490 1.00 85.31 209 ASP A N 1
ATOM 1681 C CA . ASP A 1 209 ? -15.021 -9.017 23.225 1.00 85.31 209 ASP A CA 1
ATOM 1682 C C . ASP A 1 209 ? -14.879 -9.441 21.745 1.00 85.31 209 ASP A C 1
ATOM 1684 O O . ASP A 1 209 ? -15.475 -8.825 20.847 1.00 85.31 209 ASP A O 1
ATOM 1688 N N . PRO A 1 210 ? -14.119 -10.520 21.461 1.00 77.69 210 PRO A N 1
ATOM 1689 C CA . PRO A 1 210 ? -13.942 -11.099 20.124 1.00 77.69 210 PRO A CA 1
ATOM 1690 C C . PRO A 1 210 ? -15.251 -11.407 19.387 1.00 77.69 210 PRO A C 1
ATOM 1692 O O . PRO A 1 210 ? -15.313 -11.438 18.159 1.00 77.69 210 PRO A O 1
ATOM 1695 N N . ARG A 1 211 ? -16.345 -11.652 20.121 1.00 82.56 211 ARG A N 1
ATOM 1696 C CA . ARG A 1 211 ? -17.599 -12.153 19.541 1.00 82.56 211 ARG A CA 1
ATOM 1697 C C . ARG A 1 211 ? -18.313 -11.126 18.668 1.00 82.56 211 ARG A C 1
ATOM 1699 O O . ARG A 1 211 ? -19.077 -11.526 17.788 1.00 82.56 211 ARG A O 1
ATOM 1706 N N . TYR A 1 212 ? -18.102 -9.832 18.905 1.00 82.56 212 TYR A N 1
ATOM 1707 C CA . TYR A 1 212 ? -18.861 -8.775 18.230 1.00 82.56 212 TYR A CA 1
ATOM 1708 C C . TYR A 1 212 ? -18.172 -8.221 16.977 1.00 82.56 212 TYR A C 1
ATOM 1710 O O . TYR A 1 212 ? -18.842 -7.643 16.119 1.00 82.56 212 TYR A O 1
ATOM 1718 N N . GLY A 1 213 ? -16.854 -8.390 16.823 1.00 83.56 213 GLY A N 1
ATOM 1719 C CA . GLY A 1 213 ? -16.112 -7.761 15.727 1.00 83.56 213 GLY A CA 1
ATOM 1720 C C . GLY A 1 213 ? -16.326 -6.239 15.710 1.00 83.56 213 GLY A C 1
ATOM 1721 O O . GLY A 1 213 ? -15.939 -5.538 16.639 1.00 83.56 213 GLY A O 1
ATOM 1722 N N . LEU A 1 214 ? -16.956 -5.703 14.663 1.00 86.25 214 LEU A N 1
ATOM 1723 C CA . LEU A 1 214 ? -17.221 -4.260 14.526 1.00 86.25 214 LEU A CA 1
ATOM 1724 C C . LEU A 1 214 ? -18.701 -3.885 14.696 1.00 86.25 214 LEU A C 1
ATOM 1726 O O . LEU A 1 214 ? -19.093 -2.758 14.386 1.00 86.25 214 LEU A O 1
ATOM 1730 N N . THR A 1 215 ? -19.561 -4.820 15.108 1.00 88.69 215 THR A N 1
ATOM 1731 C CA . THR A 1 215 ? -21.016 -4.605 15.130 1.00 88.69 215 THR A CA 1
ATOM 1732 C C . THR A 1 215 ? -21.691 -5.325 16.290 1.00 88.69 215 THR A C 1
ATOM 1734 O O . THR A 1 215 ? -21.475 -6.512 16.510 1.00 88.69 215 THR A O 1
ATOM 1737 N N . ILE A 1 216 ? -22.607 -4.641 16.973 1.00 92.00 216 ILE A N 1
ATOM 1738 C CA . ILE A 1 216 ? -23.266 -5.155 18.179 1.00 92.00 216 ILE A CA 1
ATOM 1739 C C . ILE A 1 216 ? -24.742 -4.765 18.253 1.00 92.00 216 ILE A C 1
ATOM 1741 O O . ILE A 1 216 ? -25.139 -3.713 17.763 1.00 92.00 216 ILE A O 1
ATOM 1745 N N . GLU A 1 217 ? -25.561 -5.605 18.884 1.00 92.25 217 GLU A N 1
ATOM 1746 C CA . GLU A 1 217 ? -26.960 -5.294 19.185 1.00 92.25 217 GLU A CA 1
ATOM 1747 C C . GLU A 1 217 ? -27.077 -4.128 20.178 1.00 92.25 217 GLU A C 1
ATOM 1749 O O . GLU A 1 217 ? -26.452 -4.116 21.239 1.00 92.25 217 GLU A O 1
ATOM 1754 N N . LEU A 1 218 ? -27.941 -3.160 19.875 1.00 92.38 218 LEU A N 1
ATOM 1755 C CA . LEU A 1 218 ? -28.164 -1.978 20.710 1.00 92.38 218 LEU A CA 1
ATOM 1756 C C . LEU A 1 218 ? -28.690 -2.342 22.106 1.00 92.38 218 LEU A C 1
ATOM 1758 O O . LEU A 1 218 ? -28.381 -1.663 23.084 1.00 92.38 218 LEU A O 1
ATOM 1762 N N . GLN A 1 219 ? -29.479 -3.412 22.213 1.00 91.31 219 GLN A N 1
ATOM 1763 C CA . GLN A 1 219 ? -29.960 -3.911 23.504 1.00 91.31 219 GLN A CA 1
ATOM 1764 C C . GLN A 1 219 ? -28.808 -4.413 24.378 1.00 91.31 219 GLN A C 1
ATOM 1766 O O . GLN A 1 219 ? -28.796 -4.160 25.581 1.00 91.31 219 GLN A O 1
ATOM 1771 N N . GLU A 1 220 ? -27.820 -5.069 23.767 1.00 92.62 220 GLU A N 1
ATOM 1772 C CA . GLU A 1 220 ? -26.642 -5.556 24.478 1.00 92.62 220 GLU A CA 1
ATOM 1773 C C . GLU A 1 220 ? -25.779 -4.391 24.959 1.00 92.62 220 GLU A C 1
ATOM 1775 O O . GLU A 1 220 ? -25.417 -4.348 26.132 1.00 92.62 220 GLU A O 1
ATOM 1780 N N . LEU A 1 221 ? -25.542 -3.386 24.107 1.00 92.94 221 LEU A N 1
ATOM 1781 C CA . LEU A 1 221 ? -24.838 -2.175 24.533 1.00 92.94 221 LEU A CA 1
ATOM 1782 C C . LEU A 1 221 ? -25.557 -1.466 25.688 1.00 92.94 221 LEU A C 1
ATOM 1784 O O . LEU A 1 221 ? -24.909 -1.086 26.657 1.00 92.94 221 LEU A O 1
ATOM 1788 N N . ASN A 1 222 ? -26.887 -1.327 25.630 1.00 92.38 222 ASN A N 1
ATOM 1789 C CA . ASN A 1 222 ? -27.668 -0.727 26.720 1.00 92.38 222 ASN A CA 1
ATOM 1790 C C . ASN A 1 222 ? -27.556 -1.529 28.027 1.00 92.38 222 ASN A C 1
ATOM 1792 O O . ASN A 1 222 ? -27.610 -0.956 29.116 1.00 92.38 222 ASN A O 1
ATOM 1796 N N . ARG A 1 223 ? -27.410 -2.856 27.936 1.00 93.38 223 ARG A N 1
ATOM 1797 C CA . ARG A 1 223 ? -27.240 -3.726 29.103 1.00 93.38 223 ARG A CA 1
ATOM 1798 C C . ARG A 1 223 ? -25.865 -3.563 29.747 1.00 93.38 223 ARG A C 1
ATOM 1800 O O . ARG A 1 223 ? -25.793 -3.594 30.974 1.00 93.38 223 ARG A O 1
ATOM 1807 N N . GLN A 1 224 ? -24.820 -3.425 28.934 1.00 92.75 224 GLN A N 1
ATOM 1808 C CA . GLN A 1 224 ? -23.423 -3.413 29.378 1.00 92.75 224 GLN A CA 1
ATOM 1809 C C . GLN A 1 224 ? -22.949 -2.016 29.784 1.00 92.75 224 GLN A C 1
ATOM 1811 O O . GLN A 1 224 ? -22.257 -1.860 30.782 1.00 92.75 224 GLN A O 1
ATOM 1816 N N . LEU A 1 225 ? -23.381 -0.982 29.064 1.00 93.31 225 LEU A N 1
ATOM 1817 C CA . LEU A 1 225 ? -22.970 0.407 29.282 1.00 93.31 225 LEU A CA 1
ATOM 1818 C C . LEU A 1 225 ? -24.034 1.194 30.058 1.00 93.31 225 LEU A C 1
ATOM 1820 O O . LEU A 1 225 ? -24.405 2.312 29.690 1.00 93.31 225 LEU A O 1
ATOM 1824 N N . LYS A 1 226 ? -24.545 0.603 31.146 1.00 89.50 226 LYS A N 1
ATOM 1825 C CA . LYS A 1 226 ? -25.492 1.283 32.041 1.00 89.50 226 LYS A CA 1
ATOM 1826 C C . LYS A 1 226 ? -24.824 2.512 32.655 1.00 89.50 226 LYS A C 1
ATOM 1828 O O . LYS A 1 226 ? -23.753 2.407 33.238 1.00 89.50 226 LYS A O 1
ATOM 1833 N N . GLY A 1 227 ? -25.479 3.665 32.541 1.00 88.50 227 GLY A N 1
ATOM 1834 C CA . GLY A 1 227 ? -24.969 4.945 33.045 1.00 88.50 227 GLY A CA 1
ATOM 1835 C C . GLY A 1 227 ? -24.400 5.864 31.964 1.00 88.50 227 GLY A C 1
ATOM 1836 O O . GLY A 1 227 ? -24.264 7.056 32.212 1.00 88.50 227 GLY A O 1
ATOM 1837 N N . TYR A 1 228 ? -24.154 5.359 30.751 1.00 92.44 228 TYR A N 1
ATOM 1838 C CA . TYR A 1 228 ? -23.824 6.208 29.607 1.00 92.44 228 TYR A CA 1
ATOM 1839 C C . TYR A 1 228 ? -25.102 6.691 28.900 1.00 92.44 228 TYR A C 1
ATOM 1841 O O . TYR A 1 228 ? -26.070 5.926 28.802 1.00 92.44 228 TYR A O 1
ATOM 1849 N N . PRO A 1 229 ? -25.129 7.915 28.334 1.00 92.69 229 PRO A N 1
ATOM 1850 C CA . PRO A 1 229 ? -26.237 8.417 27.517 1.00 92.69 229 PRO A CA 1
ATOM 1851 C C . PRO A 1 229 ? -26.260 7.768 26.118 1.00 92.69 229 PRO A C 1
ATOM 1853 O O . PRO A 1 229 ? -26.209 8.431 25.077 1.00 92.69 229 PRO A O 1
ATOM 1856 N N . LEU A 1 230 ? -26.326 6.437 26.084 1.00 93.38 230 LEU A N 1
ATOM 1857 C CA . LEU A 1 230 ? -26.086 5.617 24.903 1.00 93.38 230 LEU A CA 1
ATOM 1858 C C . LEU A 1 230 ? -27.079 5.891 23.771 1.00 93.38 230 LEU A C 1
ATOM 1860 O O . LEU A 1 230 ? -26.667 6.117 22.637 1.00 93.38 230 LEU A O 1
ATOM 1864 N N . ASN A 1 231 ? -28.382 5.899 24.060 1.00 91.94 231 ASN A N 1
ATOM 1865 C CA . ASN A 1 231 ? -29.406 6.059 23.022 1.00 91.94 231 ASN A CA 1
ATOM 1866 C C . ASN A 1 231 ? -29.352 7.446 22.365 1.00 91.94 231 ASN A C 1
ATOM 1868 O O . ASN A 1 231 ? -29.427 7.544 21.139 1.00 91.94 231 ASN A O 1
ATOM 1872 N N . ALA A 1 232 ? -29.171 8.504 23.163 1.00 91.19 232 ALA A N 1
ATOM 1873 C CA . ALA A 1 232 ? -29.018 9.866 22.657 1.00 91.19 232 ALA A CA 1
ATOM 1874 C C . ALA A 1 232 ? -27.722 10.004 21.839 1.00 91.19 232 ALA A C 1
ATOM 1876 O O . ALA A 1 232 ? -27.754 10.522 20.723 1.00 91.19 232 ALA A O 1
ATOM 1877 N N . THR A 1 233 ? -26.617 9.432 22.331 1.00 92.81 233 THR A N 1
ATOM 1878 C CA . THR A 1 233 ? -25.330 9.421 21.623 1.00 92.81 233 THR A CA 1
ATOM 1879 C C . THR A 1 233 ? -25.418 8.676 20.292 1.00 92.81 233 THR A C 1
ATOM 1881 O O . THR A 1 233 ? -24.984 9.193 19.269 1.00 92.81 233 THR A O 1
ATOM 1884 N N . ILE A 1 234 ? -25.994 7.473 20.259 1.00 92.56 234 ILE A N 1
ATOM 1885 C CA . ILE A 1 234 ? -26.108 6.676 19.029 1.00 92.56 234 ILE A CA 1
ATOM 1886 C C . ILE A 1 234 ? -27.012 7.365 18.008 1.00 92.56 234 ILE A C 1
ATOM 1888 O O . ILE A 1 234 ? -26.681 7.373 16.820 1.00 92.56 234 ILE A O 1
ATOM 1892 N N . LYS A 1 235 ? -28.126 7.961 18.455 1.00 91.00 235 LYS A N 1
ATOM 1893 C CA . LYS A 1 235 ? -29.011 8.749 17.589 1.00 91.00 235 LYS A CA 1
ATOM 1894 C C . LYS A 1 235 ? -28.231 9.893 16.936 1.00 91.00 235 LYS A C 1
ATOM 1896 O O . LYS A 1 235 ? -28.195 9.977 15.713 1.00 91.00 235 LYS A O 1
ATOM 1901 N N . LEU A 1 236 ? -27.530 10.687 17.738 1.00 91.19 236 LEU A N 1
ATOM 1902 C CA . LEU A 1 236 ? -26.707 11.788 17.256 1.00 91.19 236 LEU A CA 1
ATOM 1903 C C . LEU A 1 236 ? -25.599 11.324 16.300 1.00 91.19 236 LEU A C 1
ATOM 1905 O O . LEU A 1 236 ? -25.447 11.878 15.215 1.00 91.19 236 LEU A O 1
ATOM 1909 N N . LEU A 1 237 ? -24.819 10.301 16.670 1.00 92.12 237 LEU A N 1
ATOM 1910 C CA . LEU A 1 237 ? -23.741 9.784 15.821 1.00 92.12 237 LEU A CA 1
ATOM 1911 C C . LEU A 1 237 ? -24.281 9.288 14.475 1.00 92.12 237 LEU A C 1
ATOM 1913 O O . LEU A 1 237 ? -23.617 9.449 13.452 1.00 92.12 237 LEU A O 1
ATOM 1917 N N . ARG A 1 238 ? -25.478 8.697 14.447 1.00 92.50 238 ARG A N 1
ATOM 1918 C CA . ARG A 1 238 ? -26.158 8.323 13.202 1.00 92.50 238 ARG A CA 1
ATOM 1919 C C . ARG A 1 238 ? -26.534 9.559 12.386 1.00 92.50 238 ARG A C 1
ATOM 1921 O O . ARG A 1 238 ? -26.230 9.602 11.195 1.00 92.50 238 ARG A O 1
ATOM 1928 N N . ASP A 1 239 ? -27.152 10.552 13.015 1.00 89.88 239 ASP A N 1
ATOM 1929 C CA . ASP A 1 239 ? -27.651 11.756 12.341 1.00 89.88 239 ASP A CA 1
ATOM 1930 C C . ASP A 1 239 ? -26.483 12.592 11.767 1.00 89.88 239 ASP A C 1
ATOM 1932 O O . ASP A 1 239 ? -26.561 13.096 10.646 1.00 89.88 239 ASP A O 1
ATOM 1936 N N . GLN A 1 240 ? -25.325 12.573 12.438 1.00 89.50 240 GLN A N 1
ATOM 1937 C CA . GLN A 1 240 ? -24.055 13.160 11.983 1.00 89.50 240 GLN A CA 1
ATOM 1938 C C . GLN A 1 240 ? -23.220 12.253 11.054 1.00 89.50 240 GLN A C 1
ATOM 1940 O O . GLN A 1 240 ? -22.078 12.573 10.697 1.00 89.50 240 GLN A O 1
ATOM 1945 N N . ARG A 1 241 ? -23.762 11.099 10.637 1.00 90.69 241 ARG A N 1
ATOM 1946 C CA . ARG A 1 241 ? -23.101 10.123 9.745 1.00 90.69 241 ARG A CA 1
ATOM 1947 C C . ARG A 1 241 ? -21.728 9.654 10.253 1.00 90.69 241 ARG A C 1
ATOM 1949 O O . ARG A 1 241 ? -20.794 9.468 9.470 1.00 90.69 241 ARG A O 1
ATOM 1956 N N . LEU A 1 242 ? -21.603 9.492 11.566 1.00 90.81 242 LEU A N 1
ATOM 1957 C CA . LEU A 1 242 ? -20.449 8.932 12.279 1.00 90.81 242 LEU A CA 1
ATOM 1958 C C . LEU A 1 242 ? -20.689 7.478 12.722 1.00 90.81 242 LEU A C 1
ATOM 1960 O O . LEU A 1 242 ? -19.735 6.727 12.933 1.00 90.81 242 LEU A O 1
ATOM 1964 N N . ALA A 1 243 ? -21.950 7.050 12.788 1.00 93.88 243 ALA A N 1
ATOM 1965 C CA . ALA A 1 243 ? -22.353 5.675 13.063 1.00 93.88 243 ALA A CA 1
ATOM 1966 C C . ALA A 1 243 ? -23.465 5.198 12.119 1.00 93.88 243 ALA A C 1
ATOM 1968 O O . ALA A 1 243 ? -24.125 5.988 11.443 1.00 93.88 243 ALA A O 1
ATOM 1969 N N . ARG A 1 244 ? -23.675 3.882 12.084 1.00 91.94 244 ARG A N 1
ATOM 1970 C CA . ARG A 1 244 ? -24.796 3.215 11.422 1.00 91.94 244 ARG A CA 1
ATOM 1971 C C . ARG A 1 244 ? -25.610 2.474 12.478 1.00 91.94 244 ARG A C 1
ATOM 1973 O O . ARG A 1 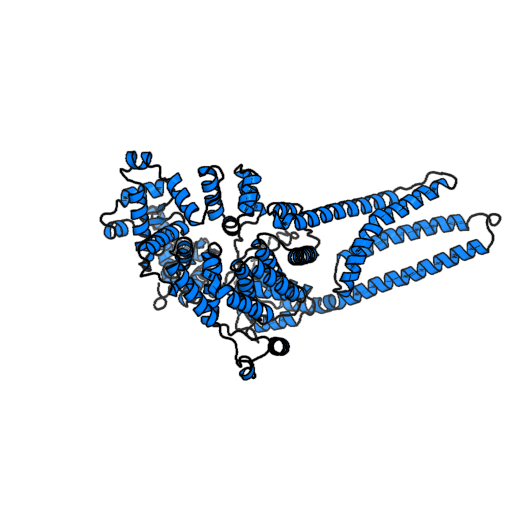244 ? -25.052 1.838 13.369 1.00 91.94 244 ARG A O 1
ATOM 1980 N N . LEU A 1 245 ? -26.932 2.548 12.348 1.00 90.62 245 LEU A N 1
ATOM 1981 C CA . LEU A 1 245 ? -27.872 1.762 13.140 1.00 90.62 245 LEU A CA 1
ATOM 1982 C C . LEU A 1 245 ? -28.778 0.995 12.175 1.00 90.62 245 LEU A C 1
ATOM 1984 O O . LEU A 1 245 ? -29.726 1.557 11.629 1.00 90.62 245 LEU A O 1
ATOM 1988 N N . GLY A 1 246 ? -28.446 -0.268 11.916 1.00 82.50 246 GLY A N 1
ATOM 1989 C CA . GLY A 1 246 ? -29.179 -1.137 10.996 1.00 82.50 246 GLY A CA 1
ATOM 1990 C C . GLY A 1 246 ? -29.879 -2.255 11.757 1.00 82.50 246 GLY A C 1
ATOM 1991 O O . GLY A 1 246 ? -29.214 -3.018 12.442 1.00 82.50 246 GLY A O 1
ATOM 1992 N N . LYS A 1 247 ? -31.212 -2.361 11.651 1.00 81.19 247 LYS A N 1
ATOM 1993 C CA . LYS A 1 247 ? -32.016 -3.431 12.287 1.00 81.19 247 LYS A CA 1
ATOM 1994 C C . LYS A 1 247 ? -31.742 -3.634 13.794 1.00 81.19 247 LYS A C 1
ATOM 1996 O O . LYS A 1 247 ? -31.801 -4.748 14.289 1.00 81.19 247 LYS A O 1
ATOM 2001 N N . GLY A 1 248 ? -31.435 -2.559 14.524 1.00 85.19 248 GLY A N 1
ATOM 2002 C CA . GLY A 1 248 ? -31.096 -2.626 15.953 1.00 85.19 248 GLY A CA 1
ATOM 2003 C C . GLY A 1 248 ? -29.615 -2.877 16.252 1.00 85.19 248 GLY A C 1
ATOM 2004 O O . GLY A 1 248 ? -29.226 -2.808 17.412 1.00 85.19 248 GLY A O 1
ATOM 2005 N N . ARG A 1 249 ? -28.772 -3.068 15.233 1.00 89.62 249 ARG A N 1
ATOM 2006 C CA . ARG A 1 249 ? -27.323 -3.234 15.370 1.00 89.62 249 ARG A CA 1
ATOM 2007 C C . ARG A 1 249 ? -26.581 -1.929 15.136 1.00 89.62 249 ARG A C 1
ATOM 2009 O O . ARG A 1 249 ? -26.810 -1.243 14.139 1.00 89.62 249 ARG A O 1
ATOM 2016 N N . PHE A 1 250 ? -25.679 -1.610 16.051 1.00 93.88 250 PHE A N 1
ATOM 2017 C CA . PHE A 1 250 ? -24.787 -0.464 16.001 1.00 93.88 250 PHE A CA 1
ATOM 2018 C C . PHE A 1 250 ? -23.436 -0.846 15.391 1.00 93.88 250 PHE A C 1
ATOM 2020 O O . PHE A 1 250 ? -22.851 -1.869 15.752 1.00 93.88 250 PHE A O 1
ATOM 2027 N N . SER A 1 251 ? -22.913 0.022 14.527 1.00 93.12 251 SER A N 1
ATOM 2028 C CA . SER A 1 251 ? -21.512 0.031 14.102 1.00 93.12 251 SER A CA 1
ATOM 2029 C C . SER A 1 251 ? -21.052 1.469 13.845 1.00 93.12 251 SER A C 1
ATOM 2031 O O . SER A 1 251 ? -21.858 2.347 13.531 1.00 93.12 251 SER A O 1
ATOM 2033 N N . PHE A 1 252 ? -19.748 1.734 13.904 1.00 94.25 252 PHE A N 1
ATOM 2034 C CA . PHE A 1 252 ? -19.213 3.008 13.411 1.00 94.25 252 PHE A CA 1
ATOM 2035 C C . PHE A 1 252 ? -19.337 3.099 11.879 1.00 94.25 252 PHE A C 1
ATOM 2037 O O . PHE A 1 252 ? -19.433 2.080 11.191 1.00 94.25 252 PHE A O 1
ATOM 2044 N N . ILE A 1 253 ? -19.346 4.319 11.320 1.00 91.00 253 ILE A N 1
ATOM 2045 C CA . ILE A 1 253 ? -19.469 4.527 9.862 1.00 91.00 253 ILE A CA 1
ATOM 2046 C C . ILE A 1 253 ? -18.287 3.929 9.087 1.00 91.00 253 ILE A C 1
ATOM 2048 O O . ILE A 1 253 ? -18.450 3.517 7.935 1.00 91.00 253 ILE A O 1
ATOM 2052 N N . HIS A 1 254 ? -17.118 3.909 9.730 1.00 89.81 254 HIS A N 1
ATOM 2053 C CA . HIS A 1 254 ? -15.860 3.393 9.216 1.00 89.81 254 HIS A CA 1
ATOM 2054 C C . HIS A 1 254 ? -15.027 2.831 10.374 1.00 89.81 254 HIS A C 1
ATOM 2056 O O . HIS A 1 254 ? -14.947 3.461 11.433 1.00 89.81 254 HIS A O 1
ATOM 2062 N N . ARG A 1 255 ? -14.349 1.697 10.157 1.00 87.75 255 ARG A N 1
ATOM 2063 C CA . ARG A 1 255 ? -13.488 1.030 11.152 1.00 87.75 255 ARG A CA 1
ATOM 2064 C C . ARG A 1 255 ? -12.432 1.959 11.763 1.00 87.75 255 ARG A C 1
ATOM 2066 O O . ARG A 1 255 ? -12.160 1.888 12.951 1.00 87.75 255 ARG A O 1
ATOM 2073 N N . LYS A 1 256 ? -11.902 2.905 10.982 1.00 89.81 256 LYS A N 1
ATOM 2074 C CA . LYS A 1 256 ? -10.940 3.906 11.481 1.00 89.81 256 LYS A CA 1
ATOM 2075 C C . LYS A 1 256 ? -11.454 4.760 12.649 1.00 89.81 256 LYS A C 1
ATOM 2077 O O . LYS A 1 256 ? -10.647 5.162 13.475 1.00 89.81 256 LYS A O 1
ATOM 2082 N N . PHE A 1 257 ? -12.763 5.009 12.757 1.00 92.25 257 PHE A N 1
ATOM 2083 C CA . PHE A 1 257 ? -13.313 5.688 13.939 1.00 92.25 257 PHE A CA 1
ATOM 2084 C C . PHE A 1 257 ? -13.311 4.781 15.170 1.00 92.25 257 PHE A C 1
ATOM 2086 O O . PHE A 1 257 ? -13.001 5.251 16.258 1.00 92.25 257 PHE A O 1
ATOM 2093 N N . HIS A 1 258 ? -13.605 3.488 14.999 1.00 92.12 258 HIS A N 1
ATOM 2094 C CA . HIS A 1 258 ? -13.471 2.503 16.077 1.00 92.12 258 HIS A CA 1
ATOM 2095 C C . HIS A 1 258 ? -12.027 2.458 16.590 1.00 92.12 258 HIS A C 1
ATOM 2097 O O . HIS A 1 258 ? -11.805 2.660 17.778 1.00 92.12 258 HIS A O 1
ATOM 2103 N N . GLU A 1 259 ? -11.051 2.321 15.688 1.00 91.69 259 GLU A N 1
ATOM 2104 C CA . GLU A 1 259 ? -9.617 2.319 16.020 1.00 91.69 259 GLU A CA 1
ATOM 2105 C C . GLU A 1 259 ? -9.169 3.616 16.704 1.00 91.69 259 GLU A C 1
ATOM 2107 O O . GLU A 1 259 ? -8.419 3.570 17.675 1.00 91.69 259 GLU A O 1
ATOM 2112 N N . TYR A 1 260 ? -9.663 4.770 16.245 1.00 93.75 260 TYR A N 1
ATOM 2113 C CA . TYR A 1 260 ? -9.404 6.060 16.882 1.00 93.75 260 TYR A CA 1
ATOM 2114 C C . TYR A 1 260 ? -9.904 6.095 18.334 1.00 93.75 260 TYR A C 1
ATOM 2116 O O . TYR A 1 260 ? -9.155 6.470 19.233 1.00 93.75 260 TYR A O 1
ATOM 2124 N N . PHE A 1 261 ? -11.143 5.665 18.592 1.00 94.19 261 PHE A N 1
ATOM 2125 C CA . PHE A 1 261 ? -11.688 5.646 19.951 1.00 94.19 261 PHE A CA 1
ATOM 2126 C C . PHE A 1 261 ? -10.979 4.631 20.860 1.00 94.19 261 PHE A C 1
ATOM 2128 O O . PHE A 1 261 ? -10.777 4.919 22.038 1.00 94.19 261 PHE A O 1
ATOM 2135 N N . VAL A 1 262 ? -10.547 3.488 20.320 1.00 92.75 262 VAL A N 1
ATOM 2136 C CA . VAL A 1 262 ? -9.696 2.526 21.041 1.00 92.75 262 VAL A CA 1
ATOM 2137 C C . VAL A 1 262 ? -8.340 3.149 21.389 1.00 92.75 262 VAL A C 1
ATOM 2139 O O . VAL A 1 262 ? -7.906 3.052 22.533 1.00 92.75 262 VAL A O 1
ATOM 2142 N N . ALA A 1 263 ? -7.700 3.858 20.455 1.00 92.81 263 ALA A N 1
ATOM 2143 C CA . ALA A 1 263 ? -6.428 4.537 20.708 1.00 92.81 263 ALA A CA 1
ATOM 2144 C C . ALA A 1 263 ? -6.534 5.602 21.819 1.00 92.81 263 ALA A C 1
ATOM 2146 O O . ALA A 1 263 ? -5.601 5.777 22.603 1.00 92.81 263 ALA A O 1
ATOM 2147 N N . LEU A 1 264 ? -7.683 6.279 21.943 1.00 91.44 264 LEU A N 1
ATOM 2148 C CA . LEU A 1 264 ? -7.941 7.181 23.071 1.00 91.44 264 LEU A CA 1
ATOM 2149 C C . LEU A 1 264 ? -8.043 6.438 24.411 1.00 91.44 264 LEU A C 1
ATOM 2151 O O . LEU A 1 264 ? -7.600 6.972 25.424 1.00 91.44 264 LEU A O 1
ATOM 2155 N N . ASN A 1 265 ? -8.586 5.217 24.431 1.00 90.94 265 ASN A N 1
ATOM 2156 C CA . ASN A 1 265 ? -8.631 4.392 25.643 1.00 90.94 265 ASN A CA 1
ATOM 2157 C C . ASN A 1 265 ? -7.240 3.917 26.059 1.00 90.94 265 ASN A C 1
ATOM 2159 O O . ASN A 1 265 ? -6.890 4.035 27.228 1.00 90.94 265 ASN A O 1
ATOM 2163 N N . PHE A 1 266 ? -6.418 3.489 25.100 1.00 91.19 266 PHE A N 1
ATOM 2164 C CA . PHE A 1 266 ? -5.009 3.161 25.332 1.00 91.19 266 PHE A CA 1
ATOM 2165 C C . PHE A 1 266 ? -4.218 4.312 25.961 1.00 91.19 266 PHE A C 1
ATOM 2167 O O . PHE A 1 266 ? -3.324 4.079 26.770 1.00 91.19 266 PHE A O 1
ATOM 2174 N N . ARG A 1 267 ? -4.560 5.562 25.624 1.00 89.44 267 ARG A N 1
ATOM 2175 C CA . ARG A 1 267 ? -3.951 6.743 26.249 1.00 89.44 267 ARG A CA 1
ATOM 2176 C C . ARG A 1 267 ? -4.312 6.891 27.725 1.00 89.44 267 ARG A C 1
ATOM 2178 O O . ARG A 1 267 ? -3.463 7.316 28.495 1.00 89.44 267 ARG A O 1
ATOM 2185 N N . GLU A 1 268 ? -5.538 6.569 28.119 1.00 86.69 268 GLU A N 1
ATOM 2186 C CA . GLU A 1 268 ? -5.974 6.694 29.518 1.00 86.69 268 GLU A CA 1
ATOM 2187 C C . GLU A 1 268 ? -5.622 5.478 30.378 1.00 86.69 268 GLU A C 1
ATOM 2189 O O . GLU A 1 268 ? -5.486 5.614 31.591 1.00 86.69 268 GLU A O 1
ATOM 2194 N N . GLN A 1 269 ? -5.456 4.303 29.768 1.00 86.19 269 GLN A N 1
ATOM 2195 C CA . GLN A 1 269 ? -5.124 3.050 30.450 1.00 86.19 269 GLN A CA 1
ATOM 2196 C C . GLN A 1 269 ? -3.898 2.383 29.802 1.00 86.19 269 GLN A C 1
ATOM 2198 O O . GLN A 1 269 ? -4.023 1.362 29.122 1.00 86.19 269 GLN A O 1
ATOM 2203 N N . PRO A 1 270 ? -2.693 2.946 29.992 1.00 77.38 270 PRO A N 1
ATOM 2204 C CA . PRO A 1 270 ? -1.492 2.468 29.312 1.00 77.38 270 PRO A CA 1
ATOM 2205 C C . PRO A 1 270 ? -0.965 1.123 29.838 1.00 77.38 270 PRO A C 1
ATOM 2207 O O . PRO A 1 270 ? -0.187 0.480 29.138 1.00 77.38 270 PRO A O 1
ATOM 2210 N N . GLU A 1 271 ? -1.361 0.666 31.030 1.00 76.69 271 GLU A N 1
ATOM 2211 C CA . GLU A 1 271 ? -0.805 -0.552 31.652 1.00 76.69 271 GLU A CA 1
ATOM 2212 C C . GLU A 1 271 ? -1.196 -1.856 30.928 1.00 76.69 271 GLU A C 1
ATOM 2214 O O . GLU A 1 271 ? -0.497 -2.856 31.054 1.00 76.69 271 GLU A O 1
ATOM 2219 N N . GLY A 1 272 ? -2.257 -1.841 30.111 1.00 77.44 272 GLY A N 1
ATOM 2220 C CA . GLY A 1 272 ? -2.785 -3.014 29.401 1.00 77.44 272 GLY A CA 1
ATOM 2221 C C . GLY A 1 272 ? -2.623 -2.982 27.879 1.00 77.44 272 GLY A C 1
ATOM 2222 O O . GLY A 1 272 ? -3.470 -3.532 27.180 1.00 77.44 272 GLY A O 1
ATOM 2223 N N . LEU A 1 273 ? -1.606 -2.295 27.338 1.00 88.25 273 LEU A N 1
ATOM 2224 C CA . LEU A 1 273 ? -1.416 -2.260 25.879 1.00 88.25 273 LEU A CA 1
ATOM 2225 C C . LEU A 1 273 ? -1.039 -3.649 25.340 1.00 88.25 273 LEU A C 1
ATOM 2227 O O . LEU A 1 273 ? -0.017 -4.186 25.767 1.00 88.25 273 LEU A O 1
ATOM 2231 N N . PRO A 1 274 ? -1.772 -4.172 24.345 1.00 89.88 274 PRO A N 1
ATOM 2232 C CA . PRO A 1 274 ? -1.509 -5.479 23.750 1.00 89.88 274 PRO A CA 1
ATOM 2233 C C . PRO A 1 274 ? -0.383 -5.383 22.707 1.00 89.88 274 PRO A C 1
ATOM 2235 O O . PRO A 1 274 ? -0.607 -5.533 21.506 1.00 89.88 274 PRO A O 1
ATOM 2238 N N . ILE A 1 275 ? 0.838 -5.051 23.132 1.00 92.69 275 ILE A N 1
ATOM 2239 C CA . ILE A 1 275 ? 1.990 -4.879 22.225 1.00 92.69 275 ILE A CA 1
ATOM 2240 C C . ILE A 1 275 ? 2.357 -6.185 21.503 1.00 92.69 275 ILE A C 1
ATOM 2242 O O . ILE A 1 275 ? 2.848 -6.157 20.374 1.00 92.69 275 ILE A O 1
ATOM 2246 N N . GLU A 1 276 ? 2.040 -7.324 22.115 1.00 90.94 276 GLU A N 1
ATOM 2247 C CA . GLU A 1 276 ? 2.192 -8.679 21.587 1.00 90.94 276 GLU A CA 1
ATOM 2248 C C . GLU A 1 276 ? 1.338 -8.973 20.346 1.00 90.94 276 GLU A C 1
ATOM 2250 O O . GLU A 1 276 ? 1.600 -9.940 19.631 1.00 90.94 276 GLU A O 1
ATOM 2255 N N . ASP A 1 277 ? 0.366 -8.115 20.033 1.00 88.94 277 ASP A N 1
ATOM 2256 C CA . ASP A 1 277 ? -0.450 -8.231 18.826 1.00 88.94 277 ASP A CA 1
ATOM 2257 C C . ASP A 1 277 ? 0.219 -7.653 17.579 1.00 88.94 277 ASP A C 1
ATOM 2259 O O . ASP A 1 277 ? -0.197 -7.952 16.454 1.00 88.94 277 ASP A O 1
ATOM 2263 N N . ILE A 1 278 ? 1.256 -6.826 17.756 1.00 91.88 278 ILE A N 1
ATOM 2264 C CA . ILE A 1 278 ? 1.983 -6.189 16.653 1.00 91.88 278 ILE A CA 1
ATOM 2265 C C . ILE A 1 278 ? 2.597 -7.232 15.703 1.00 91.88 278 ILE A C 1
ATOM 2267 O O . ILE A 1 278 ? 2.354 -7.133 14.496 1.00 91.88 278 ILE A O 1
ATOM 2271 N N . PRO A 1 279 ? 3.354 -8.243 16.175 1.00 90.50 279 PRO A N 1
ATOM 2272 C CA . PRO A 1 279 ? 3.992 -9.215 15.291 1.00 90.50 279 PRO A CA 1
ATOM 2273 C C . PRO A 1 279 ? 2.967 -10.136 14.613 1.00 90.50 279 PRO A C 1
ATOM 2275 O O . PRO A 1 279 ? 3.204 -10.639 13.515 1.00 90.50 279 PRO A O 1
ATOM 2278 N N . LEU A 1 280 ? 1.803 -10.333 15.237 1.00 85.62 280 LEU A N 1
ATOM 2279 C CA . LEU A 1 280 ? 0.733 -11.199 14.736 1.00 85.62 280 LEU A CA 1
ATOM 2280 C C . LEU A 1 280 ? -0.183 -10.516 13.704 1.00 85.62 280 LEU A C 1
ATOM 2282 O O . LEU A 1 280 ? -1.060 -11.181 13.153 1.00 85.62 280 LEU A O 1
ATOM 2286 N N . ASP A 1 281 ? -0.004 -9.210 13.457 1.00 78.56 281 ASP A N 1
ATOM 2287 C CA . ASP A 1 281 ? -0.927 -8.361 12.678 1.00 78.56 281 ASP A CA 1
ATOM 2288 C C . ASP A 1 281 ? -2.396 -8.562 13.116 1.00 78.56 281 ASP A C 1
ATOM 2290 O O . ASP A 1 281 ? -3.343 -8.698 12.324 1.00 78.56 281 ASP A O 1
ATOM 2294 N N . ALA A 1 282 ? -2.583 -8.658 14.436 1.00 79.75 282 ALA A N 1
ATOM 2295 C CA . ALA A 1 282 ? -3.869 -8.966 15.042 1.00 79.75 282 ALA A CA 1
ATOM 2296 C C . ALA A 1 282 ? -4.785 -7.729 15.080 1.00 79.75 282 ALA A C 1
ATOM 2298 O O . ALA A 1 282 ? -4.491 -6.668 14.521 1.00 79.75 282 ALA A O 1
ATOM 2299 N N . ARG A 1 283 ? -5.957 -7.873 15.706 1.00 78.94 283 ARG A N 1
ATOM 2300 C CA . ARG A 1 283 ? -7.018 -6.852 15.763 1.00 78.94 283 ARG A CA 1
ATOM 2301 C C . ARG A 1 283 ? -6.513 -5.462 16.168 1.00 78.94 283 ARG A C 1
ATOM 2303 O O . ARG A 1 283 ? -7.014 -4.456 15.660 1.00 78.94 283 ARG A O 1
ATOM 2310 N N . ASN A 1 284 ? -5.510 -5.426 17.039 1.00 83.56 284 ASN A N 1
ATOM 2311 C CA . ASN A 1 284 ? -5.131 -4.241 17.800 1.00 83.56 284 ASN A CA 1
ATOM 2312 C C . ASN A 1 284 ? -4.074 -3.389 17.095 1.00 83.56 284 ASN A C 1
ATOM 2314 O O . ASN A 1 284 ? -3.892 -2.218 17.429 1.00 83.56 284 ASN A O 1
ATOM 2318 N N . ARG A 1 285 ? -3.440 -3.941 16.056 1.00 88.06 285 ARG A N 1
ATOM 2319 C CA . ARG A 1 285 ? -2.325 -3.332 15.332 1.00 88.06 285 ARG A CA 1
ATOM 2320 C C . ARG A 1 285 ? -2.627 -1.913 14.849 1.00 88.06 285 ARG A C 1
ATOM 2322 O O . ARG A 1 285 ? -1.848 -1.001 15.100 1.00 88.06 285 ARG A O 1
ATOM 2329 N N . ASP A 1 286 ? -3.752 -1.699 14.170 1.00 86.56 286 ASP A N 1
ATOM 2330 C CA . ASP A 1 286 ? -4.059 -0.384 13.589 1.00 86.56 286 ASP A CA 1
ATOM 2331 C C . ASP A 1 286 ? -4.430 0.671 14.655 1.00 86.56 286 ASP A C 1
ATOM 2333 O O . ASP A 1 286 ? -4.115 1.850 14.486 1.00 86.56 286 ASP A O 1
ATOM 2337 N N . ALA A 1 287 ? -5.046 0.260 15.771 1.00 91.06 287 ALA A N 1
ATOM 2338 C CA . ALA A 1 287 ? -5.295 1.149 16.908 1.00 91.06 287 ALA A CA 1
ATOM 2339 C C . ALA A 1 287 ? -3.988 1.504 17.640 1.00 91.06 287 ALA A C 1
ATOM 2341 O O . ALA A 1 287 ? -3.800 2.654 18.033 1.00 91.06 287 ALA A O 1
ATOM 2342 N N . LEU A 1 288 ? -3.059 0.548 17.758 1.00 93.44 288 LEU A N 1
ATOM 2343 C CA . LEU A 1 288 ? -1.720 0.777 18.304 1.00 93.44 288 LEU A CA 1
ATOM 2344 C C . LEU A 1 288 ? -0.904 1.749 17.440 1.00 93.44 288 LEU A C 1
ATOM 2346 O O . LEU A 1 288 ? -0.222 2.605 17.992 1.00 93.44 288 LEU A O 1
ATOM 2350 N N . VAL A 1 289 ? -1.026 1.690 16.106 1.00 91.69 289 VAL A N 1
ATOM 2351 C CA . VAL A 1 289 ? -0.395 2.676 15.206 1.00 91.69 289 VAL A CA 1
ATOM 2352 C C . VAL A 1 289 ? -0.870 4.093 15.528 1.00 91.69 289 VAL A C 1
ATOM 2354 O O . VAL A 1 289 ? -0.043 4.984 15.697 1.00 91.69 289 VAL A O 1
ATOM 2357 N N . LEU A 1 290 ? -2.187 4.304 15.657 1.00 90.75 290 LEU A N 1
ATOM 2358 C CA . LEU A 1 290 ? -2.731 5.614 16.034 1.00 90.75 290 LEU A CA 1
ATOM 2359 C C . LEU A 1 290 ? -2.267 6.019 17.437 1.00 90.75 290 LEU A C 1
ATOM 2361 O O . LEU A 1 290 ? -1.848 7.153 17.645 1.00 90.75 290 LEU A O 1
ATOM 2365 N N . TYR A 1 291 ? -2.289 5.095 18.397 1.00 92.88 291 TYR A N 1
ATOM 2366 C CA . TYR A 1 291 ? -1.815 5.354 19.754 1.00 92.88 291 TYR A CA 1
ATOM 2367 C C . TYR A 1 291 ? -0.354 5.831 19.786 1.00 92.88 291 TYR A C 1
ATOM 2369 O O . TYR A 1 291 ? -0.053 6.800 20.481 1.00 92.88 291 TYR A O 1
ATOM 2377 N N . CYS A 1 292 ? 0.546 5.230 19.002 1.00 92.69 292 CYS A N 1
ATOM 2378 C CA . CYS A 1 292 ? 1.960 5.616 18.963 1.00 92.69 292 CYS A CA 1
ATOM 2379 C C . CYS A 1 292 ? 2.193 7.085 18.560 1.00 92.69 292 CYS A C 1
ATOM 2381 O O . CYS A 1 292 ? 3.197 7.669 18.972 1.00 92.69 292 CYS A O 1
ATOM 2383 N N . GLU A 1 293 ? 1.268 7.727 17.838 1.00 88.19 293 GLU A N 1
ATOM 2384 C CA . GLU A 1 293 ? 1.373 9.158 17.522 1.00 88.19 293 GLU A CA 1
ATOM 2385 C C . GLU A 1 293 ? 1.174 10.072 18.743 1.00 88.19 293 GLU A C 1
ATOM 2387 O O . GLU A 1 293 ? 1.703 11.183 18.762 1.00 88.19 293 GLU A O 1
ATOM 2392 N N . ILE A 1 294 ? 0.423 9.621 19.754 1.00 87.62 294 ILE A N 1
ATOM 2393 C CA . ILE A 1 294 ? 0.035 10.410 20.941 1.00 87.62 294 ILE A CA 1
ATOM 2394 C C . ILE A 1 294 ? 0.523 9.834 22.270 1.00 87.62 294 ILE A C 1
ATOM 2396 O O . ILE A 1 294 ? 0.321 10.455 23.311 1.00 87.62 294 ILE A O 1
ATOM 2400 N N . ALA A 1 295 ? 1.136 8.655 22.249 1.00 92.06 295 ALA A N 1
ATOM 2401 C CA . ALA A 1 295 ? 1.684 8.011 23.429 1.00 92.06 295 ALA A CA 1
ATOM 2402 C C . ALA A 1 295 ? 2.750 8.889 24.099 1.00 92.06 295 ALA A C 1
ATOM 2404 O O . ALA A 1 295 ? 3.550 9.545 23.423 1.00 92.06 295 ALA A O 1
ATOM 2405 N N . GLU A 1 296 ? 2.821 8.855 25.425 1.00 92.25 296 GLU A N 1
ATOM 2406 C CA . GLU A 1 296 ? 3.942 9.457 26.145 1.00 92.25 296 GLU A CA 1
ATOM 2407 C C . GLU A 1 296 ? 5.262 8.815 25.698 1.00 92.25 296 GLU A C 1
ATOM 2409 O O . GLU A 1 296 ? 5.302 7.629 25.358 1.00 92.25 296 GLU A O 1
ATOM 2414 N N . GLU A 1 297 ? 6.343 9.599 25.661 1.00 93.75 297 GLU A N 1
ATOM 2415 C CA . GLU A 1 297 ? 7.637 9.136 25.139 1.00 93.75 297 GLU A CA 1
ATOM 2416 C C . GLU A 1 297 ? 8.126 7.820 25.762 1.00 93.75 297 GLU A C 1
ATOM 2418 O O . GLU A 1 297 ? 8.482 6.935 24.984 1.00 93.75 297 GLU A O 1
ATOM 2423 N N . PRO A 1 298 ? 8.077 7.603 27.096 1.00 93.69 298 PRO A N 1
ATOM 2424 C CA . PRO A 1 298 ? 8.540 6.346 27.687 1.00 93.69 298 PRO A CA 1
ATOM 2425 C C . PRO A 1 298 ? 7.781 5.124 27.158 1.00 93.69 298 PRO A C 1
ATOM 2427 O O . PRO A 1 298 ? 8.379 4.094 26.853 1.00 93.69 298 PRO A O 1
ATOM 2430 N N . ARG A 1 299 ? 6.461 5.250 26.988 1.00 93.62 299 ARG A N 1
ATOM 2431 C CA . ARG A 1 299 ? 5.612 4.149 26.525 1.00 93.62 299 ARG A CA 1
ATOM 2432 C C . ARG A 1 299 ? 5.766 3.911 25.027 1.00 93.62 299 ARG A C 1
ATOM 2434 O O . ARG A 1 299 ? 5.804 2.771 24.577 1.00 93.62 299 ARG A O 1
ATOM 2441 N N . ALA A 1 300 ? 5.910 4.980 24.248 1.00 94.81 300 ALA A N 1
ATOM 2442 C CA . ALA A 1 300 ? 6.233 4.876 22.832 1.00 94.81 300 ALA A CA 1
ATOM 2443 C C . ALA A 1 300 ? 7.603 4.200 22.620 1.00 94.81 300 ALA A C 1
ATOM 2445 O O . ALA A 1 300 ? 7.737 3.355 21.735 1.00 94.81 300 ALA A O 1
ATOM 2446 N N . GLN A 1 301 ? 8.590 4.517 23.465 1.00 95.88 301 GLN A N 1
ATOM 2447 C CA . GLN A 1 301 ? 9.920 3.907 23.440 1.00 95.88 301 GLN A CA 1
ATOM 2448 C C . GLN A 1 301 ? 9.873 2.401 23.716 1.00 95.88 301 GLN A C 1
ATOM 2450 O O . GLN A 1 301 ? 10.563 1.636 23.045 1.00 95.88 301 GLN A O 1
ATOM 2455 N N . GLU A 1 302 ? 9.037 1.961 24.656 1.00 95.44 302 GLU A N 1
ATOM 2456 C CA . GLU A 1 302 ? 8.836 0.539 24.947 1.00 95.44 302 GLU A CA 1
ATOM 2457 C C . GLU A 1 302 ? 8.292 -0.227 23.735 1.00 95.44 302 GLU A C 1
ATOM 2459 O O . GLU A 1 302 ? 8.791 -1.303 23.405 1.00 95.44 302 GLU A O 1
ATOM 2464 N N . VAL A 1 303 ? 7.330 0.355 23.011 1.00 96.50 303 VAL A N 1
ATOM 2465 C CA . VAL A 1 303 ? 6.800 -0.242 21.776 1.00 96.50 303 VAL A CA 1
ATOM 2466 C C . VAL A 1 303 ? 7.886 -0.346 20.698 1.00 96.50 303 VAL A C 1
ATOM 2468 O O . VAL A 1 303 ? 7.990 -1.379 20.029 1.00 96.50 303 VAL A O 1
ATOM 2471 N N . VAL A 1 304 ? 8.725 0.688 20.542 1.00 97.06 304 VAL A N 1
ATOM 2472 C CA . VAL A 1 304 ? 9.880 0.645 19.625 1.00 97.06 304 VAL A CA 1
ATOM 2473 C C . VAL A 1 304 ? 10.838 -0.473 20.019 1.00 97.06 304 VAL A C 1
ATOM 2475 O O . VAL A 1 304 ? 11.234 -1.267 19.165 1.00 97.06 304 VAL A O 1
ATOM 2478 N N . GLN A 1 305 ? 11.190 -0.554 21.303 1.00 96.94 305 GLN A N 1
ATOM 2479 C CA . GLN A 1 305 ? 12.097 -1.564 21.831 1.00 96.94 305 GLN A CA 1
ATOM 2480 C C . GLN A 1 305 ? 11.561 -2.977 21.588 1.00 96.94 305 GLN A C 1
ATOM 2482 O O . GLN A 1 305 ? 12.313 -3.833 21.120 1.00 96.94 305 GLN A O 1
ATOM 2487 N N . TYR A 1 306 ? 10.275 -3.213 21.847 1.00 97.00 306 TYR A N 1
ATOM 2488 C CA . TYR A 1 306 ? 9.621 -4.493 21.590 1.00 97.00 306 TYR A CA 1
ATOM 2489 C C . TYR A 1 306 ? 9.702 -4.879 20.106 1.00 97.00 306 TYR A C 1
ATOM 2491 O O . TYR A 1 306 ? 10.205 -5.949 19.760 1.00 97.00 306 TYR A O 1
ATOM 2499 N N . CYS A 1 307 ? 9.307 -3.973 19.205 1.00 96.75 307 CYS A N 1
ATOM 2500 C CA . CYS A 1 307 ? 9.380 -4.217 17.761 1.00 96.75 307 CYS A CA 1
ATOM 2501 C C . CYS A 1 307 ? 10.816 -4.482 17.290 1.00 96.75 307 CYS A C 1
ATOM 2503 O O . CYS A 1 307 ? 11.043 -5.323 16.420 1.00 96.75 307 CYS A O 1
ATOM 2505 N N . TRP A 1 308 ? 11.792 -3.772 17.857 1.00 95.19 308 TRP A N 1
ATOM 2506 C CA . TRP A 1 308 ? 13.201 -3.973 17.543 1.00 95.19 308 TRP A CA 1
ATOM 2507 C C . TRP A 1 308 ? 13.710 -5.343 18.011 1.00 95.19 308 TRP A C 1
ATOM 2509 O O . TRP A 1 308 ? 14.401 -6.028 17.259 1.00 95.19 308 TRP A O 1
ATOM 2519 N N . GLN A 1 309 ? 13.324 -5.789 19.208 1.00 94.81 309 GLN A N 1
ATOM 2520 C CA . GLN A 1 309 ? 13.666 -7.123 19.710 1.00 94.81 309 GLN A CA 1
ATOM 2521 C C . GLN A 1 309 ? 13.089 -8.233 18.820 1.00 94.81 309 GLN A C 1
ATOM 2523 O O . GLN A 1 309 ? 13.797 -9.185 18.500 1.00 94.81 309 GLN A O 1
ATOM 2528 N N . GLU A 1 310 ? 11.845 -8.099 18.354 1.00 94.19 310 GLU A N 1
ATOM 2529 C CA . GLU A 1 310 ? 11.243 -9.048 17.404 1.00 94.19 310 GLU A CA 1
ATOM 2530 C C . GLU A 1 310 ? 11.935 -9.041 16.033 1.00 94.19 310 GLU A C 1
ATOM 2532 O O . GLU A 1 310 ? 12.083 -10.082 15.389 1.00 94.19 310 GLU A O 1
ATOM 2537 N N . LEU A 1 311 ? 12.422 -7.884 15.578 1.00 91.19 311 LEU A N 1
ATOM 2538 C CA . LEU A 1 311 ? 13.234 -7.790 14.362 1.00 91.19 311 LEU A CA 1
ATOM 2539 C C . LEU A 1 311 ? 14.573 -8.519 14.496 1.00 91.19 311 LEU A C 1
ATOM 2541 O O . LEU A 1 311 ? 15.029 -9.151 13.542 1.00 91.19 311 LEU A O 1
ATOM 2545 N N . GLN A 1 312 ? 15.192 -8.472 15.676 1.00 88.00 312 GLN A N 1
ATOM 2546 C CA . GLN A 1 312 ? 16.469 -9.140 15.939 1.00 88.00 312 GLN A CA 1
ATOM 2547 C C . GLN A 1 312 ? 16.368 -10.672 15.941 1.00 88.00 312 GLN A C 1
ATOM 2549 O O . GLN A 1 312 ? 17.384 -11.340 15.754 1.00 88.00 312 GLN A O 1
ATOM 2554 N N . LYS A 1 313 ? 15.164 -11.234 16.095 1.00 90.69 313 LYS A N 1
ATOM 2555 C CA . LYS A 1 313 ? 14.912 -12.682 16.008 1.00 90.69 313 LYS A CA 1
ATOM 2556 C C . LYS A 1 313 ? 14.862 -13.215 14.573 1.00 90.69 313 LYS A C 1
ATOM 2558 O O . LYS A 1 313 ? 14.651 -14.413 14.383 1.00 90.69 313 LYS A O 1
ATOM 2563 N N . LEU A 1 314 ? 15.021 -12.359 13.560 1.00 85.50 314 LEU A N 1
ATOM 2564 C CA . LEU A 1 314 ? 15.022 -12.787 12.165 1.00 85.50 314 LEU A CA 1
ATOM 2565 C C . LEU A 1 314 ? 16.139 -13.819 11.931 1.00 85.50 314 LEU A C 1
ATOM 2567 O O . LEU A 1 314 ? 17.329 -13.506 12.001 1.00 85.50 314 LEU A O 1
ATOM 2571 N N . ASN A 1 315 ? 15.737 -15.059 11.654 1.00 75.19 315 ASN A N 1
ATOM 2572 C CA . ASN A 1 315 ? 16.651 -16.187 11.522 1.00 75.19 315 ASN A CA 1
ATOM 2573 C C . ASN A 1 315 ? 17.189 -16.315 10.093 1.00 75.19 315 ASN A C 1
ATOM 2575 O O . ASN A 1 315 ? 16.456 -16.220 9.105 1.00 75.19 315 ASN A O 1
ATOM 2579 N N . PHE A 1 316 ? 18.479 -16.616 9.994 1.00 71.44 316 PHE A N 1
ATOM 2580 C CA . PHE A 1 316 ? 19.159 -16.925 8.741 1.00 71.44 316 PHE A CA 1
ATOM 2581 C C . PHE A 1 316 ? 19.578 -18.395 8.752 1.00 71.44 316 PHE A C 1
ATOM 2583 O O . PHE A 1 316 ? 19.909 -18.924 9.815 1.00 71.44 316 PHE A O 1
ATOM 2590 N N . GLU A 1 317 ? 19.583 -19.059 7.591 1.00 61.62 317 GLU A N 1
ATOM 2591 C CA . GLU A 1 317 ? 20.223 -20.371 7.480 1.00 61.62 317 GLU A CA 1
ATOM 2592 C C . GLU A 1 317 ? 21.691 -20.226 7.929 1.00 61.62 317 GLU A C 1
ATOM 2594 O O . GLU A 1 317 ? 22.383 -19.320 7.444 1.00 61.62 317 GLU A O 1
ATOM 2599 N N . PRO A 1 318 ? 22.172 -21.061 8.873 1.00 52.62 318 PRO A N 1
ATOM 2600 C CA . PRO A 1 318 ? 23.554 -21.003 9.317 1.00 52.62 318 PRO A CA 1
ATOM 2601 C C . PRO A 1 318 ? 24.446 -21.287 8.113 1.00 52.62 318 PRO A C 1
ATOM 2603 O O . PRO A 1 318 ? 24.402 -22.377 7.539 1.00 52.62 318 PRO A O 1
ATOM 2606 N N . SER A 1 319 ? 25.243 -20.300 7.700 1.00 55.69 319 SER A N 1
ATOM 2607 C CA . SER A 1 319 ? 26.230 -20.562 6.659 1.00 55.69 319 SER A CA 1
ATOM 2608 C C . SER A 1 319 ? 27.303 -21.494 7.251 1.00 55.69 319 SER A C 1
ATOM 2610 O O . SER A 1 319 ? 27.749 -21.257 8.381 1.00 55.69 319 SER A O 1
ATOM 2612 N N . PRO A 1 320 ? 27.711 -22.562 6.535 1.00 51.44 320 PRO A N 1
ATOM 2613 C CA . PRO A 1 320 ? 28.624 -23.592 7.046 1.00 51.44 320 PRO A CA 1
ATOM 2614 C C . PRO A 1 320 ? 29.942 -23.063 7.637 1.00 51.44 320 PRO A C 1
ATOM 2616 O O . PRO A 1 320 ? 30.582 -23.760 8.418 1.00 51.44 320 PRO A O 1
ATOM 2619 N N . ASP A 1 321 ? 30.327 -21.829 7.300 1.00 57.25 321 ASP A N 1
ATOM 2620 C CA . ASP A 1 321 ? 31.598 -21.213 7.677 1.00 57.25 321 ASP A CA 1
ATOM 2621 C C . ASP A 1 321 ? 31.481 -20.100 8.746 1.00 57.25 321 ASP A C 1
ATOM 2623 O O . ASP A 1 321 ? 32.442 -19.380 8.973 1.00 57.25 321 ASP A O 1
ATOM 2627 N N . GLU A 1 322 ? 30.353 -19.871 9.425 1.00 51.62 322 GLU A N 1
ATOM 2628 C CA . GLU A 1 322 ? 30.140 -18.597 10.157 1.00 51.62 322 GLU A CA 1
ATOM 2629 C C . GLU A 1 322 ? 30.841 -18.390 11.511 1.00 51.62 322 GLU A C 1
ATOM 2631 O O . GLU A 1 322 ? 30.753 -17.294 12.074 1.00 51.62 322 GLU A O 1
ATOM 2636 N N . SER A 1 323 ? 31.619 -19.350 12.016 1.00 53.06 323 SER A N 1
ATOM 2637 C CA . SER A 1 323 ? 32.344 -19.191 13.292 1.00 53.06 323 SER A CA 1
ATOM 2638 C C . SER A 1 323 ? 33.357 -18.029 13.299 1.00 53.06 323 SER A C 1
ATOM 2640 O O . SER A 1 323 ? 33.790 -17.596 14.366 1.00 53.06 323 SER A O 1
ATOM 2642 N N . TRP A 1 324 ? 33.711 -17.463 12.136 1.00 52.97 324 TRP A N 1
ATOM 2643 C CA . TRP A 1 324 ? 34.713 -16.399 12.018 1.00 52.97 324 TRP A CA 1
ATOM 2644 C C . TRP A 1 324 ? 34.165 -14.964 11.893 1.00 52.97 324 TRP A C 1
ATOM 2646 O O . TRP A 1 324 ? 34.973 -14.031 11.894 1.00 52.97 324 TRP A O 1
ATOM 2656 N N . LEU A 1 325 ? 32.848 -14.743 11.752 1.00 51.44 325 LEU A N 1
ATOM 2657 C CA . LEU A 1 325 ? 32.270 -13.447 11.325 1.00 51.44 325 LEU A CA 1
ATOM 2658 C C . LEU A 1 325 ? 32.091 -12.391 12.432 1.00 51.44 325 LEU A C 1
ATOM 2660 O O . LEU A 1 325 ? 31.962 -11.208 12.113 1.00 51.44 325 LEU A O 1
ATOM 2664 N N . LEU A 1 326 ? 32.123 -12.783 13.710 1.00 48.84 326 LEU A N 1
ATOM 2665 C CA . LEU A 1 326 ? 31.807 -11.906 14.851 1.00 48.84 326 LEU A CA 1
ATOM 2666 C C . LEU A 1 326 ? 32.844 -11.961 15.987 1.00 48.84 326 LEU A C 1
ATOM 2668 O O . LEU A 1 326 ? 32.513 -11.741 17.148 1.00 48.84 326 LEU A O 1
ATOM 2672 N N . GLY A 1 327 ? 34.113 -12.229 15.672 1.00 48.94 327 GLY A N 1
ATOM 2673 C CA . GLY A 1 327 ? 35.185 -12.099 16.661 1.00 48.94 327 GLY A CA 1
ATOM 2674 C C . GLY A 1 327 ? 35.375 -10.630 17.089 1.00 48.94 327 GLY A C 1
ATOM 2675 O O . GLY A 1 327 ? 35.559 -9.776 16.211 1.00 48.94 327 GLY A O 1
ATOM 2676 N N . PRO A 1 328 ? 35.353 -10.295 18.393 1.00 41.72 328 PRO A N 1
ATOM 2677 C CA . PRO A 1 328 ? 35.716 -8.958 18.855 1.00 41.72 328 PRO A CA 1
ATOM 2678 C C . PRO A 1 328 ? 37.176 -8.656 18.473 1.00 41.72 328 PRO A C 1
ATOM 2680 O O . PRO A 1 328 ? 38.067 -9.458 18.736 1.00 41.72 328 PRO A O 1
ATOM 2683 N N . GLY A 1 329 ? 37.418 -7.514 17.813 1.00 62.34 329 GLY A N 1
ATOM 2684 C CA . GLY A 1 329 ? 38.760 -7.068 17.390 1.00 62.34 329 GLY A CA 1
ATOM 2685 C C . GLY A 1 329 ? 39.013 -7.001 15.876 1.00 62.34 329 GLY A C 1
ATOM 2686 O O . GLY A 1 329 ? 40.111 -6.645 15.458 1.00 62.34 329 GLY A O 1
ATOM 2687 N N . MET A 1 330 ? 38.023 -7.305 15.031 1.00 63.97 330 MET A N 1
ATOM 2688 C CA . MET A 1 330 ? 38.215 -7.326 13.575 1.00 63.97 330 MET A CA 1
ATOM 2689 C C . MET A 1 330 ? 38.262 -5.917 12.953 1.00 63.97 330 MET A C 1
ATOM 2691 O O . MET A 1 330 ? 37.382 -5.082 13.183 1.00 63.97 330 MET A O 1
ATOM 2695 N N . SER A 1 331 ? 39.268 -5.656 12.112 1.00 76.19 331 SER A N 1
ATOM 2696 C CA . SER A 1 331 ? 39.422 -4.366 11.427 1.00 76.19 331 SER A CA 1
ATOM 2697 C C . SER A 1 331 ? 38.317 -4.121 10.381 1.00 76.19 331 SER A C 1
ATOM 2699 O O . SER A 1 331 ? 37.802 -5.056 9.760 1.00 76.19 331 SER A O 1
ATOM 2701 N N . LYS A 1 332 ? 37.971 -2.845 10.118 1.00 67.31 332 LYS A N 1
ATOM 2702 C CA . LYS A 1 332 ? 36.978 -2.467 9.083 1.00 67.31 332 LYS A CA 1
ATOM 2703 C C . LYS A 1 332 ? 37.293 -3.089 7.715 1.00 67.31 332 LYS A C 1
ATOM 2705 O O . LYS A 1 332 ? 36.379 -3.559 7.040 1.00 67.31 332 LYS A O 1
ATOM 2710 N N . ASN A 1 333 ? 38.570 -3.136 7.333 1.00 69.81 333 ASN A N 1
ATOM 2711 C CA . ASN A 1 333 ? 39.007 -3.677 6.044 1.00 69.81 333 ASN A CA 1
ATOM 2712 C C . ASN A 1 333 ? 38.841 -5.199 5.959 1.00 69.81 333 ASN A C 1
ATOM 2714 O O . ASN A 1 333 ? 38.409 -5.706 4.923 1.00 69.81 333 ASN A O 1
ATOM 2718 N N . GLU A 1 334 ? 39.128 -5.937 7.034 1.00 69.44 334 GLU A N 1
ATOM 2719 C CA . GLU A 1 334 ? 38.883 -7.382 7.071 1.00 69.44 334 GLU A CA 1
ATOM 2720 C C . GLU A 1 334 ? 37.403 -7.705 6.993 1.00 69.44 334 GLU A C 1
ATOM 2722 O O . GLU A 1 334 ? 37.021 -8.557 6.189 1.00 69.44 334 GLU A O 1
ATOM 2727 N N . ARG A 1 335 ? 36.571 -6.976 7.746 1.00 65.75 335 ARG A N 1
ATOM 2728 C CA . ARG A 1 335 ? 35.114 -7.126 7.691 1.00 65.75 335 ARG A CA 1
ATOM 2729 C C . ARG A 1 335 ? 34.604 -6.914 6.266 1.00 65.75 335 ARG A C 1
ATOM 2731 O O . ARG A 1 335 ? 33.823 -7.715 5.764 1.00 65.75 335 ARG A O 1
ATOM 2738 N N . GLN A 1 336 ? 35.114 -5.900 5.567 1.00 61.97 336 GLN A N 1
ATOM 2739 C CA . GLN A 1 336 ? 34.721 -5.583 4.192 1.00 61.97 336 GLN A CA 1
ATOM 2740 C C . GLN A 1 336 ? 35.216 -6.617 3.165 1.00 61.97 336 GLN A C 1
ATOM 2742 O O . GLN A 1 336 ? 34.479 -6.987 2.251 1.00 61.97 336 GLN A O 1
ATOM 2747 N N . LYS A 1 337 ? 36.448 -7.122 3.311 1.00 74.56 337 LYS A N 1
ATOM 2748 C CA . LYS A 1 337 ? 37.013 -8.174 2.443 1.00 74.56 337 LYS A CA 1
ATOM 2749 C C . LYS A 1 337 ? 36.272 -9.502 2.611 1.00 74.56 337 LYS A C 1
ATOM 2751 O O . LYS A 1 337 ? 36.093 -10.239 1.646 1.00 74.56 337 LYS A O 1
ATOM 2756 N N . ARG A 1 338 ? 35.822 -9.776 3.832 1.00 67.75 338 ARG A N 1
ATOM 2757 C CA . ARG A 1 338 ? 35.049 -10.956 4.205 1.00 67.75 338 ARG A CA 1
ATOM 2758 C C . ARG A 1 338 ? 33.585 -10.872 3.767 1.00 67.75 338 ARG A C 1
ATOM 2760 O O . ARG A 1 338 ? 33.095 -11.832 3.187 1.00 67.75 338 ARG A O 1
ATOM 2767 N N . LEU A 1 339 ? 32.934 -9.715 3.914 1.00 61.78 339 LEU A N 1
ATOM 2768 C CA . LEU A 1 339 ? 31.597 -9.453 3.355 1.00 61.78 339 LEU A CA 1
ATOM 2769 C C . LEU A 1 339 ? 31.557 -9.674 1.836 1.00 61.78 339 LEU A C 1
ATOM 2771 O O . LEU A 1 339 ? 30.597 -10.230 1.325 1.00 61.78 339 LEU A O 1
ATOM 2775 N N . LYS A 1 340 ? 32.630 -9.317 1.115 1.00 66.75 340 LYS A N 1
ATOM 2776 C CA . LYS A 1 340 ? 32.754 -9.593 -0.329 1.00 66.75 340 LYS A CA 1
ATOM 2777 C C . LYS A 1 340 ? 32.857 -11.085 -0.680 1.00 66.75 340 LYS A C 1
ATOM 2779 O O . LYS A 1 340 ? 32.621 -11.432 -1.831 1.00 66.75 340 LYS A O 1
ATOM 2784 N N . LYS A 1 341 ? 33.266 -11.940 0.263 1.00 65.56 341 LYS A N 1
ATOM 2785 C CA . LYS A 1 341 ? 33.373 -13.400 0.086 1.00 65.56 341 LYS A CA 1
ATOM 2786 C C . LYS A 1 341 ? 32.175 -14.168 0.648 1.00 65.56 341 LYS A C 1
ATOM 2788 O O . LYS A 1 341 ? 32.032 -15.342 0.326 1.00 65.56 341 LYS A O 1
ATOM 2793 N N . ALA A 1 342 ? 31.362 -13.542 1.496 1.00 60.06 342 ALA A N 1
ATOM 2794 C CA . ALA A 1 342 ? 30.201 -14.181 2.093 1.00 60.06 342 ALA A CA 1
ATOM 2795 C C . ALA A 1 342 ? 29.171 -14.515 1.005 1.00 60.06 342 ALA A C 1
ATOM 2797 O O . ALA A 1 342 ? 28.837 -13.668 0.174 1.00 60.06 342 ALA A O 1
ATOM 2798 N N . GLN A 1 343 ? 28.683 -15.755 1.005 1.00 61.22 343 GLN A N 1
ATOM 2799 C CA . GLN A 1 343 ? 27.524 -16.119 0.196 1.00 61.22 343 GLN A CA 1
ATOM 2800 C C . GLN A 1 343 ? 26.276 -15.397 0.736 1.00 61.22 343 GLN A C 1
ATOM 2802 O O . GLN A 1 343 ? 26.212 -15.128 1.941 1.00 61.22 343 GLN A O 1
ATOM 2807 N N . PRO A 1 344 ? 25.301 -15.053 -0.127 1.00 63.53 344 PRO A N 1
ATOM 2808 C CA . PRO A 1 344 ? 24.029 -14.495 0.322 1.00 63.53 344 PRO A CA 1
ATOM 2809 C C . PRO A 1 344 ? 23.399 -15.423 1.365 1.00 63.53 344 PRO A C 1
ATOM 2811 O O . PRO A 1 344 ? 23.348 -16.640 1.178 1.00 63.53 344 PRO A O 1
ATOM 2814 N N . ARG A 1 345 ? 22.955 -14.852 2.490 1.00 66.19 345 ARG A N 1
ATOM 2815 C CA . ARG A 1 345 ? 22.289 -15.625 3.539 1.00 66.19 345 ARG A CA 1
ATOM 2816 C C . ARG A 1 345 ? 20.879 -15.940 3.079 1.00 66.19 345 ARG A C 1
ATOM 2818 O O . ARG A 1 345 ? 20.080 -15.031 2.844 1.00 66.19 345 ARG A O 1
ATOM 2825 N N . LYS A 1 346 ? 20.557 -17.225 2.998 1.00 71.19 346 LYS A N 1
ATOM 2826 C CA . LYS A 1 346 ? 19.187 -17.644 2.749 1.00 71.19 346 LYS A CA 1
ATOM 2827 C C . LYS A 1 346 ? 18.376 -17.437 4.026 1.00 71.19 346 LYS A C 1
ATOM 2829 O O . LYS A 1 346 ? 18.719 -17.940 5.093 1.00 71.19 346 LYS A O 1
ATOM 2834 N N . ILE A 1 347 ? 17.336 -16.621 3.922 1.00 77.06 347 ILE A N 1
ATOM 2835 C CA . ILE A 1 347 ? 16.419 -16.346 5.027 1.00 77.06 347 ILE A CA 1
ATOM 2836 C C . ILE A 1 347 ? 15.487 -17.547 5.175 1.00 77.06 347 ILE A C 1
ATOM 2838 O O . ILE A 1 347 ? 14.951 -18.040 4.179 1.00 77.06 347 ILE A O 1
ATOM 2842 N N . ILE A 1 348 ? 15.289 -18.006 6.410 1.00 78.75 348 ILE A N 1
ATOM 2843 C CA . ILE A 1 348 ? 14.327 -19.068 6.701 1.00 78.75 348 ILE A CA 1
ATOM 2844 C C . ILE A 1 348 ? 12.945 -18.423 6.770 1.00 78.75 348 ILE A C 1
ATOM 2846 O O . ILE A 1 348 ? 12.669 -17.631 7.668 1.00 78.75 348 ILE A O 1
ATOM 2850 N N . ILE A 1 349 ? 12.075 -18.756 5.818 1.00 78.19 349 ILE A N 1
ATOM 2851 C CA . ILE A 1 349 ? 10.691 -18.277 5.820 1.00 78.19 349 ILE A CA 1
ATOM 2852 C C . ILE A 1 349 ? 9.885 -19.160 6.777 1.00 78.19 349 ILE A C 1
ATOM 2854 O O . ILE A 1 349 ? 9.598 -20.315 6.472 1.00 78.19 349 ILE A O 1
ATOM 2858 N N . ASN A 1 350 ? 9.550 -18.614 7.941 1.00 80.69 350 ASN A N 1
ATOM 2859 C CA . ASN A 1 350 ? 8.757 -19.238 9.001 1.00 80.69 350 ASN A CA 1
ATOM 2860 C C . ASN A 1 350 ? 7.904 -18.172 9.717 1.00 80.69 350 ASN A C 1
ATOM 2862 O O . ASN A 1 350 ? 7.965 -16.999 9.358 1.00 80.69 350 ASN A O 1
ATOM 2866 N N . ASP A 1 351 ? 7.146 -18.545 10.749 1.00 80.75 351 ASP A N 1
ATOM 2867 C CA . ASP A 1 351 ? 6.295 -17.598 11.491 1.00 80.75 351 ASP A CA 1
ATOM 2868 C C . ASP A 1 351 ? 7.079 -16.395 12.043 1.00 80.75 351 ASP A C 1
ATOM 2870 O O . ASP A 1 351 ? 6.613 -15.258 11.964 1.00 80.75 351 ASP A O 1
ATOM 2874 N N . GLN A 1 352 ? 8.311 -16.616 12.513 1.00 89.00 352 GLN A N 1
ATOM 2875 C CA . GLN A 1 352 ? 9.178 -15.546 13.013 1.00 89.00 352 GLN A CA 1
ATOM 2876 C C . GLN A 1 352 ? 9.537 -14.527 11.920 1.00 89.00 352 GLN A C 1
ATOM 2878 O O . GLN A 1 352 ? 9.592 -13.331 12.197 1.00 89.00 352 GLN A O 1
ATOM 2883 N N . TYR A 1 353 ? 9.757 -14.970 10.678 1.00 87.00 353 TYR A N 1
ATOM 2884 C CA . TYR A 1 353 ? 9.989 -14.067 9.549 1.00 87.00 353 TYR A CA 1
ATOM 2885 C C . TYR A 1 353 ? 8.816 -13.090 9.366 1.00 87.00 353 TYR A C 1
ATOM 2887 O O . TYR A 1 353 ? 9.030 -11.881 9.253 1.00 87.00 353 TYR A O 1
ATOM 2895 N N . TYR A 1 354 ? 7.578 -13.596 9.385 1.00 83.31 354 TYR A N 1
ATOM 2896 C CA . TYR A 1 354 ? 6.377 -12.769 9.230 1.00 83.31 354 TYR A CA 1
ATOM 2897 C C . TYR A 1 354 ? 6.205 -11.799 10.397 1.00 83.31 354 TYR A C 1
ATOM 2899 O O . TYR A 1 354 ? 5.934 -10.619 10.180 1.00 83.31 354 TYR A O 1
ATOM 2907 N N . GLN A 1 355 ? 6.456 -12.269 11.619 1.00 90.00 355 GLN A N 1
ATOM 2908 C CA . GLN A 1 355 ? 6.453 -11.443 12.825 1.00 90.00 355 GLN A CA 1
ATOM 2909 C C . GLN A 1 355 ? 7.431 -10.268 12.719 1.00 90.00 355 GLN A C 1
ATOM 2911 O O . GLN A 1 355 ? 7.042 -9.117 12.917 1.00 90.00 355 GLN A O 1
ATOM 2916 N N . SER A 1 356 ? 8.675 -10.529 12.310 1.00 91.00 356 SER A N 1
ATOM 2917 C CA . SER A 1 356 ? 9.679 -9.483 12.102 1.00 91.00 356 SER A CA 1
ATOM 2918 C C . SER A 1 356 ? 9.255 -8.497 11.001 1.00 91.00 356 SER A C 1
ATOM 2920 O O . SER A 1 356 ? 9.377 -7.284 11.177 1.00 91.00 356 SER A O 1
ATOM 2922 N N . VAL A 1 357 ? 8.700 -8.975 9.880 1.00 88.44 357 VAL A N 1
ATOM 2923 C CA . VAL A 1 357 ? 8.174 -8.102 8.812 1.00 88.44 357 VAL A CA 1
ATOM 2924 C C . VAL A 1 357 ? 7.032 -7.214 9.321 1.00 88.44 357 VAL A C 1
ATOM 2926 O O . VAL A 1 357 ? 7.006 -6.018 9.019 1.00 88.44 357 VAL A O 1
ATOM 2929 N N . ASN A 1 358 ? 6.116 -7.757 10.122 1.00 89.88 358 ASN A N 1
ATOM 2930 C CA . ASN A 1 358 ? 5.002 -7.008 10.703 1.00 89.88 358 ASN A CA 1
ATOM 2931 C C . ASN A 1 358 ? 5.482 -5.934 11.685 1.00 89.88 358 ASN A C 1
ATOM 2933 O O . ASN A 1 358 ? 5.013 -4.796 11.606 1.00 89.88 358 ASN A O 1
ATOM 2937 N N . CYS A 1 359 ? 6.485 -6.232 12.515 1.00 94.44 359 CYS A N 1
ATOM 2938 C CA . CYS A 1 359 ? 7.135 -5.239 13.372 1.00 94.44 359 CYS A CA 1
ATOM 2939 C C . CYS A 1 359 ? 7.802 -4.118 12.564 1.00 94.44 359 CYS A C 1
ATOM 2941 O O . CYS A 1 359 ? 7.611 -2.945 12.883 1.00 94.44 359 CYS A O 1
ATOM 2943 N N . LEU A 1 360 ? 8.522 -4.437 11.478 1.00 93.62 360 LEU A N 1
ATOM 2944 C CA . LEU A 1 360 ? 9.126 -3.409 10.617 1.00 93.62 360 LEU A CA 1
ATOM 2945 C C . LEU A 1 360 ? 8.065 -2.467 10.042 1.00 93.62 360 LEU A C 1
ATOM 2947 O O . LEU A 1 360 ? 8.222 -1.247 10.060 1.00 93.62 360 LEU A O 1
ATOM 2951 N N . ARG A 1 361 ? 6.968 -3.041 9.543 1.00 90.19 361 ARG A N 1
ATOM 2952 C CA . ARG A 1 361 ? 5.839 -2.290 8.985 1.00 90.19 361 ARG A CA 1
ATOM 2953 C C . ARG A 1 361 ? 5.158 -1.430 10.038 1.00 90.19 361 ARG A C 1
ATOM 2955 O O . ARG A 1 361 ? 4.796 -0.295 9.754 1.00 90.19 361 ARG A O 1
ATOM 2962 N N . PHE A 1 362 ? 4.964 -1.967 11.239 1.00 93.69 362 PHE A N 1
ATOM 2963 C CA . PHE A 1 362 ? 4.412 -1.219 12.361 1.00 93.69 362 PHE A CA 1
ATOM 2964 C C . PHE A 1 362 ? 5.274 -0.004 12.705 1.00 93.69 362 PHE A C 1
ATOM 2966 O O . PHE A 1 362 ? 4.737 1.092 12.843 1.00 93.69 362 PHE A O 1
ATOM 2973 N N . LEU A 1 363 ? 6.601 -0.165 12.752 1.00 95.06 363 LEU A N 1
ATOM 2974 C CA . LEU A 1 363 ? 7.515 0.954 12.976 1.00 95.06 363 LEU A CA 1
ATOM 2975 C C . LEU A 1 363 ? 7.374 2.029 11.891 1.00 95.06 363 LEU A C 1
ATOM 2977 O O . LEU A 1 363 ? 7.270 3.209 12.218 1.00 95.06 363 LEU A O 1
ATOM 2981 N N . VAL A 1 364 ? 7.314 1.634 10.614 1.00 91.31 364 VAL A N 1
ATOM 2982 C CA . VAL A 1 364 ? 7.099 2.569 9.495 1.00 91.31 364 VAL A CA 1
ATOM 2983 C C . VAL A 1 364 ? 5.787 3.337 9.658 1.00 91.31 364 VAL A C 1
ATOM 2985 O O . VAL A 1 364 ? 5.787 4.566 9.582 1.00 91.31 364 VAL A O 1
ATOM 2988 N N . ASP A 1 365 ? 4.686 2.642 9.930 1.00 88.19 365 ASP A N 1
ATOM 2989 C CA . ASP A 1 365 ? 3.368 3.272 10.014 1.00 88.19 365 ASP A CA 1
ATOM 2990 C C . ASP A 1 365 ? 3.205 4.148 11.268 1.00 88.19 365 ASP A C 1
ATOM 2992 O O . ASP A 1 365 ? 2.624 5.225 11.175 1.00 88.19 365 ASP A O 1
ATOM 2996 N N . GLY A 1 366 ? 3.718 3.717 12.427 1.00 90.50 366 GLY A N 1
ATOM 2997 C CA . GLY A 1 366 ? 3.499 4.384 13.718 1.00 90.50 366 GLY A CA 1
ATOM 2998 C C . GLY A 1 366 ? 4.552 5.420 14.123 1.00 90.50 366 GLY A C 1
ATOM 2999 O O . GLY A 1 366 ? 4.253 6.299 14.928 1.00 90.50 366 GLY A O 1
ATOM 3000 N N . PHE A 1 367 ? 5.779 5.355 13.585 1.00 92.75 367 PHE A N 1
ATOM 3001 C CA . PHE A 1 367 ? 6.907 6.170 14.076 1.00 92.75 367 PHE A CA 1
ATOM 3002 C C . PHE A 1 367 ? 7.548 7.090 13.033 1.00 92.75 367 PHE A C 1
ATOM 3004 O O . PHE A 1 367 ? 8.505 7.801 13.350 1.00 92.75 367 PHE A O 1
ATOM 3011 N N . THR A 1 368 ? 7.005 7.181 11.813 1.00 87.38 368 THR A N 1
ATOM 3012 C CA . THR A 1 368 ? 7.531 8.113 10.794 1.00 87.38 368 THR A CA 1
ATOM 3013 C C . THR A 1 368 ? 7.490 9.580 11.257 1.00 87.38 368 THR A C 1
ATOM 3015 O O . THR A 1 368 ? 8.390 10.352 10.919 1.00 87.38 368 THR A O 1
ATOM 3018 N N . SER A 1 369 ? 6.503 9.964 12.076 1.00 85.62 369 SER A N 1
ATOM 3019 C CA . SER A 1 369 ? 6.384 11.308 12.664 1.00 85.62 369 SER A CA 1
ATOM 3020 C C . SER A 1 369 ? 7.198 11.502 13.955 1.00 85.62 369 SER A C 1
ATOM 3022 O O . SER A 1 369 ? 7.403 12.640 14.374 1.00 85.62 369 SER A O 1
ATOM 3024 N N . ARG A 1 370 ? 7.709 10.421 14.566 1.00 91.31 370 ARG A N 1
ATOM 3025 C CA . ARG A 1 370 ? 8.418 10.413 15.864 1.00 91.31 370 ARG A CA 1
ATOM 3026 C C . ARG A 1 370 ? 9.786 9.732 15.780 1.00 91.31 370 ARG A C 1
ATOM 3028 O O . ARG A 1 370 ? 10.165 8.938 16.635 1.00 91.31 370 ARG A O 1
ATOM 3035 N N . LYS A 1 371 ? 10.557 10.073 14.746 1.00 92.44 371 LYS A N 1
ATOM 3036 C CA . LYS A 1 371 ? 11.858 9.444 14.444 1.00 92.44 371 LYS A CA 1
ATOM 3037 C C . LYS A 1 371 ? 12.894 9.547 15.569 1.00 92.44 371 LYS A C 1
ATOM 3039 O O . LYS A 1 371 ? 13.798 8.719 15.606 1.00 92.44 371 LYS A O 1
ATOM 3044 N N . HIS A 1 372 ? 12.767 10.536 16.458 1.00 94.62 372 HIS A N 1
ATOM 3045 C CA . HIS A 1 372 ? 13.669 10.721 17.600 1.00 94.62 372 HIS A CA 1
ATOM 3046 C C . HIS A 1 372 ? 13.645 9.518 18.561 1.00 94.62 372 HIS A C 1
ATOM 3048 O O . HIS A 1 372 ? 14.676 9.143 19.099 1.00 94.62 372 HIS A O 1
ATOM 3054 N N . LEU A 1 373 ? 12.509 8.822 18.694 1.00 96.38 373 LEU A N 1
ATOM 3055 C CA . LEU A 1 373 ? 12.402 7.610 19.525 1.00 96.38 373 LEU A CA 1
ATOM 3056 C C . LEU A 1 373 ? 13.208 6.424 18.969 1.00 96.38 373 LEU A C 1
ATOM 3058 O O . LEU A 1 373 ? 13.538 5.471 19.674 1.00 96.38 373 LEU A O 1
ATOM 3062 N N . LEU A 1 374 ? 13.546 6.478 17.681 1.00 96.25 374 LEU A N 1
ATOM 3063 C CA . LEU A 1 374 ? 14.363 5.473 17.010 1.00 96.25 374 LEU A CA 1
ATOM 3064 C C . LEU A 1 374 ? 15.860 5.813 17.040 1.00 96.25 374 LEU A C 1
ATOM 3066 O O . LEU A 1 374 ? 16.648 4.995 16.573 1.00 96.25 374 LEU A O 1
ATOM 3070 N N . GLU A 1 375 ? 16.266 6.963 17.597 1.00 95.44 375 GLU A N 1
ATOM 3071 C CA . GLU A 1 375 ? 17.674 7.394 17.671 1.00 95.44 375 GLU A CA 1
ATOM 3072 C C . GLU A 1 375 ? 18.626 6.332 18.232 1.00 95.44 375 GLU A C 1
ATOM 3074 O O . GLU A 1 375 ? 19.666 6.105 17.603 1.00 95.44 375 GLU A O 1
ATOM 3079 N N . PRO A 1 376 ? 18.282 5.607 19.319 1.00 96.00 376 PRO A N 1
ATOM 3080 C CA . PRO A 1 376 ? 19.147 4.553 19.845 1.00 96.00 376 PRO A CA 1
ATOM 3081 C C . PRO A 1 376 ? 19.408 3.415 18.853 1.00 96.00 376 PRO A C 1
ATOM 3083 O O . PRO A 1 376 ? 20.409 2.726 18.993 1.00 96.00 376 PRO A O 1
ATOM 3086 N N . TYR A 1 377 ? 18.524 3.233 17.866 1.00 95.25 377 TYR A N 1
ATOM 3087 C CA . TYR A 1 377 ? 18.536 2.119 16.918 1.00 95.25 377 TYR A CA 1
ATOM 3088 C C . TYR A 1 377 ? 18.896 2.536 15.490 1.00 95.25 377 TYR A C 1
ATOM 3090 O O . TYR A 1 377 ? 18.985 1.681 14.612 1.00 95.25 377 TYR A O 1
ATOM 3098 N N . HIS A 1 378 ? 19.074 3.832 15.192 1.00 94.25 378 HIS A N 1
ATOM 3099 C CA . HIS A 1 378 ? 19.293 4.300 13.812 1.00 94.25 378 HIS A CA 1
ATOM 3100 C C . HIS A 1 378 ? 20.493 3.622 13.161 1.00 94.25 378 HIS A C 1
ATOM 3102 O O . HIS A 1 378 ? 20.428 3.223 11.993 1.00 94.25 378 HIS A O 1
ATOM 3108 N N . ARG A 1 379 ? 21.577 3.451 13.925 1.00 91.38 379 ARG A N 1
ATOM 3109 C CA . ARG A 1 379 ? 22.787 2.793 13.441 1.00 91.38 379 ARG A CA 1
ATOM 3110 C C . ARG A 1 379 ? 22.536 1.319 13.149 1.00 91.38 379 ARG A C 1
ATOM 3112 O O . ARG A 1 379 ? 22.845 0.889 12.037 1.00 91.38 379 ARG A O 1
ATOM 3119 N N . GLU A 1 380 ? 21.993 0.554 14.095 1.00 91.19 380 GLU A N 1
ATOM 3120 C CA . GLU A 1 380 ? 21.736 -0.867 13.870 1.00 91.19 380 GLU A CA 1
ATOM 3121 C C . GLU A 1 380 ? 20.694 -1.080 12.776 1.00 91.19 380 GLU A C 1
ATOM 3123 O O . GLU A 1 380 ? 20.887 -1.945 11.929 1.00 91.19 380 GLU A O 1
ATOM 3128 N N . LEU A 1 381 ? 19.638 -0.263 12.723 1.00 93.12 381 LEU A N 1
ATOM 3129 C CA . LEU A 1 381 ? 18.627 -0.322 11.670 1.00 93.12 381 LEU A CA 1
ATOM 3130 C C . LEU A 1 381 ? 19.239 -0.013 10.298 1.00 93.12 381 LEU A C 1
ATOM 3132 O O . LEU A 1 381 ? 18.929 -0.695 9.329 1.00 93.12 381 LEU A O 1
ATOM 3136 N N . SER A 1 382 ? 20.152 0.954 10.195 1.00 93.38 382 SER A N 1
ATOM 3137 C CA . SER A 1 382 ? 20.853 1.251 8.937 1.00 93.38 382 SER A CA 1
ATOM 3138 C C . SER A 1 382 ? 21.752 0.102 8.491 1.00 93.38 382 SER A C 1
ATOM 3140 O O . SER A 1 382 ? 21.763 -0.268 7.314 1.00 93.38 382 SER A O 1
ATOM 3142 N N . GLU A 1 383 ? 22.506 -0.480 9.429 1.00 87.69 383 GLU A N 1
ATOM 3143 C CA . GLU A 1 383 ? 23.334 -1.659 9.171 1.00 87.69 383 GLU A CA 1
ATOM 3144 C C . GLU A 1 383 ? 22.456 -2.857 8.766 1.00 87.69 383 GLU A C 1
ATOM 3146 O O . GLU A 1 383 ? 22.779 -3.547 7.800 1.00 87.69 383 GLU A O 1
ATOM 3151 N N . PHE A 1 384 ? 21.308 -3.044 9.421 1.00 89.62 384 PHE A N 1
ATOM 3152 C CA . PHE A 1 384 ? 20.325 -4.084 9.126 1.00 89.62 384 PHE A CA 1
ATOM 3153 C C . PHE A 1 384 ? 19.681 -3.910 7.744 1.00 89.62 384 PHE A C 1
ATOM 3155 O O . PHE A 1 384 ? 19.594 -4.884 6.992 1.00 89.62 384 PHE A O 1
ATOM 3162 N N . ILE A 1 385 ? 19.284 -2.685 7.374 1.00 92.56 385 ILE A N 1
ATOM 3163 C CA . ILE A 1 385 ? 18.746 -2.354 6.046 1.00 92.56 385 ILE A CA 1
ATOM 3164 C C . ILE A 1 385 ? 19.780 -2.682 4.972 1.00 92.56 385 ILE A C 1
ATOM 3166 O O . ILE A 1 385 ? 19.475 -3.449 4.062 1.00 92.56 385 ILE A O 1
ATOM 3170 N N . LEU A 1 386 ? 21.007 -2.157 5.074 1.00 89.38 386 LEU A N 1
ATOM 3171 C CA . LEU A 1 386 ? 22.045 -2.418 4.070 1.00 89.38 386 LEU A CA 1
ATOM 3172 C C . LEU A 1 386 ? 22.355 -3.906 3.963 1.00 89.38 386 LEU A C 1
ATOM 3174 O O . LEU A 1 386 ? 22.380 -4.443 2.859 1.00 89.38 386 LEU A O 1
ATOM 3178 N N . PHE A 1 387 ? 22.554 -4.573 5.100 1.00 84.69 387 PHE A N 1
ATOM 3179 C CA . PHE A 1 387 ? 22.893 -5.988 5.136 1.00 84.69 387 PHE A CA 1
ATOM 3180 C C . PHE A 1 387 ? 21.839 -6.834 4.418 1.00 84.69 387 PHE A C 1
ATOM 3182 O O . PHE A 1 387 ? 22.172 -7.604 3.521 1.00 84.69 387 PHE A O 1
ATOM 3189 N N . ASN A 1 388 ? 20.561 -6.656 4.753 1.00 86.31 388 ASN A N 1
ATOM 3190 C CA . ASN A 1 388 ? 19.490 -7.479 4.197 1.00 86.31 388 ASN A CA 1
ATOM 3191 C C . ASN A 1 388 ? 19.070 -7.056 2.780 1.00 86.31 388 ASN A C 1
ATOM 3193 O O . ASN A 1 388 ? 18.654 -7.901 1.986 1.00 86.31 388 ASN A O 1
ATOM 3197 N N . VAL A 1 389 ? 19.220 -5.780 2.409 1.00 88.75 389 VAL A N 1
ATOM 3198 C CA . VAL A 1 389 ? 18.998 -5.336 1.024 1.00 88.75 389 VAL A CA 1
ATOM 3199 C C . VAL A 1 389 ? 20.097 -5.849 0.092 1.00 88.75 389 VAL A C 1
ATOM 3201 O O . VAL A 1 389 ? 19.797 -6.276 -1.027 1.00 88.75 389 VAL A O 1
ATOM 3204 N N . GLU A 1 390 ? 21.352 -5.866 0.546 1.00 84.62 390 GLU A N 1
ATOM 3205 C CA . GLU A 1 390 ? 22.485 -6.349 -0.248 1.00 84.62 390 GLU A CA 1
ATOM 3206 C C . GLU A 1 390 ? 22.558 -7.881 -0.310 1.00 84.62 390 GLU A C 1
ATOM 3208 O O . GLU A 1 390 ? 22.741 -8.425 -1.398 1.00 84.62 390 GLU A O 1
ATOM 3213 N N . LEU A 1 391 ? 22.404 -8.571 0.825 1.00 76.44 391 LEU A N 1
ATOM 3214 C CA . LEU A 1 391 ? 22.669 -10.013 0.944 1.00 76.44 391 LEU A CA 1
ATOM 3215 C C . LEU A 1 391 ? 21.419 -10.889 1.003 1.00 76.44 391 LEU A C 1
ATOM 3217 O O . LEU A 1 391 ? 21.534 -12.098 0.820 1.00 76.44 391 LEU A O 1
ATOM 3221 N N . GLY A 1 392 ? 20.247 -10.315 1.279 1.00 74.38 392 GLY A N 1
ATOM 3222 C CA . GLY A 1 392 ? 19.001 -11.074 1.279 1.00 74.38 392 GLY A CA 1
ATOM 3223 C C . GLY A 1 392 ? 18.602 -11.476 -0.139 1.00 74.38 392 GLY A C 1
ATOM 3224 O O . GLY A 1 392 ? 18.884 -10.764 -1.100 1.00 74.38 392 GLY A O 1
ATOM 3225 N N . ASP A 1 393 ? 17.894 -12.588 -0.283 1.00 74.44 393 ASP A N 1
ATOM 3226 C CA . ASP A 1 393 ? 17.293 -12.988 -1.564 1.00 74.44 393 ASP A CA 1
ATOM 3227 C C . ASP A 1 393 ? 15.803 -12.633 -1.652 1.00 74.44 393 ASP A C 1
ATOM 3229 O O . ASP A 1 393 ? 15.205 -12.664 -2.727 1.00 74.44 393 ASP A O 1
ATOM 3233 N N . ASP A 1 394 ? 15.196 -12.274 -0.523 1.00 81.25 394 ASP A N 1
ATOM 3234 C CA . ASP A 1 394 ? 13.764 -12.043 -0.444 1.00 81.25 394 ASP A CA 1
ATOM 3235 C C . ASP A 1 394 ? 13.383 -10.612 -0.834 1.00 81.25 394 ASP A C 1
ATOM 3237 O O . ASP A 1 394 ? 13.587 -9.648 -0.095 1.00 81.25 394 ASP A O 1
ATOM 3241 N N . LEU A 1 395 ? 12.768 -10.485 -2.005 1.00 80.75 395 LEU A N 1
ATOM 3242 C CA . LEU A 1 395 ? 12.315 -9.214 -2.559 1.00 80.75 395 LEU A CA 1
ATOM 3243 C C . LEU A 1 395 ? 11.242 -8.519 -1.707 1.00 80.75 395 LEU A C 1
ATOM 3245 O O . LEU A 1 395 ? 11.141 -7.292 -1.761 1.00 80.75 395 LEU A O 1
ATOM 3249 N N . ILE A 1 396 ? 10.474 -9.265 -0.910 1.00 79.44 396 ILE A N 1
ATOM 3250 C CA . ILE A 1 396 ? 9.426 -8.716 -0.044 1.00 79.44 396 ILE A CA 1
ATOM 3251 C C . ILE A 1 396 ? 10.051 -7.972 1.127 1.00 79.44 396 ILE A C 1
ATOM 3253 O O . ILE A 1 396 ? 9.806 -6.778 1.308 1.00 79.44 396 ILE A O 1
ATOM 3257 N N . LEU A 1 397 ? 10.929 -8.655 1.861 1.00 85.94 397 LEU A N 1
ATOM 3258 C CA . LEU A 1 397 ? 11.670 -8.049 2.956 1.00 85.94 397 LEU A CA 1
ATOM 3259 C C . LEU A 1 397 ? 12.483 -6.845 2.465 1.00 85.94 397 LEU A C 1
ATOM 3261 O O . LEU A 1 397 ? 12.432 -5.784 3.083 1.00 85.94 397 LEU A O 1
ATOM 3265 N N . LYS A 1 398 ? 13.170 -6.959 1.316 1.00 90.19 398 LYS A N 1
ATOM 3266 C CA . LYS A 1 398 ? 13.933 -5.838 0.736 1.00 90.19 398 LYS A CA 1
ATOM 3267 C C . LYS A 1 398 ? 13.087 -4.596 0.523 1.00 90.19 398 LYS A C 1
ATOM 3269 O O . LYS A 1 398 ? 13.552 -3.499 0.817 1.00 90.19 398 LYS A O 1
ATOM 3274 N N . LYS A 1 399 ? 11.858 -4.748 0.028 1.00 88.44 399 LYS A N 1
ATOM 3275 C CA . LYS A 1 399 ? 10.951 -3.609 -0.106 1.00 88.44 399 LYS A CA 1
ATOM 3276 C C . LYS A 1 399 ? 10.673 -2.963 1.249 1.00 88.44 399 LYS A C 1
ATOM 3278 O O . LYS A 1 399 ? 10.822 -1.750 1.356 1.00 88.44 399 LYS A O 1
ATOM 3283 N N . PHE A 1 400 ? 10.274 -3.735 2.258 1.00 89.44 400 PHE A N 1
ATOM 3284 C CA . PHE A 1 400 ? 9.935 -3.166 3.567 1.00 89.44 400 PHE A CA 1
ATOM 3285 C C . PHE A 1 400 ? 11.145 -2.502 4.236 1.00 89.44 400 PHE A C 1
ATOM 3287 O O . PHE A 1 400 ? 11.011 -1.450 4.855 1.00 89.44 400 PHE A O 1
ATOM 3294 N N . LEU A 1 401 ? 12.348 -3.040 4.026 1.00 93.25 401 LEU A N 1
ATOM 3295 C CA . LEU A 1 401 ? 13.597 -2.409 4.457 1.00 93.25 401 LEU A CA 1
ATOM 3296 C C . LEU A 1 401 ? 13.849 -1.080 3.739 1.00 93.25 401 LEU A C 1
ATOM 3298 O O . LEU A 1 401 ? 14.216 -0.098 4.378 1.00 93.25 401 LEU A O 1
ATOM 3302 N N . ILE A 1 402 ? 13.601 -1.014 2.431 1.00 93.62 402 ILE A N 1
ATOM 3303 C CA . ILE A 1 402 ? 13.688 0.239 1.672 1.00 93.62 402 ILE A CA 1
ATOM 3304 C C . ILE A 1 402 ? 12.652 1.255 2.173 1.00 93.62 402 ILE A C 1
ATOM 3306 O O . ILE A 1 402 ? 12.965 2.434 2.297 1.00 93.62 402 ILE A O 1
ATOM 3310 N N . GLU A 1 403 ? 11.436 0.826 2.506 1.00 90.50 403 GLU A N 1
ATOM 3311 C CA . GLU A 1 403 ? 10.411 1.709 3.080 1.00 90.50 403 GLU A CA 1
ATOM 3312 C C . GLU A 1 403 ? 10.805 2.207 4.478 1.00 90.50 403 GLU A C 1
ATOM 3314 O O . GLU A 1 403 ? 10.606 3.382 4.785 1.00 90.50 403 GLU A O 1
ATOM 3319 N N . SER A 1 404 ? 11.477 1.376 5.282 1.00 94.62 404 SER A N 1
ATOM 3320 C CA . SER A 1 404 ? 12.008 1.778 6.591 1.00 94.62 404 SER A CA 1
ATOM 3321 C C . SER A 1 404 ? 13.142 2.803 6.539 1.00 94.62 404 SER A C 1
ATOM 3323 O O . SER A 1 404 ? 13.477 3.381 7.568 1.00 94.62 404 SER A O 1
ATOM 3325 N N . ILE A 1 405 ? 13.673 3.137 5.355 1.00 94.75 405 ILE A N 1
ATOM 3326 C CA . ILE A 1 405 ? 14.555 4.305 5.189 1.00 94.75 405 ILE A CA 1
ATOM 3327 C C . ILE A 1 405 ? 13.849 5.585 5.665 1.00 94.75 405 ILE A C 1
ATOM 3329 O O . ILE A 1 405 ? 14.505 6.498 6.163 1.00 94.75 405 ILE A O 1
ATOM 3333 N N . ALA A 1 406 ? 12.512 5.644 5.591 1.00 91.19 406 ALA A N 1
ATOM 3334 C CA . ALA A 1 406 ? 11.722 6.755 6.119 1.00 91.19 406 ALA A CA 1
ATOM 3335 C C . ALA A 1 406 ? 11.950 7.006 7.621 1.00 91.19 406 ALA A C 1
ATOM 3337 O O . ALA A 1 406 ? 11.788 8.140 8.074 1.00 91.19 406 ALA A O 1
ATOM 3338 N N . LEU A 1 407 ? 12.357 5.981 8.376 1.00 93.81 407 LEU A N 1
ATOM 3339 C CA . LEU A 1 407 ? 12.623 6.048 9.813 1.00 93.81 407 LEU A CA 1
ATOM 3340 C C . LEU A 1 407 ? 13.993 6.642 10.158 1.00 93.81 407 LEU A C 1
ATOM 3342 O O . LEU A 1 407 ? 14.238 6.985 11.312 1.00 93.81 407 LEU A O 1
ATOM 3346 N N . GLN A 1 408 ? 14.879 6.775 9.172 1.00 95.38 408 GLN A N 1
ATOM 3347 C CA . GLN A 1 408 ? 16.246 7.239 9.378 1.00 95.38 408 GLN A CA 1
ATOM 3348 C C . GLN A 1 408 ? 16.342 8.774 9.379 1.00 95.38 408 GLN A C 1
ATOM 3350 O O . GLN A 1 408 ? 15.537 9.456 8.725 1.00 95.38 408 GLN A O 1
ATOM 3355 N N . PRO A 1 409 ? 17.349 9.349 10.066 1.00 93.12 409 PRO A N 1
ATOM 3356 C CA . PRO A 1 409 ? 17.712 10.753 9.919 1.00 93.12 409 PRO A CA 1
ATOM 3357 C C . PRO A 1 409 ? 18.046 11.078 8.468 1.00 93.12 409 PRO A C 1
ATOM 3359 O O . PRO A 1 409 ? 18.560 10.231 7.742 1.00 93.12 409 PRO A O 1
ATOM 3362 N N . GLN A 1 410 ? 17.831 12.326 8.049 1.00 91.12 410 GLN A N 1
ATOM 3363 C CA . GLN A 1 410 ? 17.984 12.722 6.644 1.00 91.12 410 GLN A CA 1
ATOM 3364 C C . GLN A 1 410 ? 19.350 12.343 6.045 1.00 91.12 410 GLN A C 1
ATOM 3366 O O . GLN A 1 410 ? 19.393 11.802 4.944 1.00 91.12 410 GLN A O 1
ATOM 3371 N N . GLN A 1 411 ? 20.449 12.588 6.765 1.00 91.75 411 GLN A N 1
ATOM 3372 C CA . GLN A 1 411 ? 21.805 12.284 6.284 1.00 91.75 411 GLN A CA 1
ATOM 3373 C C . GLN A 1 411 ? 22.030 10.778 6.088 1.00 91.75 411 GLN A C 1
ATOM 3375 O O . GLN A 1 411 ? 22.640 10.350 5.110 1.00 91.75 411 GLN A O 1
ATOM 3380 N N . GLU A 1 412 ? 21.522 9.966 7.012 1.00 93.81 412 GLU A N 1
ATOM 3381 C CA . GLU A 1 412 ? 21.665 8.515 6.955 1.00 93.81 412 GLU A CA 1
ATOM 3382 C C . GLU A 1 412 ? 20.731 7.911 5.900 1.00 93.81 412 GLU A C 1
ATOM 3384 O O . GLU A 1 412 ? 21.161 7.088 5.097 1.00 93.81 412 GLU A O 1
ATOM 3389 N N . ALA A 1 413 ? 19.490 8.394 5.814 1.00 93.31 413 ALA A N 1
ATOM 3390 C CA . ALA A 1 413 ? 18.544 8.023 4.769 1.00 93.31 413 ALA A CA 1
ATOM 3391 C C . ALA A 1 413 ? 19.125 8.282 3.370 1.00 93.31 413 ALA A C 1
ATOM 3393 O O . ALA A 1 413 ? 19.052 7.426 2.491 1.00 93.31 413 ALA A O 1
ATOM 3394 N N . GLU A 1 414 ? 19.763 9.437 3.178 1.00 93.12 414 GLU A N 1
ATOM 3395 C CA . GLU A 1 414 ? 20.453 9.786 1.940 1.00 93.12 414 GLU A CA 1
ATOM 3396 C C . GLU A 1 414 ? 21.601 8.811 1.632 1.00 93.12 414 GLU A C 1
ATOM 3398 O O . GLU A 1 414 ? 21.679 8.272 0.526 1.00 93.12 414 GLU A O 1
ATOM 3403 N N . ARG A 1 415 ? 22.450 8.517 2.628 1.00 93.56 415 ARG A N 1
ATOM 3404 C CA . ARG A 1 415 ? 23.546 7.544 2.507 1.00 93.56 415 ARG A CA 1
ATOM 3405 C C . ARG A 1 415 ? 23.036 6.163 2.095 1.00 93.56 415 ARG A C 1
ATOM 3407 O O . ARG A 1 415 ? 23.632 5.529 1.221 1.00 93.56 415 ARG A O 1
ATOM 3414 N N . LEU A 1 416 ? 21.957 5.695 2.724 1.00 94.25 416 LEU A N 1
ATOM 3415 C CA . LEU A 1 416 ? 21.307 4.426 2.402 1.00 94.25 416 LEU A CA 1
ATOM 3416 C C . LEU A 1 416 ? 20.777 4.438 0.972 1.00 94.25 416 LEU A C 1
ATOM 3418 O O . LEU A 1 416 ? 21.056 3.509 0.220 1.00 94.25 416 LEU A O 1
ATOM 3422 N N . ILE A 1 417 ? 20.080 5.502 0.574 1.00 93.00 417 ILE A N 1
ATOM 3423 C CA . ILE A 1 417 ? 19.508 5.627 -0.768 1.00 93.00 417 ILE A CA 1
ATOM 3424 C C . ILE A 1 417 ? 20.591 5.548 -1.840 1.00 93.00 417 ILE A C 1
ATOM 3426 O O . ILE A 1 417 ? 20.450 4.746 -2.760 1.00 93.00 417 ILE A O 1
ATOM 3430 N N . VAL A 1 418 ? 21.680 6.315 -1.716 1.00 90.44 418 VAL A N 1
ATOM 3431 C CA . VAL A 1 418 ? 22.789 6.286 -2.688 1.00 90.44 418 VAL A CA 1
ATOM 3432 C C . VAL A 1 418 ? 23.397 4.889 -2.772 1.00 90.44 418 VAL A C 1
ATOM 3434 O O . VAL A 1 418 ? 23.488 4.320 -3.857 1.00 90.44 418 VAL A O 1
ATOM 3437 N N . ARG A 1 419 ? 23.739 4.287 -1.625 1.00 90.31 419 ARG A N 1
ATOM 3438 C CA . ARG A 1 419 ? 24.348 2.950 -1.597 1.00 90.31 419 ARG A CA 1
ATOM 3439 C C . ARG A 1 419 ? 23.441 1.889 -2.199 1.00 90.31 419 ARG A C 1
ATOM 3441 O O . ARG A 1 419 ? 23.901 1.067 -2.985 1.00 90.31 419 ARG A O 1
ATOM 3448 N N . ILE A 1 420 ? 22.159 1.900 -1.848 1.00 91.62 420 ILE A N 1
ATOM 3449 C CA . ILE A 1 420 ? 21.204 0.932 -2.380 1.00 91.62 420 ILE A CA 1
ATOM 3450 C C . ILE A 1 420 ? 20.994 1.181 -3.877 1.00 91.62 420 ILE A C 1
ATOM 3452 O O . ILE A 1 420 ? 20.948 0.214 -4.633 1.00 91.62 420 ILE A O 1
ATOM 3456 N N . PHE A 1 421 ? 20.949 2.435 -4.343 1.00 87.06 421 PHE A N 1
ATOM 3457 C CA . PHE A 1 421 ? 20.898 2.736 -5.776 1.00 87.06 421 PHE A CA 1
ATOM 3458 C C . PHE A 1 421 ? 22.122 2.193 -6.511 1.00 87.06 421 PHE A C 1
ATOM 3460 O O . PHE A 1 421 ? 21.942 1.519 -7.521 1.00 87.06 421 PHE A O 1
ATOM 3467 N N . ASP A 1 422 ? 23.340 2.412 -6.017 1.00 83.88 422 ASP A N 1
ATOM 3468 C CA . ASP A 1 422 ? 24.565 1.876 -6.627 1.00 83.88 422 ASP A CA 1
ATOM 3469 C C . ASP A 1 422 ? 24.504 0.353 -6.794 1.00 83.88 422 ASP A C 1
ATOM 3471 O O . ASP A 1 422 ? 24.913 -0.196 -7.819 1.00 83.88 422 ASP A O 1
ATOM 3475 N N . LYS A 1 423 ? 23.936 -0.341 -5.803 1.00 81.88 423 LYS A N 1
ATOM 3476 C CA . LYS A 1 423 ? 23.769 -1.798 -5.834 1.00 81.88 423 LYS A CA 1
ATOM 3477 C C . LYS A 1 423 ? 22.648 -2.246 -6.769 1.00 81.88 423 LYS A C 1
ATOM 3479 O O . LYS A 1 423 ? 22.851 -3.172 -7.549 1.00 81.88 423 LYS A O 1
ATOM 3484 N N . LEU A 1 424 ? 21.486 -1.594 -6.720 1.00 78.56 424 LEU A N 1
ATOM 3485 C CA . LEU A 1 424 ? 20.316 -1.938 -7.537 1.00 78.56 424 LEU A CA 1
ATOM 3486 C C . LEU A 1 424 ? 20.443 -1.483 -8.998 1.00 78.56 424 LEU A C 1
ATOM 3488 O O . LEU A 1 424 ? 19.730 -1.993 -9.859 1.00 78.56 424 LEU A O 1
ATOM 3492 N N . THR A 1 425 ? 21.332 -0.538 -9.311 1.00 67.81 425 THR A N 1
ATOM 3493 C CA . THR A 1 425 ? 21.605 -0.123 -10.700 1.00 67.81 425 THR A CA 1
ATOM 3494 C C . THR A 1 425 ? 22.286 -1.251 -11.486 1.00 67.81 425 THR A C 1
ATOM 3496 O O . THR A 1 425 ? 22.108 -1.344 -12.695 1.00 67.81 425 THR A O 1
ATOM 3499 N N . LEU A 1 426 ? 22.999 -2.147 -10.793 1.00 60.81 426 LEU A N 1
ATOM 3500 C CA . LEU A 1 426 ? 23.669 -3.330 -11.352 1.00 60.81 426 LEU A CA 1
ATOM 3501 C C . LEU A 1 426 ? 22.774 -4.586 -11.409 1.00 60.81 426 LEU A C 1
ATOM 3503 O O . LEU A 1 426 ? 23.297 -5.670 -11.659 1.00 60.81 426 LEU A O 1
ATOM 3507 N N . ALA A 1 427 ? 21.494 -4.451 -11.042 1.00 60.66 427 ALA A N 1
ATOM 3508 C CA . ALA A 1 427 ? 20.474 -5.500 -11.032 1.00 60.66 427 ALA A CA 1
ATOM 3509 C C . ALA A 1 427 ? 19.076 -4.853 -11.086 1.00 60.66 427 ALA A C 1
ATOM 3511 O O . ALA A 1 427 ? 18.437 -4.733 -10.035 1.00 60.66 427 ALA A O 1
ATOM 3512 N N . PRO A 1 428 ? 18.592 -4.378 -12.259 1.00 61.88 428 PRO A N 1
ATOM 3513 C CA . PRO A 1 428 ? 17.370 -3.591 -12.380 1.00 61.88 428 PRO A CA 1
ATOM 3514 C C . PRO A 1 428 ? 16.115 -4.403 -12.055 1.00 61.88 428 PRO A C 1
ATOM 3516 O O . PRO A 1 428 ? 15.377 -4.860 -12.924 1.00 61.88 428 PRO A O 1
ATOM 3519 N N . ASN A 1 429 ? 15.823 -4.523 -10.765 1.00 74.19 429 ASN A N 1
ATOM 3520 C CA . ASN A 1 429 ? 14.497 -4.864 -10.300 1.00 74.19 429 ASN A CA 1
ATOM 3521 C C . ASN A 1 429 ? 13.682 -3.571 -10.185 1.00 74.19 429 ASN A C 1
ATOM 3523 O O . ASN A 1 429 ? 13.813 -2.826 -9.209 1.00 74.19 429 ASN A O 1
ATOM 3527 N N . SER A 1 430 ? 12.840 -3.312 -11.189 1.00 73.25 430 SER A N 1
ATOM 3528 C CA . SER A 1 430 ? 11.992 -2.114 -11.266 1.00 73.25 430 SER A CA 1
ATOM 3529 C C . SER A 1 430 ? 11.135 -1.911 -10.016 1.00 73.25 430 SER A C 1
ATOM 3531 O O . SER A 1 430 ? 10.894 -0.773 -9.624 1.00 73.25 430 SER A O 1
ATOM 3533 N N . TYR A 1 431 ? 10.748 -3.001 -9.349 1.00 75.62 431 TYR A N 1
ATOM 3534 C CA . TYR A 1 431 ? 9.984 -2.966 -8.109 1.00 75.62 431 TYR A CA 1
ATOM 3535 C C . TYR A 1 431 ? 10.757 -2.309 -6.963 1.00 75.62 431 TYR A C 1
ATOM 3537 O O . TYR A 1 431 ? 10.283 -1.348 -6.365 1.00 75.62 431 TYR A O 1
ATOM 3545 N N . LEU A 1 432 ? 11.973 -2.788 -6.684 1.00 82.75 432 LEU A N 1
ATOM 3546 C CA . LEU A 1 432 ? 12.795 -2.245 -5.600 1.00 82.75 432 LEU A CA 1
ATOM 3547 C C . LEU A 1 432 ? 13.265 -0.826 -5.912 1.00 82.75 432 LEU A C 1
ATOM 3549 O O . LEU A 1 432 ? 13.326 0.011 -5.017 1.00 82.75 432 LEU A O 1
ATOM 3553 N N . GLN A 1 433 ? 13.565 -0.539 -7.180 1.00 83.06 433 GLN A N 1
ATOM 3554 C CA . GLN A 1 433 ? 13.936 0.806 -7.603 1.00 83.06 433 GLN A CA 1
ATOM 3555 C C . GLN A 1 433 ? 12.771 1.795 -7.459 1.00 83.06 433 GLN A C 1
ATOM 3557 O O . GLN A 1 433 ? 12.990 2.931 -7.050 1.00 83.06 433 GLN A O 1
ATOM 3562 N N . GLU A 1 434 ? 11.531 1.378 -7.729 1.00 79.12 434 GLU A N 1
ATOM 3563 C CA . GLU A 1 434 ? 10.344 2.197 -7.473 1.00 79.12 434 GLU A CA 1
ATOM 3564 C C . GLU A 1 434 ? 10.122 2.422 -5.974 1.00 79.12 434 GLU A C 1
ATOM 3566 O O . GLU A 1 434 ? 9.885 3.557 -5.559 1.00 79.12 434 GLU A O 1
ATOM 3571 N N . SER A 1 435 ? 10.265 1.385 -5.143 1.00 83.88 435 SER A N 1
ATOM 3572 C CA . SER A 1 435 ? 10.251 1.538 -3.683 1.00 83.88 435 SER A CA 1
ATOM 3573 C C . SER A 1 435 ? 11.328 2.514 -3.209 1.00 83.88 435 SER A C 1
ATOM 3575 O O . SER A 1 435 ? 11.045 3.372 -2.378 1.00 83.88 435 SER A O 1
ATOM 3577 N N . LEU A 1 436 ? 12.530 2.458 -3.783 1.00 88.81 436 LEU A N 1
ATOM 3578 C CA . LEU A 1 436 ? 13.634 3.348 -3.426 1.00 88.81 436 LEU A CA 1
ATOM 3579 C C . LEU A 1 436 ? 13.403 4.785 -3.906 1.00 88.81 436 LEU A C 1
ATOM 3581 O O . LEU A 1 436 ? 13.653 5.739 -3.170 1.00 88.81 436 LEU A O 1
ATOM 3585 N N . ALA A 1 437 ? 12.855 4.956 -5.110 1.00 84.19 437 ALA A N 1
ATOM 3586 C CA . ALA A 1 437 ? 12.432 6.257 -5.613 1.00 84.19 437 ALA A CA 1
ATOM 3587 C C . ALA A 1 437 ? 11.332 6.857 -4.725 1.00 84.19 437 ALA A C 1
ATOM 3589 O O . ALA A 1 437 ? 11.355 8.053 -4.439 1.00 84.19 437 ALA A O 1
ATOM 3590 N N . ASN A 1 438 ? 10.406 6.039 -4.221 1.00 81.00 438 ASN A N 1
ATOM 3591 C CA . ASN A 1 438 ? 9.422 6.480 -3.237 1.00 81.00 438 ASN A CA 1
ATOM 3592 C C . ASN A 1 438 ? 10.068 6.834 -1.896 1.00 81.00 438 ASN A C 1
ATOM 3594 O O . ASN A 1 438 ? 9.746 7.884 -1.347 1.00 81.00 438 ASN A O 1
ATOM 3598 N N . ALA A 1 439 ? 11.023 6.036 -1.415 1.00 86.19 439 ALA A N 1
ATOM 3599 C CA . ALA A 1 439 ? 11.761 6.321 -0.189 1.00 86.19 439 ALA A CA 1
ATOM 3600 C C . ALA A 1 439 ? 12.530 7.655 -0.274 1.00 86.19 439 ALA A C 1
ATOM 3602 O O . ALA A 1 439 ? 12.580 8.417 0.689 1.00 86.19 439 ALA A O 1
ATOM 3603 N N . SER A 1 440 ? 13.042 8.015 -1.457 1.00 86.25 440 SER A N 1
ATOM 3604 C CA . SER A 1 440 ? 13.696 9.315 -1.673 1.00 86.25 440 SER A CA 1
ATOM 3605 C C . SER A 1 440 ? 12.778 10.521 -1.449 1.00 86.25 440 SER A C 1
ATOM 3607 O O . SER A 1 440 ? 13.258 11.618 -1.175 1.00 86.25 440 SER A O 1
ATOM 3609 N N . ARG A 1 441 ? 11.450 10.334 -1.498 1.00 81.06 441 ARG A N 1
ATOM 3610 C CA . ARG A 1 441 ? 10.469 11.400 -1.236 1.00 81.06 441 ARG A CA 1
ATOM 3611 C C . ARG A 1 441 ? 10.378 11.791 0.240 1.00 81.06 441 ARG A C 1
ATOM 3613 O O . ARG A 1 441 ? 9.811 12.841 0.538 1.00 81.06 441 ARG A O 1
ATOM 3620 N N . TYR A 1 442 ? 10.937 10.989 1.148 1.00 77.75 442 TYR A N 1
ATOM 3621 C CA . TYR A 1 442 ? 11.075 11.338 2.566 1.00 77.75 442 TYR A CA 1
ATOM 3622 C C . TYR A 1 442 ? 12.278 12.248 2.844 1.00 77.75 442 TYR A C 1
ATOM 3624 O O . TYR A 1 442 ? 12.416 12.745 3.960 1.00 77.75 442 TYR A O 1
ATOM 3632 N N . LEU A 1 443 ? 13.147 12.480 1.853 1.00 81.94 443 LEU A N 1
ATOM 3633 C CA . LEU A 1 443 ? 14.254 13.417 1.992 1.00 81.94 443 LEU A CA 1
ATOM 3634 C C . LEU A 1 44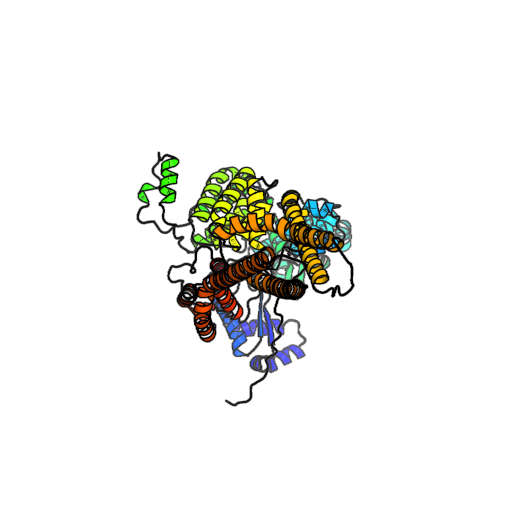3 ? 13.733 14.852 1.888 1.00 81.94 443 LEU A C 1
ATOM 3636 O O . LEU A 1 443 ? 13.088 15.220 0.904 1.00 81.94 443 LEU A O 1
ATOM 3640 N N . GLY A 1 444 ? 14.062 15.668 2.892 1.00 79.12 444 GLY A N 1
ATOM 3641 C CA . GLY A 1 444 ? 13.714 17.090 2.936 1.00 79.12 444 GLY A CA 1
ATOM 3642 C C . GLY A 1 444 ? 14.462 17.941 1.906 1.00 79.12 444 GLY A C 1
ATOM 3643 O O . GLY A 1 444 ? 13.961 18.988 1.521 1.00 79.12 444 GLY A O 1
ATOM 3644 N N . LYS A 1 445 ? 15.620 17.479 1.419 1.00 83.62 445 LYS A N 1
ATOM 3645 C CA . LYS A 1 445 ? 16.363 18.030 0.276 1.00 83.62 445 LYS A CA 1
ATOM 3646 C C . LYS A 1 445 ? 17.116 16.892 -0.406 1.00 83.62 445 LYS A C 1
ATOM 3648 O O . LYS A 1 445 ? 17.773 16.115 0.283 1.00 83.62 445 LYS A O 1
ATOM 3653 N N . LEU A 1 446 ? 17.031 16.795 -1.734 1.00 82.75 446 LEU A N 1
ATOM 3654 C CA . LEU A 1 446 ? 17.839 15.835 -2.490 1.00 82.75 446 LEU A CA 1
ATOM 3655 C C . LEU A 1 446 ? 19.261 16.375 -2.627 1.00 82.75 446 LEU A C 1
ATOM 3657 O O . LEU A 1 446 ? 19.460 17.503 -3.084 1.00 82.75 446 LEU A O 1
ATOM 3661 N N . SER A 1 447 ? 20.247 15.569 -2.257 1.00 84.94 447 SER A N 1
ATOM 3662 C CA . SER A 1 447 ? 21.632 15.842 -2.614 1.00 84.94 447 SER A CA 1
ATOM 3663 C C . SER A 1 447 ? 21.893 15.552 -4.087 1.00 84.94 447 SER A C 1
ATOM 3665 O O . SER A 1 447 ? 21.131 14.834 -4.741 1.00 84.94 447 SER A O 1
ATOM 3667 N N . THR A 1 448 ? 22.993 16.095 -4.610 1.00 80.19 448 THR A N 1
ATOM 3668 C CA . THR A 1 448 ? 23.418 15.855 -5.994 1.00 80.19 448 THR A CA 1
ATOM 3669 C C . THR A 1 448 ? 23.538 14.358 -6.312 1.00 80.19 448 THR A C 1
ATOM 3671 O O . THR A 1 448 ? 22.939 13.947 -7.303 1.00 80.19 448 THR A O 1
ATOM 3674 N N . PRO A 1 449 ? 24.173 13.508 -5.473 1.00 79.56 449 PRO A N 1
ATOM 3675 C CA . PRO A 1 449 ? 24.251 12.072 -5.749 1.00 79.56 449 PRO A CA 1
ATOM 3676 C C . PRO A 1 449 ? 22.881 11.391 -5.847 1.00 79.56 449 PRO A C 1
ATOM 3678 O O . PRO A 1 449 ? 22.620 10.651 -6.794 1.00 79.56 449 PRO A O 1
ATOM 3681 N N . VAL A 1 450 ? 21.963 11.663 -4.911 1.00 79.88 450 VAL A N 1
ATOM 3682 C CA . VAL A 1 450 ? 20.613 11.076 -4.965 1.00 79.88 450 VAL A CA 1
ATOM 3683 C C . VAL A 1 450 ? 19.857 11.559 -6.200 1.00 79.88 450 VAL A C 1
ATOM 3685 O O . VAL A 1 450 ? 19.212 10.760 -6.879 1.00 79.88 450 VAL A O 1
ATOM 3688 N N . LEU A 1 451 ? 19.948 12.853 -6.516 1.00 77.12 451 LEU A N 1
ATOM 3689 C CA . LEU A 1 451 ? 19.323 13.427 -7.702 1.00 77.12 451 LEU A CA 1
ATOM 3690 C C . LEU A 1 451 ? 19.853 12.777 -8.988 1.00 77.12 451 LEU A C 1
ATOM 3692 O O . LEU A 1 451 ? 19.056 12.432 -9.855 1.00 77.12 451 LEU A O 1
ATOM 3696 N N . GLU A 1 452 ? 21.163 12.560 -9.101 1.00 75.44 452 GLU A N 1
ATOM 3697 C CA . GLU A 1 452 ? 21.769 11.861 -10.238 1.00 75.44 452 GLU A CA 1
ATOM 3698 C C . GLU A 1 452 ? 21.222 10.438 -10.390 1.00 75.44 452 GLU A C 1
ATOM 3700 O O . GLU A 1 452 ? 20.833 10.040 -11.491 1.00 75.44 452 GLU A O 1
ATOM 3705 N N . HIS A 1 453 ? 21.127 9.677 -9.296 1.00 79.50 453 HIS A N 1
ATOM 3706 C CA . HIS A 1 453 ? 20.543 8.335 -9.328 1.00 79.50 453 HIS A CA 1
ATOM 3707 C C . HIS A 1 453 ? 19.062 8.341 -9.702 1.00 79.50 453 HIS A C 1
ATOM 3709 O O . HIS A 1 453 ? 18.630 7.492 -10.480 1.00 79.50 453 HIS A O 1
ATOM 3715 N N . LEU A 1 454 ? 18.286 9.307 -9.210 1.00 75.31 454 LEU A N 1
ATOM 3716 C CA . LEU A 1 454 ? 16.879 9.450 -9.573 1.00 75.31 454 LEU A CA 1
ATOM 3717 C C . LEU A 1 454 ? 16.711 9.825 -11.045 1.00 75.31 454 LEU A C 1
ATOM 3719 O O . LEU A 1 454 ? 15.884 9.225 -11.726 1.00 75.31 454 LEU A O 1
ATOM 3723 N N . ILE A 1 455 ? 17.513 10.759 -11.561 1.00 71.62 455 ILE A N 1
ATOM 3724 C CA . ILE A 1 455 ? 17.528 11.099 -12.989 1.00 71.62 455 ILE A CA 1
ATOM 3725 C C . ILE A 1 455 ? 17.824 9.843 -13.809 1.00 71.62 455 ILE A C 1
ATOM 3727 O O . ILE A 1 455 ? 17.073 9.537 -14.734 1.00 71.62 455 ILE A O 1
ATOM 3731 N N . ARG A 1 456 ? 18.851 9.066 -13.435 1.00 71.38 456 ARG A N 1
ATOM 3732 C CA . ARG A 1 456 ? 19.161 7.782 -14.085 1.00 71.38 456 ARG A CA 1
ATOM 3733 C C . ARG A 1 456 ? 17.983 6.815 -14.010 1.00 71.38 456 ARG A C 1
ATOM 3735 O O . ARG A 1 456 ? 17.614 6.241 -15.027 1.00 71.38 456 ARG A O 1
ATOM 3742 N N . PHE A 1 457 ? 17.359 6.660 -12.846 1.00 73.19 457 PHE A N 1
ATOM 3743 C CA . PHE A 1 457 ? 16.208 5.779 -12.663 1.00 73.19 457 PHE A CA 1
ATOM 3744 C C . PHE A 1 457 ? 15.027 6.163 -13.564 1.00 73.19 457 PHE A C 1
ATOM 3746 O O . PHE A 1 457 ? 14.552 5.328 -14.332 1.00 73.19 457 PHE A O 1
ATOM 3753 N N . TYR A 1 458 ? 14.571 7.419 -13.527 1.00 66.50 458 TYR A N 1
ATOM 3754 C CA . TYR A 1 458 ? 13.453 7.879 -14.359 1.00 66.50 458 TYR A CA 1
ATOM 3755 C C . TYR A 1 458 ? 13.805 7.846 -15.854 1.00 66.50 458 TYR A C 1
ATOM 3757 O O . TYR A 1 458 ? 12.958 7.512 -16.684 1.00 66.50 458 TYR A O 1
ATOM 3765 N N . PHE A 1 459 ? 15.065 8.093 -16.214 1.00 65.00 459 PHE A N 1
ATOM 3766 C CA . PHE A 1 459 ? 15.546 7.922 -17.584 1.00 65.00 459 PHE A CA 1
ATOM 3767 C C . PHE A 1 459 ? 15.494 6.453 -18.041 1.00 65.00 459 PHE A C 1
ATOM 3769 O O . PHE A 1 459 ? 15.087 6.164 -19.163 1.00 65.00 459 PHE A O 1
ATOM 3776 N N . LEU A 1 460 ? 15.859 5.503 -17.175 1.00 63.88 460 LEU A N 1
ATOM 3777 C CA . LEU A 1 460 ? 15.800 4.070 -17.483 1.00 63.88 460 LEU A CA 1
ATOM 3778 C C . LEU A 1 460 ? 14.358 3.544 -17.521 1.00 63.88 460 LEU A C 1
ATOM 3780 O O . LEU A 1 460 ? 14.029 2.734 -18.389 1.00 63.88 460 LEU A O 1
ATOM 3784 N N . ARG A 1 461 ? 13.485 4.026 -16.629 1.00 65.50 461 ARG A N 1
ATOM 3785 C CA . ARG A 1 461 ? 12.062 3.649 -16.565 1.00 65.50 461 ARG A CA 1
ATOM 3786 C C . ARG A 1 461 ? 11.298 4.046 -17.831 1.00 65.50 461 ARG A C 1
ATOM 3788 O O . ARG A 1 461 ? 10.414 3.320 -18.269 1.00 65.50 461 ARG A O 1
ATOM 3795 N N . THR A 1 462 ? 11.672 5.158 -18.452 1.00 55.12 462 THR A N 1
ATOM 3796 C CA . THR A 1 462 ? 11.001 5.732 -19.632 1.00 55.12 462 THR A CA 1
ATOM 3797 C C . THR A 1 462 ? 11.466 5.126 -20.967 1.00 55.12 462 THR A C 1
ATOM 3799 O O . THR A 1 462 ? 11.122 5.622 -22.037 1.00 55.12 462 THR A O 1
ATOM 3802 N N . ARG A 1 463 ? 12.220 4.011 -20.931 1.00 53.22 463 ARG A N 1
ATOM 3803 C CA . ARG A 1 463 ? 12.706 3.272 -22.117 1.00 53.22 463 ARG A CA 1
ATOM 3804 C C . ARG A 1 463 ? 11.604 2.593 -22.943 1.00 53.22 463 ARG A C 1
ATOM 3806 O O . ARG A 1 463 ? 11.839 2.237 -24.098 1.00 53.22 463 ARG A O 1
ATOM 3813 N N . THR A 1 464 ? 10.411 2.386 -22.390 1.00 48.78 464 THR A N 1
ATOM 3814 C CA . THR A 1 464 ? 9.222 2.014 -23.171 1.00 48.78 464 THR A CA 1
ATOM 3815 C C . THR A 1 464 ? 8.587 3.283 -23.723 1.00 48.78 464 THR A C 1
ATOM 3817 O O . THR A 1 464 ? 8.409 4.211 -22.954 1.00 48.78 464 THR A O 1
ATOM 3820 N N . LEU A 1 465 ? 8.204 3.321 -25.006 1.00 41.25 465 LEU A N 1
ATOM 3821 C CA . LEU A 1 465 ? 7.590 4.468 -25.717 1.00 41.25 465 LEU A CA 1
ATOM 3822 C C . LEU A 1 465 ? 6.422 5.199 -24.995 1.00 41.25 465 LEU A C 1
ATOM 3824 O O . LEU A 1 465 ? 5.963 6.228 -25.482 1.00 41.25 465 LEU A O 1
ATOM 3828 N N . GLY A 1 466 ? 5.948 4.705 -23.847 1.00 48.16 466 GLY A N 1
ATOM 3829 C CA . GLY A 1 466 ? 5.261 5.500 -22.827 1.00 48.16 466 GLY A CA 1
ATOM 3830 C C . GLY A 1 466 ? 6.253 6.385 -22.064 1.00 48.16 466 GLY A C 1
ATOM 3831 O O . GLY A 1 466 ? 6.694 6.047 -20.967 1.00 48.16 466 GLY A O 1
ATOM 3832 N N . TYR A 1 467 ? 6.631 7.498 -22.687 1.00 55.06 467 TYR A N 1
ATOM 3833 C CA . TYR A 1 467 ? 7.427 8.572 -22.092 1.00 55.06 467 TYR A CA 1
ATOM 3834 C C . TYR A 1 467 ? 6.730 9.163 -20.853 1.00 55.06 467 TYR A C 1
ATOM 3836 O O . TYR A 1 467 ? 5.500 9.082 -20.754 1.00 55.06 467 TYR A O 1
ATOM 3844 N N . PRO A 1 468 ? 7.486 9.768 -19.914 1.00 55.34 468 PRO A N 1
ATOM 3845 C CA . PRO A 1 468 ? 6.900 10.341 -18.716 1.00 55.34 468 PRO A CA 1
ATOM 3846 C C . PRO A 1 468 ? 5.972 11.463 -19.167 1.00 55.34 468 PRO A C 1
ATOM 3848 O O . PRO A 1 468 ? 6.373 12.383 -19.879 1.00 55.34 468 PRO A O 1
ATOM 3851 N N . THR A 1 469 ? 4.694 11.344 -18.836 1.00 64.31 469 THR A N 1
ATOM 3852 C CA . THR A 1 469 ? 3.713 12.321 -19.305 1.00 64.31 469 THR A CA 1
ATOM 3853 C C . THR A 1 469 ? 4.012 13.681 -18.667 1.00 64.31 469 THR A C 1
ATOM 3855 O O . THR A 1 469 ? 4.506 13.746 -17.542 1.00 64.31 469 THR A O 1
ATOM 3858 N N . ALA A 1 470 ? 3.646 14.790 -19.320 1.00 72.00 470 ALA A N 1
ATOM 3859 C CA . ALA A 1 470 ? 3.666 16.123 -18.698 1.00 72.00 470 ALA A CA 1
ATOM 3860 C C . ALA A 1 470 ? 2.972 16.147 -17.311 1.00 72.00 470 ALA A C 1
ATOM 3862 O O . ALA A 1 470 ? 3.257 16.998 -16.468 1.00 72.00 470 ALA A O 1
ATOM 3863 N N . LYS A 1 471 ? 2.096 15.166 -17.050 1.00 72.75 471 LYS A N 1
ATOM 3864 C CA . LYS A 1 471 ? 1.472 14.917 -15.749 1.00 72.75 471 LYS A CA 1
ATOM 3865 C C . LYS A 1 471 ? 2.479 14.479 -14.676 1.00 72.75 471 LYS A C 1
ATOM 3867 O O . LYS A 1 471 ? 2.440 15.034 -13.585 1.00 72.75 471 LYS A O 1
ATOM 3872 N N . GLU A 1 472 ? 3.417 13.577 -14.974 1.00 75.44 472 GLU A N 1
ATOM 3873 C CA . GLU A 1 472 ? 4.454 13.151 -14.017 1.00 75.44 472 GLU A CA 1
ATOM 3874 C C . GLU A 1 472 ? 5.382 14.314 -13.642 1.00 75.44 472 GLU A C 1
ATOM 3876 O O . GLU A 1 472 ? 5.681 14.524 -12.466 1.00 75.44 472 GLU A O 1
ATOM 3881 N N . ALA A 1 473 ? 5.782 15.131 -14.623 1.00 80.19 473 ALA A N 1
ATOM 3882 C CA . ALA A 1 473 ? 6.567 16.337 -14.364 1.00 80.19 473 ALA A CA 1
ATOM 3883 C C . ALA A 1 473 ? 5.802 17.325 -13.465 1.00 80.19 473 ALA A C 1
ATOM 3885 O O . ALA A 1 473 ? 6.370 17.854 -12.508 1.00 80.19 473 ALA A O 1
ATOM 3886 N N . ARG A 1 474 ? 4.497 17.525 -13.710 1.00 82.25 474 ARG A N 1
ATOM 3887 C CA . ARG A 1 474 ? 3.628 18.361 -12.862 1.00 82.25 474 ARG A CA 1
ATOM 3888 C C . ARG A 1 474 ? 3.568 17.849 -11.424 1.00 82.25 474 ARG A C 1
ATOM 3890 O O . ARG A 1 474 ? 3.704 18.642 -10.499 1.00 82.25 474 ARG A O 1
ATOM 3897 N N . VAL A 1 475 ? 3.407 16.544 -11.230 1.00 80.88 475 VAL A N 1
ATOM 3898 C CA . VAL A 1 475 ? 3.399 15.918 -9.901 1.00 80.88 475 VAL A CA 1
ATOM 3899 C C . VAL A 1 475 ? 4.730 16.139 -9.179 1.00 80.88 475 VAL A C 1
ATOM 3901 O O . VAL A 1 475 ? 4.751 16.545 -8.017 1.00 80.88 475 VAL A O 1
ATOM 3904 N N . LEU A 1 476 ? 5.856 15.942 -9.870 1.00 82.19 476 LEU A N 1
ATOM 3905 C CA . LEU A 1 476 ? 7.184 16.162 -9.297 1.00 82.19 476 LEU A CA 1
ATOM 3906 C C . LEU A 1 476 ? 7.431 17.635 -8.934 1.00 82.19 476 LEU A C 1
ATOM 3908 O O . LEU A 1 476 ? 8.105 17.901 -7.944 1.00 82.19 476 LEU A O 1
ATOM 3912 N N . LYS A 1 477 ? 6.848 18.595 -9.665 1.00 84.75 477 LYS A N 1
ATOM 3913 C CA . LYS A 1 477 ? 6.939 20.031 -9.339 1.00 84.75 477 LYS A CA 1
ATOM 3914 C C . LYS A 1 477 ? 6.273 20.423 -8.024 1.00 84.75 477 LYS A C 1
ATOM 3916 O O . LYS A 1 477 ? 6.623 21.471 -7.482 1.00 84.75 477 LYS A O 1
ATOM 3921 N N . LEU A 1 478 ? 5.324 19.629 -7.526 1.00 80.25 478 LEU A N 1
ATOM 3922 C CA . LEU A 1 478 ? 4.646 19.921 -6.260 1.00 80.25 478 LEU A CA 1
ATOM 3923 C C . LEU A 1 478 ? 5.552 19.741 -5.047 1.00 80.25 478 LEU A C 1
ATOM 3925 O O . LEU A 1 478 ? 5.268 20.313 -4.001 1.00 80.25 478 LEU A O 1
ATOM 3929 N N . SER A 1 479 ? 6.633 18.974 -5.194 1.00 79.00 479 SER A N 1
ATOM 3930 C CA . SER A 1 479 ? 7.669 18.863 -4.180 1.00 79.00 479 SER A CA 1
ATOM 3931 C C . SER A 1 479 ? 8.898 19.646 -4.618 1.00 79.00 479 SER A C 1
ATOM 3933 O O . SER A 1 479 ? 9.482 19.382 -5.671 1.00 79.00 479 SER A O 1
ATOM 3935 N N . ASP A 1 480 ? 9.331 20.593 -3.788 1.00 77.88 480 ASP A N 1
ATOM 3936 C CA . ASP A 1 480 ? 10.458 21.475 -4.122 1.00 77.88 480 ASP A CA 1
ATOM 3937 C C . ASP A 1 480 ? 11.748 20.699 -4.416 1.00 77.88 480 ASP A C 1
ATOM 3939 O O . ASP A 1 480 ? 12.535 21.073 -5.289 1.00 77.88 480 ASP A O 1
ATOM 3943 N N . ASN A 1 481 ? 11.885 19.547 -3.768 1.00 78.25 481 ASN A N 1
ATOM 3944 C CA . ASN A 1 481 ? 13.011 18.632 -3.872 1.00 78.25 481 ASN A CA 1
ATOM 3945 C C . ASN A 1 481 ? 13.145 17.991 -5.249 1.00 78.25 481 ASN A C 1
ATOM 3947 O O . ASN A 1 481 ? 14.256 17.735 -5.701 1.00 78.25 481 ASN A O 1
ATOM 3951 N N . PHE A 1 482 ? 12.030 17.781 -5.945 1.00 82.25 482 PHE A N 1
ATOM 3952 C CA . PHE A 1 482 ? 12.015 17.127 -7.250 1.00 82.25 482 PHE A CA 1
ATOM 3953 C C . PHE A 1 482 ? 11.922 18.123 -8.408 1.00 82.25 482 PHE A C 1
ATOM 3955 O O . PHE A 1 482 ? 11.903 17.698 -9.561 1.00 82.25 482 PHE A O 1
ATOM 3962 N N . ARG A 1 483 ? 11.944 19.441 -8.153 1.00 82.56 483 ARG A N 1
ATOM 3963 C CA . ARG A 1 483 ? 11.962 20.457 -9.221 1.00 82.56 483 ARG A CA 1
ATOM 3964 C C . ARG A 1 483 ? 13.097 20.262 -10.235 1.00 82.56 483 ARG A C 1
ATOM 3966 O O . ARG A 1 483 ? 12.810 20.409 -11.422 1.00 82.56 483 ARG A O 1
ATOM 3973 N N . PRO A 1 484 ? 14.350 19.932 -9.849 1.00 80.94 484 PRO A N 1
ATOM 3974 C CA . PRO A 1 484 ? 15.406 19.678 -10.830 1.00 80.94 484 PRO A CA 1
ATOM 3975 C C . PRO A 1 484 ? 15.080 18.485 -11.736 1.00 80.94 484 PRO A C 1
ATOM 3977 O O . PRO A 1 484 ? 15.245 18.573 -12.949 1.00 80.94 484 PRO A O 1
ATOM 3980 N N . LEU A 1 485 ? 14.537 17.408 -11.159 1.00 80.94 485 LEU A N 1
ATOM 3981 C CA . LEU A 1 485 ? 14.090 16.238 -11.911 1.00 80.94 485 LEU A CA 1
ATOM 3982 C C . LEU A 1 485 ? 12.908 16.584 -12.827 1.00 80.94 485 LEU A C 1
ATOM 3984 O O . LEU A 1 485 ? 12.897 16.188 -13.985 1.00 80.94 485 LEU A O 1
ATOM 3988 N N . ALA A 1 486 ? 11.943 17.368 -12.349 1.00 83.12 486 ALA A N 1
ATOM 3989 C CA . ALA A 1 486 ? 10.817 17.807 -13.161 1.00 83.12 486 ALA A CA 1
ATOM 3990 C C . ALA A 1 486 ? 11.269 18.670 -14.347 1.00 83.12 486 ALA A C 1
ATOM 3992 O O . ALA A 1 486 ? 10.838 18.423 -15.466 1.00 83.12 486 ALA A O 1
ATOM 3993 N N . ARG A 1 487 ? 12.182 19.631 -14.130 1.00 81.38 487 ARG A N 1
ATOM 3994 C CA . ARG A 1 487 ? 12.782 20.431 -15.214 1.00 81.38 487 ARG A CA 1
ATOM 3995 C C . ARG A 1 487 ? 13.494 19.546 -16.228 1.00 81.38 487 ARG A C 1
ATOM 3997 O O . ARG A 1 487 ? 13.345 19.766 -17.423 1.00 81.38 487 ARG A O 1
ATOM 4004 N N . PHE A 1 488 ? 14.231 18.539 -15.760 1.00 80.81 488 PHE A N 1
ATOM 4005 C CA . PHE A 1 488 ? 14.850 17.555 -16.640 1.00 80.81 488 PHE A CA 1
ATOM 4006 C C . PHE A 1 488 ? 13.801 16.843 -17.508 1.00 80.81 488 PHE A C 1
ATOM 4008 O O . PHE A 1 488 ? 13.959 16.795 -18.723 1.00 80.81 488 PHE A O 1
ATOM 4015 N N . LEU A 1 489 ? 12.697 16.361 -16.926 1.00 78.75 489 LEU A N 1
ATOM 4016 C CA . LEU A 1 489 ? 11.620 15.720 -17.692 1.00 78.75 489 LEU A CA 1
ATOM 4017 C C . LEU A 1 489 ? 10.941 16.672 -18.691 1.00 78.75 489 LEU A C 1
ATOM 4019 O O . LEU A 1 489 ? 10.590 16.251 -19.789 1.00 78.75 489 LEU A O 1
ATOM 4023 N N . GLU A 1 490 ? 10.791 17.953 -18.355 1.00 80.88 490 GLU A N 1
ATOM 4024 C CA . GLU A 1 490 ? 10.224 18.955 -19.270 1.00 80.88 490 GLU A CA 1
ATOM 4025 C C . GLU A 1 490 ? 11.136 19.262 -20.450 1.00 80.88 490 GLU A C 1
ATOM 4027 O O . GLU A 1 490 ? 10.665 19.324 -21.584 1.00 80.88 490 GLU A O 1
ATOM 4032 N N . VAL A 1 491 ? 12.442 19.399 -20.206 1.00 78.62 491 VAL A N 1
ATOM 4033 C CA . VAL A 1 491 ? 13.432 19.553 -21.280 1.00 78.62 491 VAL A CA 1
ATOM 4034 C C . VAL A 1 491 ? 13.370 18.350 -22.222 1.00 78.62 491 VAL A C 1
ATOM 4036 O O . VAL A 1 491 ? 13.379 18.531 -23.435 1.00 78.62 491 VAL A O 1
ATOM 4039 N N . ARG A 1 492 ? 13.201 17.133 -21.689 1.00 73.00 492 ARG A N 1
ATOM 4040 C CA . ARG A 1 492 ? 13.044 15.916 -22.503 1.00 73.00 492 ARG A CA 1
ATOM 4041 C C . ARG A 1 492 ? 11.769 15.923 -23.350 1.00 73.00 492 ARG A C 1
ATOM 4043 O O . ARG A 1 492 ? 11.796 15.451 -24.484 1.00 73.00 492 ARG A O 1
ATOM 4050 N N . GLU A 1 493 ? 10.668 16.471 -22.842 1.00 76.31 493 GLU A N 1
ATOM 4051 C CA . GLU A 1 493 ? 9.444 16.622 -23.638 1.00 76.31 493 GLU A CA 1
ATOM 4052 C C . GLU A 1 493 ? 9.633 17.660 -24.757 1.00 76.31 493 GLU A C 1
ATOM 4054 O O . GLU A 1 493 ? 9.193 17.435 -25.881 1.00 76.31 493 GLU A O 1
ATOM 4059 N N . ILE A 1 494 ? 10.353 18.757 -24.499 1.00 79.44 494 ILE A N 1
ATOM 4060 C CA . ILE A 1 494 ? 10.710 19.740 -25.536 1.00 79.44 494 ILE A CA 1
ATOM 4061 C C . ILE A 1 494 ? 11.608 19.099 -26.603 1.00 79.44 494 ILE A C 1
ATOM 4063 O O . ILE A 1 494 ? 11.330 19.245 -27.792 1.00 79.44 494 ILE A O 1
ATOM 4067 N N . GLU A 1 495 ? 12.635 18.340 -26.206 1.00 72.88 495 GLU A N 1
ATOM 4068 C CA . GLU A 1 495 ? 13.514 17.604 -27.130 1.00 72.88 495 GLU A CA 1
ATOM 4069 C C . GLU A 1 495 ? 12.720 16.685 -28.068 1.00 72.88 495 GLU A C 1
ATOM 4071 O O . GLU A 1 495 ? 13.019 16.601 -29.258 1.00 72.88 495 GLU A O 1
ATOM 4076 N N . LYS A 1 496 ? 11.671 16.031 -27.561 1.00 75.00 496 LYS A N 1
ATOM 4077 C CA . LYS A 1 496 ? 10.773 15.192 -28.364 1.00 75.00 496 LYS A CA 1
ATOM 4078 C C . LYS A 1 496 ? 10.005 16.002 -29.406 1.00 75.00 496 LYS A C 1
ATOM 4080 O O . LYS A 1 496 ? 9.917 15.567 -30.553 1.00 75.00 496 LYS A O 1
ATOM 4085 N N . TRP A 1 497 ? 9.439 17.148 -29.033 1.00 78.75 497 TRP A N 1
ATOM 4086 C CA . TRP A 1 497 ? 8.728 18.004 -29.988 1.00 78.75 497 TRP A CA 1
ATOM 4087 C C . TRP A 1 497 ? 9.671 18.588 -31.036 1.00 78.75 497 TRP A C 1
ATOM 4089 O O . TRP A 1 497 ? 9.311 18.624 -32.210 1.00 78.75 497 TRP A O 1
ATOM 4099 N N . LEU A 1 498 ? 10.893 18.952 -30.642 1.00 74.12 498 LEU A N 1
ATOM 4100 C CA . LEU A 1 498 ? 11.942 19.373 -31.571 1.00 74.12 498 LEU A CA 1
ATOM 4101 C C . LEU A 1 498 ? 12.332 18.244 -32.532 1.00 74.12 498 LEU A C 1
ATOM 4103 O O . LEU A 1 498 ? 12.434 18.479 -33.733 1.00 74.12 498 LEU A O 1
ATOM 4107 N N . PHE A 1 499 ? 12.474 17.012 -32.037 1.00 70.94 499 PHE A N 1
ATOM 4108 C CA . PHE A 1 499 ? 12.737 15.846 -32.880 1.00 70.94 499 PHE A CA 1
ATOM 4109 C C . PHE A 1 499 ? 11.591 15.582 -33.865 1.00 70.94 499 PHE A C 1
ATOM 4111 O O . PHE A 1 499 ? 11.835 15.407 -35.057 1.00 70.94 499 PHE A O 1
ATOM 4118 N N . LEU A 1 500 ? 10.337 15.592 -33.400 1.00 74.00 500 LEU A N 1
ATOM 4119 C CA . LEU A 1 500 ? 9.170 15.385 -34.259 1.00 74.00 500 LEU A CA 1
ATOM 4120 C C . LEU A 1 500 ? 9.046 16.488 -35.317 1.00 74.00 500 LEU A C 1
ATOM 4122 O O . LEU A 1 500 ? 8.794 16.185 -36.480 1.00 74.00 500 LEU A O 1
ATOM 4126 N N . ALA A 1 501 ? 9.269 17.747 -34.936 1.00 74.50 501 ALA A N 1
ATOM 4127 C CA . ALA A 1 501 ? 9.310 18.866 -35.869 1.00 74.50 501 ALA A CA 1
ATOM 4128 C C . ALA A 1 501 ? 10.421 18.682 -36.912 1.00 74.50 501 ALA A C 1
ATOM 4130 O O . ALA A 1 501 ? 10.173 18.887 -38.096 1.00 74.50 501 ALA A O 1
ATOM 4131 N N . GLY A 1 502 ? 11.605 18.217 -36.499 1.00 73.81 502 GLY A N 1
ATOM 4132 C CA . GLY A 1 502 ? 12.705 17.877 -37.403 1.00 73.81 502 GLY A CA 1
ATOM 4133 C C . GLY A 1 502 ? 12.339 16.776 -38.403 1.00 73.81 502 GLY A C 1
ATOM 4134 O O . GLY A 1 502 ? 12.620 16.910 -39.590 1.00 73.81 502 GLY A O 1
ATOM 4135 N N . VAL A 1 503 ? 11.647 15.722 -37.955 1.00 71.88 503 VAL A N 1
ATOM 4136 C CA . VAL A 1 503 ? 11.151 14.643 -38.830 1.00 71.88 503 VAL A CA 1
ATOM 4137 C C . VAL A 1 503 ? 10.092 15.155 -39.810 1.00 71.88 503 VAL A C 1
ATOM 4139 O O . VAL A 1 503 ? 10.140 14.806 -40.987 1.00 71.88 503 VAL A O 1
ATOM 4142 N N . ILE A 1 504 ? 9.153 15.991 -39.354 1.00 74.56 504 ILE A N 1
ATOM 4143 C CA . ILE A 1 504 ? 8.114 16.581 -40.213 1.00 74.56 504 ILE A CA 1
ATOM 4144 C C . ILE A 1 504 ? 8.746 17.504 -41.256 1.00 74.56 504 ILE A C 1
ATOM 4146 O O . ILE A 1 504 ? 8.433 17.372 -42.434 1.00 74.56 504 ILE A O 1
ATOM 4150 N N . LEU A 1 505 ? 9.660 18.390 -40.848 1.00 72.31 505 LEU A N 1
ATOM 4151 C CA . LEU A 1 505 ? 10.388 19.277 -41.757 1.00 72.31 505 LEU A CA 1
ATOM 4152 C C . LEU A 1 505 ? 11.149 18.467 -42.809 1.00 72.31 505 LEU A C 1
ATOM 4154 O O . LEU A 1 505 ? 10.976 18.714 -43.998 1.00 72.31 505 LEU A O 1
ATOM 4158 N N . ALA A 1 506 ? 11.909 17.451 -42.391 1.00 69.25 506 ALA A N 1
ATOM 4159 C CA . ALA A 1 506 ? 12.598 16.556 -43.317 1.00 69.25 506 ALA A CA 1
ATOM 4160 C C . ALA A 1 506 ? 11.620 15.876 -44.290 1.00 69.25 506 ALA A C 1
ATOM 4162 O O . ALA A 1 506 ? 11.892 15.808 -45.484 1.00 69.25 506 ALA A O 1
ATOM 4163 N N . GLY A 1 507 ? 10.458 15.426 -43.808 1.00 74.12 507 GLY A N 1
ATOM 4164 C CA . GLY A 1 507 ? 9.404 14.853 -44.645 1.00 74.12 507 GLY A CA 1
ATOM 4165 C C . GLY A 1 507 ? 8.839 15.837 -45.675 1.00 74.12 507 GLY A C 1
ATOM 4166 O O . GLY A 1 507 ? 8.704 15.471 -46.837 1.00 74.12 507 GLY A O 1
ATOM 4167 N N . VAL A 1 508 ? 8.556 17.083 -45.280 1.00 74.06 508 VAL A N 1
ATOM 4168 C CA . VAL A 1 508 ? 8.057 18.137 -46.184 1.00 74.06 508 VAL A CA 1
ATOM 4169 C C . VAL A 1 508 ? 9.073 18.430 -47.287 1.00 74.06 508 VAL A C 1
ATOM 4171 O O . VAL A 1 508 ? 8.708 18.428 -48.457 1.00 74.06 508 VAL A O 1
ATOM 4174 N N . PHE A 1 509 ? 10.353 18.588 -46.939 1.00 65.81 509 PHE A N 1
ATOM 4175 C CA . PHE A 1 509 ? 11.414 18.827 -47.924 1.00 65.81 509 PHE A CA 1
ATOM 4176 C C . PHE A 1 509 ? 11.650 17.636 -48.864 1.00 65.81 509 PHE A C 1
ATOM 4178 O O . PHE A 1 509 ? 12.013 17.826 -50.023 1.00 65.81 509 PHE A O 1
ATOM 4185 N N . LEU A 1 510 ? 11.438 16.404 -48.393 1.00 64.06 510 LEU A N 1
ATOM 4186 C CA . LEU A 1 510 ? 11.549 15.208 -49.232 1.00 64.06 510 LEU A CA 1
ATOM 4187 C C . LEU A 1 510 ? 10.371 15.050 -50.202 1.00 64.06 510 LEU A C 1
ATOM 4189 O O . LEU A 1 510 ? 10.557 14.472 -51.273 1.00 64.06 510 LEU A O 1
ATOM 4193 N N . LEU A 1 511 ? 9.183 15.529 -49.825 1.00 64.69 511 LEU A N 1
ATOM 4194 C CA . LEU A 1 511 ? 7.951 15.388 -50.603 1.00 64.69 511 LEU A CA 1
ATOM 4195 C C . LEU A 1 511 ? 7.684 16.554 -51.557 1.00 64.69 511 LEU A C 1
ATOM 4197 O O . LEU A 1 511 ? 6.845 16.391 -52.438 1.00 64.69 511 LEU A O 1
ATOM 4201 N N . ASP A 1 512 ? 8.369 17.690 -51.408 1.00 64.06 512 ASP A N 1
ATOM 4202 C CA . ASP A 1 512 ? 8.223 18.822 -52.324 1.00 64.06 512 ASP A CA 1
ATOM 4203 C C . ASP A 1 512 ? 8.856 18.486 -53.696 1.00 64.06 512 ASP A C 1
ATOM 4205 O O . ASP A 1 512 ? 10.088 18.332 -53.801 1.00 64.06 512 ASP A O 1
ATOM 4209 N N . PRO A 1 513 ? 8.047 18.314 -54.761 1.00 57.88 513 PRO A N 1
ATOM 4210 C CA . PRO A 1 513 ? 8.542 18.092 -56.106 1.00 57.88 513 PRO A CA 1
ATOM 4211 C C . PRO A 1 513 ? 8.998 19.444 -56.649 1.00 57.88 513 PRO A C 1
ATOM 4213 O O . PRO A 1 513 ? 8.251 20.182 -57.288 1.00 57.88 513 PRO A O 1
ATOM 4216 N N . TRP A 1 514 ? 10.244 19.798 -56.345 1.00 59.12 514 TRP A N 1
ATOM 4217 C CA . TRP A 1 514 ? 10.845 21.055 -56.779 1.00 59.12 514 TRP A CA 1
ATOM 4218 C C . TRP A 1 514 ? 11.221 20.962 -58.274 1.00 59.12 514 TRP A C 1
ATOM 4220 O O . TRP A 1 514 ? 12.383 20.817 -58.637 1.00 59.12 514 TRP A O 1
ATOM 4230 N N . GLU A 1 515 ? 10.208 20.970 -59.147 1.00 54.31 515 GLU A N 1
ATOM 4231 C CA . GLU A 1 515 ? 10.308 20.843 -60.616 1.00 54.31 515 GLU A CA 1
ATOM 4232 C C . GLU A 1 515 ? 10.540 22.193 -61.340 1.00 54.31 515 GLU A C 1
ATOM 4234 O O . GLU A 1 515 ? 10.483 22.284 -62.567 1.00 54.31 515 GLU A O 1
ATOM 4239 N N . GLY A 1 516 ? 10.822 23.276 -60.609 1.00 54.47 516 GLY A N 1
ATOM 4240 C CA . GLY A 1 516 ? 10.965 24.623 -61.172 1.00 54.47 516 GLY A CA 1
ATOM 4241 C C . GLY A 1 516 ? 12.416 25.064 -61.370 1.00 54.47 516 GLY A C 1
ATOM 4242 O O . GLY A 1 516 ? 13.126 25.286 -60.396 1.00 54.47 516 GLY A O 1
ATOM 4243 N N . ARG A 1 517 ? 12.818 25.255 -62.634 1.00 51.91 517 ARG A N 1
ATOM 4244 C CA . ARG A 1 517 ? 14.087 25.851 -63.101 1.00 51.91 517 ARG A CA 1
ATOM 4245 C C . ARG A 1 517 ? 14.546 27.041 -62.248 1.00 51.91 517 ARG A C 1
ATOM 4247 O O . ARG A 1 517 ? 13.941 28.109 -62.283 1.00 51.91 517 ARG A O 1
ATOM 4254 N N . VAL A 1 518 ? 15.678 26.885 -61.584 1.00 49.53 518 VAL A N 1
ATOM 4255 C CA . VAL A 1 518 ? 16.513 27.988 -61.107 1.00 49.53 518 VAL A CA 1
ATOM 4256 C C . VAL A 1 518 ? 17.909 27.650 -61.617 1.00 49.53 518 VAL A C 1
ATOM 4258 O O . VAL A 1 518 ? 18.374 26.530 -61.440 1.00 49.53 518 VAL A O 1
ATOM 4261 N N . ASP A 1 519 ? 18.559 28.558 -62.330 1.00 49.34 519 ASP A N 1
ATOM 4262 C CA . ASP A 1 519 ? 19.894 28.315 -62.878 1.00 49.34 519 ASP A CA 1
ATOM 4263 C C . ASP A 1 519 ? 20.961 28.827 -61.895 1.00 49.34 519 ASP A C 1
ATOM 4265 O O . ASP A 1 519 ? 20.895 29.957 -61.409 1.00 49.34 519 ASP A O 1
ATOM 4269 N N . GLY A 1 520 ? 21.973 28.001 -61.609 1.00 61.09 520 GLY A N 1
ATOM 4270 C CA . GLY A 1 520 ? 23.187 28.399 -60.881 1.00 61.09 520 GLY A CA 1
ATOM 4271 C C . GLY A 1 520 ? 23.213 28.136 -59.366 1.00 61.09 520 GLY A C 1
ATOM 4272 O O . GLY A 1 520 ? 22.320 27.522 -58.794 1.00 61.09 520 GLY A O 1
ATOM 4273 N N . TRP A 1 521 ? 24.283 28.612 -58.709 1.00 50.22 521 TRP A N 1
ATOM 4274 C CA . TRP A 1 521 ? 24.685 28.398 -57.297 1.00 50.22 521 TRP A CA 1
ATOM 4275 C C . TRP A 1 521 ? 23.613 28.658 -56.215 1.00 50.22 521 TRP A C 1
ATOM 4277 O O . TRP A 1 521 ? 23.842 28.381 -55.038 1.00 50.22 521 TRP A O 1
ATOM 4287 N N . GLN A 1 522 ? 22.436 29.155 -56.589 1.00 52.22 522 GLN A N 1
ATOM 4288 C CA . GLN A 1 522 ? 21.322 29.450 -55.691 1.00 52.22 522 GLN A CA 1
ATOM 4289 C C . GLN A 1 522 ? 20.707 28.199 -55.035 1.00 52.22 522 GLN A C 1
ATOM 4291 O O . GLN A 1 522 ? 20.062 28.349 -54.005 1.00 52.22 522 GLN A O 1
ATOM 4296 N N . TRP A 1 523 ? 20.956 26.982 -55.545 1.00 58.12 523 TRP A N 1
ATOM 4297 C CA . TRP A 1 523 ? 20.550 25.712 -54.901 1.00 58.12 523 TRP A CA 1
ATOM 4298 C C . TRP A 1 523 ? 21.499 25.235 -53.808 1.00 58.12 523 TRP A C 1
ATOM 4300 O O . TRP A 1 523 ? 21.090 24.521 -52.894 1.00 58.12 523 TRP A O 1
ATOM 4310 N N . VAL A 1 524 ? 22.768 25.633 -53.887 1.00 56.09 524 VAL A N 1
ATOM 4311 C CA . VAL A 1 524 ? 23.799 25.174 -52.951 1.00 56.09 524 VAL A CA 1
ATOM 4312 C C . VAL A 1 524 ? 23.485 25.678 -51.545 1.00 56.09 524 VAL A C 1
ATOM 4314 O O . VAL A 1 524 ? 23.651 24.945 -50.580 1.00 56.09 524 VAL A O 1
ATOM 4317 N N . VAL A 1 525 ? 22.952 26.897 -51.421 1.00 58.62 525 VAL A N 1
ATOM 4318 C CA . VAL A 1 525 ? 22.608 27.492 -50.124 1.00 58.62 525 VAL A CA 1
ATOM 4319 C C . VAL A 1 525 ? 21.400 26.801 -49.464 1.00 58.62 525 VAL A C 1
ATOM 4321 O O . VAL A 1 525 ? 21.548 26.395 -48.318 1.00 58.62 525 VAL A O 1
ATOM 4324 N N . PRO A 1 526 ? 20.244 26.580 -50.124 1.00 59.09 526 PRO A N 1
ATOM 4325 C CA . PRO A 1 526 ? 19.142 25.787 -49.576 1.00 59.09 526 PRO A CA 1
ATOM 4326 C C . PRO A 1 526 ? 19.527 24.350 -49.233 1.00 59.09 526 PRO A C 1
ATOM 4328 O O . PRO A 1 526 ? 19.116 23.862 -48.187 1.00 59.09 526 PRO A O 1
ATOM 4331 N N . VAL A 1 527 ? 20.338 23.682 -50.062 1.00 63.25 527 VAL A N 1
ATOM 4332 C CA . VAL A 1 527 ? 20.804 22.314 -49.787 1.00 63.25 527 VAL A CA 1
ATOM 4333 C C . VAL A 1 527 ? 21.754 22.294 -48.590 1.00 63.25 527 VAL A C 1
ATOM 4335 O O . VAL A 1 527 ? 21.551 21.490 -47.690 1.00 63.25 527 VAL A O 1
ATOM 4338 N N . LEU A 1 528 ? 22.713 23.220 -48.498 1.00 60.38 528 LEU A N 1
ATOM 4339 C CA . LEU A 1 528 ? 23.591 23.345 -47.328 1.00 60.38 528 LEU A CA 1
ATOM 4340 C C . LEU A 1 528 ? 22.834 23.780 -46.069 1.00 60.38 528 LEU A C 1
ATOM 4342 O O . LEU A 1 528 ? 23.168 23.334 -44.978 1.00 60.38 528 LEU A O 1
ATOM 4346 N N . LEU A 1 529 ? 21.809 24.628 -46.187 1.00 61.91 529 LEU A N 1
ATOM 4347 C CA . LEU A 1 529 ? 20.935 25.001 -45.072 1.00 61.91 529 LEU A CA 1
ATOM 4348 C C . LEU A 1 529 ? 20.047 23.833 -44.646 1.00 61.91 529 LEU A C 1
ATOM 4350 O O . LEU A 1 529 ? 19.803 23.675 -43.456 1.00 61.91 529 LEU A O 1
ATOM 4354 N N . MET A 1 530 ? 19.600 22.999 -45.583 1.00 67.25 530 MET A N 1
ATOM 4355 C CA . MET A 1 530 ? 18.874 21.764 -45.304 1.00 67.25 530 MET A CA 1
ATOM 4356 C C . MET A 1 530 ? 19.792 20.735 -44.644 1.00 67.25 530 MET A C 1
ATOM 4358 O O . MET A 1 530 ? 19.390 20.130 -43.659 1.00 67.25 530 MET A O 1
ATOM 4362 N N . GLU A 1 531 ? 21.028 20.569 -45.117 1.00 61.44 531 GLU A N 1
ATOM 4363 C CA . GLU A 1 531 ? 22.047 19.721 -44.493 1.00 61.44 531 GLU A CA 1
ATOM 4364 C C . GLU A 1 531 ? 22.426 20.238 -43.108 1.00 61.44 531 GLU A C 1
ATOM 4366 O O . GLU A 1 531 ? 22.489 19.453 -42.169 1.00 61.44 531 GLU A O 1
ATOM 4371 N N . ALA A 1 532 ? 22.594 21.550 -42.941 1.00 62.09 532 ALA A N 1
ATOM 4372 C CA . ALA A 1 532 ? 22.838 22.174 -41.649 1.00 62.09 532 ALA A CA 1
ATOM 4373 C C . ALA A 1 532 ? 21.622 22.043 -40.726 1.00 62.09 532 ALA A C 1
ATOM 4375 O O . ALA A 1 532 ? 21.800 21.780 -39.546 1.00 62.09 532 ALA A O 1
ATOM 4376 N N . ALA A 1 533 ? 20.391 22.156 -41.228 1.00 62.25 533 ALA A N 1
ATOM 4377 C CA . ALA A 1 533 ? 19.175 21.953 -40.445 1.00 62.25 533 ALA A CA 1
ATOM 4378 C C . ALA A 1 533 ? 18.986 20.475 -40.070 1.00 62.25 533 ALA A C 1
ATOM 4380 O O . ALA A 1 533 ? 18.710 20.176 -38.916 1.00 62.25 533 ALA A O 1
ATOM 4381 N N . LEU A 1 534 ? 19.211 19.529 -40.983 1.00 61.19 534 LEU A N 1
ATOM 4382 C CA . LEU A 1 534 ? 19.272 18.096 -40.678 1.00 61.19 534 LEU A CA 1
ATOM 4383 C C . LEU A 1 534 ? 20.376 17.815 -39.658 1.00 61.19 534 LEU A C 1
ATOM 4385 O O . LEU A 1 534 ? 20.165 17.088 -38.693 1.00 61.19 534 LEU A O 1
ATOM 4389 N N . PHE A 1 535 ? 21.537 18.443 -39.795 1.00 59.78 535 PHE A N 1
ATOM 4390 C CA . PHE A 1 535 ? 22.624 18.297 -38.844 1.00 59.78 535 PHE A CA 1
ATOM 4391 C C . PHE A 1 535 ? 22.274 18.910 -37.478 1.00 59.78 535 PHE A C 1
ATOM 4393 O O . PHE A 1 535 ? 22.516 18.297 -36.450 1.00 59.78 535 PHE A O 1
ATOM 4400 N N . ILE A 1 536 ? 21.629 20.072 -37.426 1.00 57.88 536 ILE A N 1
ATOM 4401 C CA . ILE A 1 536 ? 21.297 20.775 -36.179 1.00 57.88 536 ILE A CA 1
ATOM 4402 C C . ILE A 1 536 ? 20.064 20.186 -35.485 1.00 57.88 536 ILE A C 1
ATOM 4404 O O . ILE A 1 536 ? 20.039 20.131 -34.263 1.00 57.88 536 ILE A O 1
ATOM 4408 N N . PHE A 1 537 ? 19.048 19.734 -36.217 1.00 53.84 537 PHE A N 1
ATOM 4409 C CA . PHE A 1 537 ? 17.794 19.223 -35.647 1.00 53.84 537 PHE A CA 1
ATOM 4410 C C . PHE A 1 537 ? 17.752 17.700 -35.548 1.00 53.84 537 PHE A C 1
ATOM 4412 O O . PHE A 1 537 ? 17.052 17.165 -34.688 1.00 53.84 537 PHE A O 1
ATOM 4419 N N . VAL A 1 538 ? 18.515 16.994 -36.385 1.00 54.22 538 VAL A N 1
ATOM 4420 C CA . VAL A 1 538 ? 18.708 15.548 -36.269 1.00 54.22 538 VAL A CA 1
ATOM 4421 C C . VAL A 1 538 ? 20.061 15.294 -35.624 1.00 54.22 538 VAL A C 1
ATOM 4423 O O . VAL A 1 538 ? 20.082 14.830 -34.497 1.00 54.22 538 VAL A O 1
ATOM 4426 N N . VAL A 1 539 ? 21.187 15.670 -36.232 1.00 54.84 539 VAL A N 1
ATOM 4427 C CA . VAL A 1 539 ? 22.515 15.226 -35.756 1.00 54.84 539 VAL A CA 1
ATOM 4428 C C . VAL A 1 539 ? 22.953 15.817 -34.406 1.00 54.84 539 VAL A C 1
ATOM 4430 O O . VAL A 1 539 ? 23.560 15.077 -33.653 1.00 54.84 539 VAL A O 1
ATOM 4433 N N . ILE A 1 540 ? 22.649 17.064 -34.022 1.00 54.25 540 ILE A N 1
ATOM 4434 C CA . ILE A 1 540 ? 23.103 17.670 -32.745 1.00 54.25 540 ILE A CA 1
ATOM 4435 C C . ILE A 1 540 ? 22.327 17.132 -31.527 1.00 54.25 540 ILE A C 1
ATOM 4437 O O . ILE A 1 540 ? 22.977 16.668 -30.583 1.00 54.25 540 ILE A O 1
ATOM 4441 N N . PRO A 1 541 ? 20.977 17.092 -31.526 1.00 53.25 541 PRO A N 1
ATOM 4442 C CA . PRO A 1 541 ? 20.209 16.327 -30.548 1.00 53.25 541 PRO A CA 1
ATOM 4443 C C . PRO A 1 541 ? 20.604 14.853 -30.567 1.00 53.25 541 PRO A C 1
ATOM 4445 O O . PRO A 1 541 ? 20.607 14.196 -29.534 1.00 53.25 541 PRO A O 1
ATOM 4448 N N . TRP A 1 542 ? 20.999 14.325 -31.727 1.00 55.00 542 TRP A N 1
ATOM 4449 C CA . TRP A 1 542 ? 21.564 12.989 -31.824 1.00 55.00 542 TRP A CA 1
ATOM 4450 C C . TRP A 1 542 ? 23.009 12.885 -31.368 1.00 55.00 542 TRP A C 1
ATOM 4452 O O . TRP A 1 542 ? 23.395 11.794 -31.017 1.00 55.00 542 TRP A O 1
ATOM 4462 N N . PHE A 1 543 ? 23.826 13.928 -31.311 1.00 47.16 543 PHE A N 1
ATOM 4463 C CA . PHE A 1 543 ? 25.191 13.836 -30.802 1.00 47.16 543 PHE A CA 1
ATOM 4464 C C . PHE A 1 543 ? 25.140 13.848 -29.281 1.00 47.16 543 PHE A C 1
ATOM 4466 O O . PHE A 1 543 ? 25.850 13.080 -28.650 1.00 47.16 543 PHE A O 1
ATOM 4473 N N . SER A 1 544 ? 24.219 14.608 -28.680 1.00 53.94 544 SER A N 1
ATOM 4474 C CA . SER A 1 544 ? 23.923 14.490 -27.252 1.00 53.94 544 SER A CA 1
ATOM 4475 C C . SER A 1 544 ? 23.276 13.137 -26.930 1.00 53.94 544 SER A C 1
ATOM 4477 O O . SER A 1 544 ? 23.750 12.439 -26.034 1.00 53.94 544 SER A O 1
ATOM 4479 N N . VAL A 1 545 ? 22.276 12.694 -27.703 1.00 49.25 545 VAL A N 1
ATOM 4480 C CA . VAL A 1 545 ? 21.598 11.402 -27.497 1.00 49.25 545 VAL A CA 1
ATOM 4481 C C . VAL A 1 545 ? 22.472 10.210 -27.864 1.00 49.25 545 VAL A C 1
ATOM 4483 O O . VAL A 1 545 ? 22.407 9.229 -27.147 1.00 49.25 545 VAL A O 1
ATOM 4486 N N . ALA A 1 546 ? 23.294 10.248 -28.908 1.00 44.50 546 ALA A N 1
ATOM 4487 C CA . ALA A 1 546 ? 24.177 9.165 -29.344 1.00 44.50 546 ALA A CA 1
ATOM 4488 C C . ALA A 1 546 ? 25.494 9.163 -28.584 1.00 44.50 546 ALA A C 1
ATOM 4490 O O . ALA A 1 546 ? 26.007 8.084 -28.383 1.00 44.50 546 ALA A O 1
ATOM 4491 N N . PHE A 1 547 ? 26.014 10.280 -28.071 1.00 46.31 547 PHE A N 1
ATOM 4492 C CA . PHE A 1 547 ? 27.113 10.243 -27.098 1.00 46.31 547 PHE A CA 1
ATOM 4493 C C . PHE A 1 547 ? 26.638 9.620 -25.778 1.00 46.31 547 PHE A C 1
ATOM 4495 O O . PHE A 1 547 ? 27.279 8.706 -25.264 1.00 46.31 547 PHE A O 1
ATOM 4502 N N . LEU A 1 548 ? 25.452 10.006 -25.285 1.00 46.69 548 LEU A N 1
ATOM 4503 C CA . LEU A 1 548 ? 24.815 9.348 -24.138 1.00 46.69 548 LEU A CA 1
ATOM 4504 C C . LEU A 1 548 ? 24.452 7.889 -24.456 1.00 46.69 548 LEU A C 1
ATOM 4506 O O . LEU A 1 548 ? 24.737 6.997 -23.667 1.00 46.69 548 LEU A O 1
ATOM 4510 N N . SER A 1 549 ? 23.890 7.603 -25.629 1.00 44.91 549 SER A N 1
ATOM 4511 C CA . SER A 1 549 ? 23.496 6.247 -26.032 1.00 44.91 549 SER A CA 1
ATOM 4512 C C . SER A 1 549 ? 24.683 5.374 -26.419 1.00 44.91 549 SER A C 1
ATOM 4514 O O . SER A 1 549 ? 24.560 4.177 -26.273 1.00 44.91 549 SER A O 1
ATOM 4516 N N . TYR A 1 550 ? 25.825 5.914 -26.847 1.00 44.81 550 TYR A N 1
ATOM 4517 C CA . TYR A 1 550 ? 27.089 5.202 -27.092 1.00 44.81 550 TYR A CA 1
ATOM 4518 C C . TYR A 1 550 ? 27.772 4.862 -25.764 1.00 44.81 550 TYR A C 1
ATOM 4520 O O . TYR A 1 550 ? 28.185 3.722 -25.562 1.00 44.81 550 TYR A O 1
ATOM 4528 N N . MET A 1 551 ? 27.748 5.795 -24.803 1.00 43.75 551 MET A N 1
ATOM 4529 C CA . MET A 1 551 ? 28.100 5.528 -23.402 1.00 43.75 551 MET A CA 1
ATOM 4530 C C . MET A 1 551 ? 27.195 4.454 -22.763 1.00 43.75 551 MET A C 1
ATOM 4532 O O . MET A 1 551 ? 27.650 3.719 -21.892 1.00 43.75 551 MET A O 1
ATOM 4536 N N . PHE A 1 552 ? 25.940 4.308 -23.215 1.00 46.25 552 PHE A N 1
ATOM 4537 C CA . PHE A 1 552 ? 25.000 3.280 -22.736 1.00 46.25 552 PHE A CA 1
ATOM 4538 C C . PHE A 1 552 ? 24.869 2.034 -23.638 1.00 46.25 552 PHE A C 1
ATOM 4540 O O . PHE A 1 552 ? 24.359 1.013 -23.182 1.00 46.25 552 PHE A O 1
ATOM 4547 N N . TRP A 1 553 ? 25.338 2.058 -24.886 1.00 45.97 553 TRP A N 1
ATOM 4548 C CA . TRP A 1 553 ? 25.341 0.918 -25.815 1.00 45.97 553 TRP A CA 1
ATOM 4549 C C . TRP A 1 553 ? 26.446 -0.078 -25.458 1.00 45.97 553 TRP A C 1
ATOM 4551 O O . TRP A 1 553 ? 26.262 -1.279 -25.627 1.00 45.97 553 TRP A O 1
ATOM 4561 N N . LEU A 1 554 ? 27.522 0.394 -24.819 1.00 45.94 554 LEU A N 1
ATOM 4562 C CA . LEU A 1 554 ? 28.432 -0.461 -24.052 1.00 45.94 554 LEU A CA 1
ATOM 4563 C C . LEU A 1 554 ? 27.742 -1.171 -22.863 1.00 45.94 554 LEU A C 1
ATOM 4565 O O . LEU A 1 554 ? 28.344 -2.076 -22.292 1.00 45.94 554 LEU A O 1
ATOM 4569 N N . ALA A 1 555 ? 26.507 -0.796 -22.489 1.00 45.88 555 ALA A N 1
ATOM 4570 C CA . ALA A 1 555 ? 25.830 -1.294 -21.290 1.00 45.88 555 ALA A CA 1
ATOM 4571 C C . ALA A 1 555 ? 24.615 -2.221 -21.523 1.00 45.88 555 ALA A C 1
ATOM 4573 O O . ALA A 1 555 ? 24.432 -3.096 -20.688 1.00 45.88 555 ALA A O 1
ATOM 4574 N N . ASP A 1 556 ? 23.799 -2.109 -22.586 1.00 43.09 556 ASP A N 1
ATOM 4575 C CA . ASP A 1 556 ? 22.833 -3.178 -22.947 1.00 43.09 556 ASP A CA 1
ATOM 4576 C C . ASP A 1 556 ? 22.169 -2.977 -24.328 1.00 43.09 556 ASP A C 1
ATOM 4578 O O . ASP A 1 556 ? 21.751 -1.873 -24.689 1.00 43.09 556 ASP A O 1
ATOM 4582 N N . ALA A 1 557 ? 22.006 -4.062 -25.090 1.00 43.50 557 ALA A N 1
ATOM 4583 C CA . ALA A 1 557 ? 21.588 -4.068 -26.492 1.00 43.50 557 ALA A CA 1
ATOM 4584 C C . ALA A 1 557 ? 20.172 -4.637 -26.666 1.00 43.50 557 ALA A C 1
ATOM 4586 O O . ALA A 1 557 ? 20.026 -5.849 -26.782 1.00 43.50 557 ALA A O 1
ATOM 4587 N N . ARG A 1 558 ? 19.123 -3.796 -26.723 1.00 58.25 558 ARG A N 1
ATOM 4588 C CA . ARG A 1 558 ? 17.748 -4.192 -27.131 1.00 58.25 558 ARG A CA 1
ATOM 4589 C C . ARG A 1 558 ? 16.810 -2.981 -27.249 1.00 58.25 558 ARG A C 1
ATOM 4591 O O . ARG A 1 558 ? 16.334 -2.501 -26.229 1.00 58.25 558 ARG A O 1
ATOM 4598 N N . THR A 1 559 ? 16.406 -2.553 -28.452 1.00 51.56 559 THR A N 1
ATOM 4599 C CA . THR A 1 559 ? 15.135 -1.803 -28.621 1.00 51.56 559 THR A CA 1
ATOM 4600 C C . THR A 1 559 ? 14.492 -1.985 -30.003 1.00 51.56 559 THR A C 1
ATOM 4602 O O . THR A 1 559 ? 15.154 -2.044 -31.032 1.00 51.56 559 THR A O 1
ATOM 4605 N N . LYS A 1 560 ? 13.150 -2.035 -30.019 1.00 44.38 560 LYS A N 1
ATOM 4606 C CA . LYS A 1 560 ? 12.289 -2.036 -31.221 1.00 44.38 560 LYS A CA 1
ATOM 4607 C C . LYS A 1 560 ? 12.222 -0.671 -31.920 1.00 44.38 560 LYS A C 1
ATOM 4609 O O . LYS A 1 560 ? 11.995 -0.632 -33.125 1.00 44.38 560 LYS A O 1
ATOM 4614 N N . GLY A 1 561 ? 12.458 0.421 -31.185 1.00 51.75 561 GLY A N 1
ATOM 4615 C CA . GLY A 1 561 ? 12.585 1.768 -31.754 1.00 51.75 561 GLY A CA 1
ATOM 4616 C C . GLY A 1 561 ? 13.736 1.859 -32.756 1.00 51.75 561 GLY A C 1
ATOM 4617 O O . GLY A 1 561 ? 13.584 2.487 -33.797 1.00 51.75 561 GLY A O 1
ATOM 4618 N N . PHE A 1 562 ? 14.819 1.113 -32.510 1.00 53.41 562 PHE A N 1
ATOM 4619 C CA . PHE A 1 562 ? 15.934 0.984 -33.443 1.00 53.41 562 PHE A CA 1
ATOM 4620 C C . PHE A 1 562 ? 15.485 0.436 -34.804 1.00 53.41 562 PHE A C 1
ATOM 4622 O O . PHE A 1 562 ? 15.893 0.976 -35.816 1.00 53.41 562 PHE A O 1
ATOM 4629 N N . MET A 1 563 ? 14.585 -0.556 -34.865 1.00 51.75 563 MET A N 1
ATOM 4630 C CA . MET A 1 563 ? 14.116 -1.105 -36.151 1.00 51.75 563 MET A CA 1
ATOM 4631 C C . MET A 1 563 ? 13.210 -0.146 -36.925 1.00 51.75 563 MET A C 1
ATOM 4633 O O . MET A 1 563 ? 13.375 -0.020 -38.132 1.00 51.75 563 MET A O 1
ATOM 4637 N N . GLY A 1 564 ? 12.278 0.546 -36.260 1.00 55.12 564 GLY A N 1
ATOM 4638 C CA . GLY A 1 564 ? 11.454 1.564 -36.929 1.00 55.12 564 GLY A CA 1
ATOM 4639 C C . GLY A 1 564 ? 12.300 2.726 -37.455 1.00 55.12 564 GLY A C 1
ATOM 4640 O O . GLY A 1 564 ? 12.086 3.206 -38.562 1.00 55.12 564 GLY A O 1
ATOM 4641 N N . MET A 1 565 ? 13.324 3.106 -36.693 1.00 57.31 565 MET A N 1
ATOM 4642 C CA . MET A 1 565 ? 14.307 4.116 -37.066 1.00 57.31 565 MET A CA 1
ATOM 4643 C C . MET A 1 565 ? 15.240 3.654 -38.186 1.00 57.31 565 MET A C 1
ATOM 4645 O O . MET A 1 565 ? 15.507 4.432 -39.089 1.00 57.31 565 MET A O 1
ATOM 4649 N N . ILE A 1 566 ? 15.704 2.401 -38.167 1.00 56.88 566 ILE A N 1
ATOM 4650 C CA . ILE A 1 566 ? 16.471 1.806 -39.265 1.00 56.88 566 ILE A CA 1
ATOM 4651 C C . ILE A 1 566 ? 15.637 1.838 -40.524 1.00 56.88 566 ILE A C 1
ATOM 4653 O O . ILE A 1 566 ? 16.142 2.287 -41.533 1.00 56.88 566 ILE A O 1
ATOM 4657 N N . VAL A 1 567 ? 14.378 1.397 -40.473 1.00 63.16 567 VAL A N 1
ATOM 4658 C CA . VAL A 1 567 ? 13.492 1.406 -41.641 1.00 63.16 567 VAL A CA 1
ATOM 4659 C C . VAL A 1 567 ? 13.256 2.837 -42.124 1.00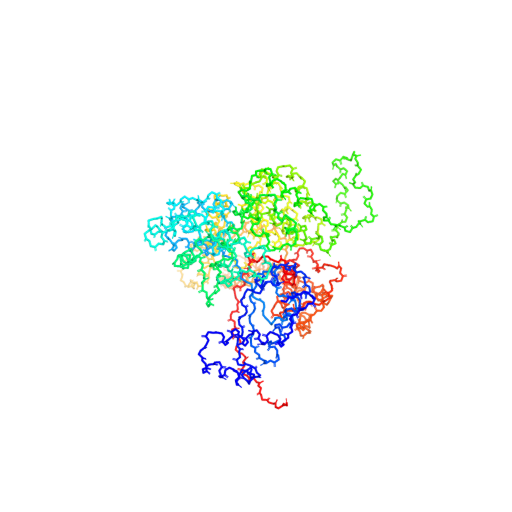 63.16 567 VAL A C 1
ATOM 4661 O O . VAL A 1 567 ? 13.359 3.080 -43.319 1.00 63.16 567 VAL A O 1
ATOM 4664 N N . GLY A 1 568 ? 13.019 3.793 -41.221 1.00 63.78 568 GLY A N 1
ATOM 4665 C CA . GLY A 1 568 ? 12.874 5.209 -41.569 1.00 63.78 568 GLY A CA 1
ATOM 4666 C C . GLY A 1 568 ? 14.131 5.796 -42.213 1.00 63.78 568 GLY A C 1
ATOM 4667 O O . GLY A 1 568 ? 14.040 6.425 -43.264 1.00 63.78 568 GLY A O 1
ATOM 4668 N N . LEU A 1 569 ? 15.307 5.520 -41.643 1.00 63.28 569 LEU A N 1
ATOM 4669 C CA . LEU A 1 569 ? 16.596 5.879 -42.230 1.00 63.28 569 LEU A CA 1
ATOM 4670 C C . LEU A 1 569 ? 16.770 5.204 -43.585 1.00 63.28 569 LEU A C 1
ATOM 4672 O O . LEU A 1 569 ? 17.126 5.889 -44.524 1.00 63.28 569 LEU A O 1
ATOM 4676 N N . LEU A 1 570 ? 16.450 3.916 -43.724 1.00 61.38 570 LEU A N 1
ATOM 4677 C CA . LEU A 1 570 ? 16.546 3.171 -44.981 1.00 61.38 570 LEU A CA 1
ATOM 4678 C C . LEU A 1 570 ? 15.626 3.766 -46.053 1.00 61.38 570 LEU A C 1
ATOM 4680 O O . LEU A 1 570 ? 16.024 3.824 -47.206 1.00 61.38 570 LEU A O 1
ATOM 4684 N N . VAL A 1 571 ? 14.439 4.259 -45.687 1.00 66.81 571 VAL A N 1
ATOM 4685 C CA . VAL A 1 571 ? 13.509 4.932 -46.609 1.00 66.81 571 VAL A CA 1
ATOM 4686 C C . VAL A 1 571 ? 14.026 6.310 -47.022 1.00 66.81 571 VAL A C 1
ATOM 4688 O O . VAL A 1 571 ? 14.145 6.560 -48.218 1.00 66.81 571 VAL A O 1
ATOM 4691 N N . VAL A 1 572 ? 14.391 7.181 -46.071 1.00 65.81 572 VAL A N 1
ATOM 4692 C CA . VAL A 1 572 ? 15.010 8.494 -46.366 1.00 65.81 572 VAL A CA 1
ATOM 4693 C C . VAL A 1 572 ? 16.253 8.307 -47.236 1.00 65.81 572 VAL A C 1
ATOM 4695 O O . VAL A 1 572 ? 16.499 9.052 -48.181 1.00 65.81 572 VAL A O 1
ATOM 4698 N N . TYR A 1 573 ? 17.000 7.250 -46.947 1.00 66.25 573 TYR A N 1
ATOM 4699 C CA . TYR A 1 573 ? 18.220 6.889 -47.630 1.00 66.25 573 TYR A CA 1
ATOM 4700 C C . TYR A 1 573 ? 17.981 6.342 -49.047 1.00 66.25 573 TYR A C 1
ATOM 4702 O O . TYR A 1 573 ? 18.674 6.739 -49.980 1.00 66.25 573 TYR A O 1
ATOM 4710 N N . LEU A 1 574 ? 16.967 5.495 -49.249 1.00 64.25 574 LEU A N 1
ATOM 4711 C CA . LEU A 1 574 ? 16.547 5.032 -50.577 1.00 64.25 574 LEU A CA 1
ATOM 4712 C C . LEU A 1 574 ? 16.066 6.195 -51.451 1.00 64.25 574 LEU A C 1
ATOM 4714 O O . LEU A 1 574 ? 16.395 6.244 -52.635 1.00 64.25 574 LEU A O 1
ATOM 4718 N N . VAL A 1 575 ? 15.348 7.158 -50.866 1.00 66.75 575 VAL A N 1
ATOM 4719 C CA . VAL A 1 575 ? 14.941 8.391 -51.557 1.00 66.75 575 VAL A CA 1
ATOM 4720 C C . VAL A 1 575 ? 16.168 9.230 -51.930 1.00 66.75 575 VAL A C 1
ATOM 4722 O O . VAL A 1 575 ? 16.258 9.707 -53.061 1.00 66.75 575 VAL A O 1
ATOM 4725 N N . PHE A 1 576 ? 17.150 9.349 -51.032 1.00 67.06 576 PHE A N 1
ATOM 4726 C CA . PHE A 1 576 ? 18.406 10.049 -51.305 1.00 67.06 576 PHE A CA 1
ATOM 4727 C C . PHE A 1 576 ? 19.212 9.390 -52.435 1.00 67.06 576 PHE A C 1
ATOM 4729 O O . PHE A 1 576 ? 19.628 10.085 -53.358 1.00 67.06 576 PHE A O 1
ATOM 4736 N N . ILE A 1 577 ? 19.371 8.057 -52.425 1.00 65.19 577 ILE A N 1
ATOM 4737 C CA . ILE A 1 577 ? 19.998 7.313 -53.533 1.00 65.19 577 ILE A CA 1
ATOM 4738 C C . ILE A 1 577 ? 19.250 7.561 -54.836 1.00 65.19 577 ILE A C 1
ATOM 4740 O O . ILE A 1 577 ? 19.885 7.831 -55.850 1.00 65.19 577 ILE A O 1
ATOM 4744 N N . SER A 1 578 ? 17.918 7.463 -54.826 1.00 69.31 578 SER A N 1
ATOM 4745 C CA . SER A 1 578 ? 17.113 7.659 -56.032 1.00 69.31 578 SER A CA 1
ATOM 4746 C C . SER A 1 578 ? 17.334 9.051 -56.626 1.00 69.31 578 SER A C 1
ATOM 4748 O O . SER A 1 578 ? 17.459 9.189 -57.840 1.00 69.31 578 SER A O 1
ATOM 4750 N N . ARG A 1 579 ? 17.422 10.080 -55.775 1.00 66.75 579 ARG A N 1
ATOM 4751 C CA . ARG A 1 579 ? 17.600 11.474 -56.197 1.00 66.75 579 ARG A CA 1
ATOM 4752 C C . ARG A 1 579 ? 19.036 11.768 -56.641 1.00 66.75 579 ARG A C 1
ATOM 4754 O O . ARG A 1 579 ? 19.223 12.384 -57.682 1.00 66.75 579 ARG A O 1
ATOM 4761 N N . MET A 1 580 ? 20.042 11.247 -55.935 1.00 65.25 580 MET A N 1
ATOM 4762 C CA . MET A 1 580 ? 21.450 11.297 -56.361 1.00 65.25 580 MET A CA 1
ATOM 4763 C C . MET A 1 580 ? 21.684 10.530 -57.666 1.00 65.25 580 MET A C 1
ATOM 4765 O O . MET A 1 580 ? 22.477 10.955 -58.500 1.00 65.25 580 MET A O 1
ATOM 4769 N N . GLY A 1 581 ? 20.989 9.407 -57.860 1.00 70.38 581 GLY A N 1
ATOM 4770 C CA . GLY A 1 581 ? 20.986 8.646 -59.105 1.00 70.38 581 GLY A CA 1
ATOM 4771 C C . GLY A 1 581 ? 20.458 9.477 -60.270 1.00 70.38 581 GLY A C 1
ATOM 4772 O O . GLY A 1 581 ? 21.133 9.556 -61.290 1.00 70.38 581 GLY A O 1
ATOM 4773 N N . ALA A 1 582 ? 19.323 10.159 -60.083 1.00 69.19 582 ALA A N 1
ATOM 4774 C CA . ALA A 1 582 ? 18.752 11.068 -61.079 1.00 69.19 582 ALA A CA 1
ATOM 4775 C C . ALA A 1 582 ? 19.682 12.260 -61.397 1.00 69.19 582 ALA A C 1
ATOM 4777 O O . ALA A 1 582 ? 19.958 12.544 -62.559 1.00 69.19 582 ALA A O 1
ATOM 4778 N N . MET A 1 583 ? 20.266 12.899 -60.376 1.00 66.12 583 MET A N 1
ATOM 4779 C CA . MET A 1 583 ? 21.230 13.991 -60.587 1.00 66.12 583 MET A CA 1
ATOM 4780 C C . MET A 1 583 ? 22.503 13.512 -61.303 1.00 66.12 583 MET A C 1
ATOM 4782 O O . MET A 1 583 ? 23.054 14.228 -62.134 1.00 66.12 583 MET A O 1
ATOM 4786 N N . ASN A 1 584 ? 22.963 12.288 -61.021 1.00 64.19 584 ASN A N 1
ATOM 4787 C CA . ASN A 1 584 ? 24.102 11.689 -61.715 1.00 64.19 584 ASN A CA 1
ATOM 4788 C C . ASN A 1 584 ? 23.775 11.323 -63.164 1.00 64.19 584 ASN A C 1
ATOM 4790 O O . ASN A 1 584 ? 24.648 11.472 -64.014 1.00 64.19 584 ASN A O 1
ATOM 4794 N N . THR A 1 585 ? 22.562 10.851 -63.472 1.00 70.56 585 THR A N 1
ATOM 4795 C CA . THR A 1 585 ? 22.172 10.598 -64.868 1.00 70.56 585 THR A CA 1
ATOM 4796 C C . THR A 1 585 ? 22.147 11.888 -65.673 1.00 70.56 585 THR A C 1
ATOM 4798 O O . THR A 1 585 ? 22.667 11.899 -66.785 1.00 70.56 585 THR A O 1
ATOM 4801 N N . ASP A 1 586 ? 21.672 12.986 -65.084 1.00 68.69 586 ASP A N 1
ATOM 4802 C CA . ASP A 1 586 ? 21.671 14.300 -65.731 1.00 68.69 586 ASP A CA 1
ATOM 4803 C C . ASP A 1 586 ? 23.098 14.858 -65.891 1.00 68.69 586 ASP A C 1
ATOM 4805 O O . ASP A 1 586 ? 23.453 15.387 -66.944 1.00 68.69 586 ASP A O 1
ATOM 4809 N N . PHE A 1 587 ? 23.963 14.669 -64.887 1.00 66.56 587 PHE A N 1
ATOM 4810 C CA . PHE A 1 587 ? 25.374 15.072 -64.936 1.00 66.56 587 PHE A CA 1
ATOM 4811 C C . PHE A 1 587 ? 26.199 14.255 -65.945 1.00 66.56 587 PHE A C 1
ATOM 4813 O O . PHE A 1 587 ? 27.097 14.786 -66.597 1.00 66.56 587 PHE A O 1
ATOM 4820 N N . LEU A 1 588 ? 25.904 12.960 -66.094 1.00 63.78 588 LEU A N 1
ATOM 4821 C CA . LEU A 1 588 ? 26.567 12.074 -67.056 1.00 63.78 588 LEU A CA 1
ATOM 4822 C C . LEU A 1 588 ? 26.044 12.259 -68.487 1.00 63.78 588 LEU A C 1
ATOM 4824 O O . LEU A 1 588 ? 26.801 12.020 -69.425 1.00 63.78 588 LEU A O 1
ATOM 4828 N N . ALA A 1 589 ? 24.793 12.697 -68.651 1.00 69.75 589 ALA A N 1
ATOM 4829 C CA . ALA A 1 589 ? 24.199 13.043 -69.942 1.00 69.75 589 ALA A CA 1
ATOM 4830 C C . ALA A 1 589 ? 24.636 14.426 -70.466 1.00 69.75 589 ALA A C 1
ATOM 4832 O O . ALA A 1 589 ? 24.335 14.768 -71.611 1.00 69.75 589 ALA A O 1
ATOM 4833 N N . ALA A 1 590 ? 25.352 15.221 -69.660 1.00 69.81 590 ALA A N 1
ATOM 4834 C CA . ALA A 1 590 ? 25.900 16.501 -70.089 1.00 69.81 590 ALA A CA 1
ATOM 4835 C C . ALA A 1 590 ? 26.964 16.309 -71.201 1.00 69.81 590 ALA A C 1
ATOM 4837 O O . ALA A 1 590 ? 27.815 15.419 -71.077 1.00 69.81 590 ALA A O 1
ATOM 4838 N N . PRO A 1 591 ? 26.953 17.138 -72.269 1.00 76.19 591 PRO A N 1
ATOM 4839 C CA . PRO A 1 591 ? 27.852 17.001 -73.417 1.00 76.19 591 PRO A CA 1
ATOM 4840 C C . PRO A 1 591 ? 29.334 16.932 -73.020 1.00 76.19 591 PRO A C 1
ATOM 4842 O O . PRO A 1 591 ? 29.783 17.658 -72.131 1.00 76.19 591 PRO A O 1
ATOM 4845 N N . ASP A 1 592 ? 30.109 16.087 -73.706 1.00 62.41 592 ASP A N 1
ATOM 4846 C CA . ASP A 1 592 ? 31.508 15.777 -73.364 1.00 62.41 592 ASP A CA 1
ATOM 4847 C C . ASP A 1 592 ? 32.473 16.976 -73.403 1.00 62.41 592 ASP A C 1
ATOM 4849 O O . ASP A 1 592 ? 33.545 16.918 -72.804 1.00 62.41 592 ASP A O 1
ATOM 4853 N N . GLU A 1 593 ? 32.085 18.090 -74.026 1.00 65.12 593 GLU A N 1
ATOM 4854 C CA . GLU A 1 593 ? 32.879 19.326 -74.053 1.00 65.12 593 GLU A CA 1
ATOM 4855 C C . GLU A 1 593 ? 32.921 20.059 -72.696 1.00 65.12 593 GLU A C 1
ATOM 4857 O O . GLU A 1 593 ? 33.776 20.920 -72.490 1.00 65.12 593 GLU A O 1
ATOM 4862 N N . ALA A 1 594 ? 32.037 19.721 -71.749 1.00 60.19 594 ALA A N 1
ATOM 4863 C CA . ALA A 1 594 ? 31.865 20.482 -70.510 1.00 60.19 594 ALA A CA 1
ATOM 4864 C C . ALA A 1 594 ? 32.754 20.031 -69.333 1.00 60.19 594 ALA A C 1
ATOM 4866 O O . ALA A 1 594 ? 32.987 20.829 -68.424 1.00 60.19 594 ALA A O 1
ATOM 4867 N N . LEU A 1 595 ? 33.256 18.786 -69.304 1.00 58.47 595 LEU A N 1
ATOM 4868 C CA . LEU A 1 595 ? 34.093 18.289 -68.200 1.00 58.47 595 LEU A CA 1
ATOM 4869 C C . LEU A 1 595 ? 35.070 17.174 -68.629 1.00 58.47 595 LEU A C 1
ATOM 4871 O O . LEU A 1 595 ? 34.639 16.190 -69.232 1.00 58.47 595 LEU A O 1
ATOM 4875 N N . PRO A 1 596 ? 36.363 17.247 -68.242 1.00 72.12 596 PRO A N 1
ATOM 4876 C CA . PRO A 1 596 ? 37.343 16.204 -68.535 1.00 72.12 596 PRO A CA 1
ATOM 4877 C C . PRO A 1 596 ? 36.998 14.853 -67.877 1.00 72.12 596 PRO A C 1
ATOM 4879 O O . PRO A 1 596 ? 36.299 14.778 -66.865 1.00 72.12 596 PRO A O 1
ATOM 4882 N N . LEU A 1 597 ? 37.540 13.764 -68.435 1.00 71.12 597 LEU A N 1
ATOM 4883 C CA . LEU A 1 597 ? 37.267 12.375 -68.027 1.00 71.12 597 LEU A CA 1
ATOM 4884 C C . LEU A 1 597 ? 37.597 12.085 -66.544 1.00 71.12 597 LEU A C 1
ATOM 4886 O O . LEU A 1 597 ? 36.941 11.265 -65.904 1.00 71.12 597 LEU A O 1
ATOM 4890 N N . GLY A 1 598 ? 38.594 12.779 -65.980 1.00 75.12 598 GLY A N 1
ATOM 4891 C CA . GLY A 1 598 ? 39.028 12.626 -64.583 1.00 75.12 598 GLY A CA 1
ATOM 4892 C C . GLY A 1 598 ? 37.914 12.896 -63.555 1.00 75.12 598 GLY A C 1
ATOM 4893 O O . GLY A 1 598 ? 37.608 12.008 -62.761 1.00 75.12 598 GLY A O 1
ATOM 4894 N N . PRO A 1 599 ? 37.265 14.076 -63.578 1.00 71.69 599 PRO A N 1
ATOM 4895 C CA . PRO A 1 599 ? 36.093 14.378 -62.753 1.00 71.69 599 PRO A CA 1
ATOM 4896 C C . PRO A 1 599 ? 34.954 13.352 -62.855 1.00 71.69 599 PRO A C 1
ATOM 4898 O O . PRO A 1 599 ? 34.418 12.944 -61.825 1.00 71.69 599 PRO A O 1
ATOM 4901 N N . LYS A 1 600 ? 34.618 12.879 -64.068 1.00 67.88 600 LYS A N 1
ATOM 4902 C CA . LYS A 1 600 ? 33.566 11.861 -64.270 1.00 67.88 600 LYS A CA 1
ATOM 4903 C C . LYS A 1 600 ? 33.919 10.542 -63.560 1.00 67.88 600 LYS A C 1
ATOM 4905 O O . LYS A 1 600 ? 33.072 9.953 -62.889 1.00 67.88 600 LYS A O 1
ATOM 4910 N N . MET A 1 601 ? 35.183 10.118 -63.637 1.00 71.12 601 MET A N 1
ATOM 4911 C CA . MET A 1 601 ? 35.690 8.919 -62.953 1.00 71.12 601 MET A CA 1
ATOM 4912 C C . MET A 1 601 ? 35.749 9.077 -61.427 1.00 71.12 601 MET A C 1
ATOM 4914 O O . MET A 1 601 ? 35.455 8.125 -60.704 1.00 71.12 601 MET A O 1
ATOM 4918 N N . ALA A 1 602 ? 36.083 10.269 -60.922 1.00 69.44 602 ALA A N 1
ATOM 4919 C CA . ALA A 1 602 ? 36.099 10.551 -59.486 1.00 69.44 602 ALA A CA 1
ATOM 4920 C C . ALA A 1 602 ? 34.691 10.481 -58.871 1.00 69.44 602 ALA A C 1
ATOM 4922 O O . ALA A 1 602 ? 34.517 9.871 -57.817 1.00 69.44 602 ALA A O 1
ATOM 4923 N N . VAL A 1 603 ? 33.678 11.024 -59.559 1.00 69.31 603 VAL A N 1
ATOM 4924 C CA . VAL A 1 603 ? 32.265 10.915 -59.152 1.00 69.31 603 VAL A CA 1
ATOM 4925 C C . VAL A 1 603 ? 31.810 9.451 -59.149 1.00 69.31 603 VAL A C 1
ATOM 4927 O O . VAL A 1 603 ? 31.188 8.997 -58.190 1.00 69.31 603 VAL A O 1
ATOM 4930 N N . TRP A 1 604 ? 32.183 8.672 -60.168 1.00 74.44 604 TRP A N 1
ATOM 4931 C CA . TRP A 1 604 ? 31.884 7.237 -60.229 1.00 74.44 604 TRP A CA 1
ATOM 4932 C C . TRP A 1 604 ? 32.518 6.437 -59.084 1.00 74.44 604 TRP A C 1
ATOM 4934 O O . TRP A 1 604 ? 31.835 5.654 -58.422 1.00 74.44 604 TRP A O 1
ATOM 4944 N N . ALA A 1 605 ? 33.807 6.652 -58.811 1.00 70.69 605 ALA A N 1
ATOM 4945 C CA . ALA A 1 605 ? 34.508 5.991 -57.713 1.00 70.69 605 ALA A CA 1
ATOM 4946 C C . ALA A 1 605 ? 33.914 6.373 -56.348 1.00 70.69 605 ALA A C 1
ATOM 4948 O O . ALA A 1 605 ? 33.702 5.504 -55.502 1.00 70.69 605 ALA A O 1
ATOM 4949 N N . TYR A 1 606 ? 33.578 7.652 -56.157 1.00 71.81 606 TYR A N 1
ATOM 4950 C CA . TYR A 1 606 ? 32.907 8.145 -54.957 1.00 71.81 606 TYR A CA 1
ATOM 4951 C C . TYR A 1 606 ? 31.545 7.465 -54.744 1.00 71.81 606 TYR A C 1
ATOM 4953 O O . TYR A 1 606 ? 31.273 6.964 -53.653 1.00 71.81 606 TYR A O 1
ATOM 4961 N N . ASN A 1 607 ? 30.733 7.332 -55.799 1.00 68.88 607 ASN A N 1
ATOM 4962 C CA . ASN A 1 607 ? 29.446 6.634 -55.740 1.00 68.88 607 ASN A CA 1
ATOM 4963 C C . ASN A 1 607 ? 29.595 5.143 -55.392 1.00 68.88 607 ASN A C 1
ATOM 4965 O O . ASN A 1 607 ? 28.834 4.630 -54.575 1.00 68.88 607 ASN A O 1
ATOM 4969 N N . ILE A 1 608 ? 30.583 4.438 -55.960 1.00 72.88 608 ILE A N 1
ATOM 4970 C CA . ILE A 1 608 ? 30.840 3.023 -55.634 1.00 72.88 608 ILE A CA 1
ATOM 4971 C C . ILE A 1 608 ? 31.249 2.866 -54.165 1.00 72.88 608 ILE A C 1
ATOM 4973 O O . ILE A 1 608 ? 30.735 1.983 -53.476 1.00 72.88 608 ILE A O 1
ATOM 4977 N N . ILE A 1 609 ? 32.147 3.724 -53.672 1.00 67.94 609 ILE A N 1
ATOM 4978 C CA . ILE A 1 609 ? 32.586 3.711 -52.269 1.00 67.94 609 ILE A CA 1
ATOM 4979 C C . ILE A 1 609 ? 31.394 3.950 -51.338 1.00 67.94 609 ILE A C 1
ATOM 4981 O O . ILE A 1 609 ? 31.247 3.236 -50.344 1.00 67.94 609 ILE A O 1
ATOM 4985 N N . ILE A 1 610 ? 30.513 4.891 -51.690 1.00 66.94 610 ILE A N 1
ATOM 4986 C CA . ILE A 1 610 ? 29.258 5.129 -50.976 1.00 66.94 610 ILE A CA 1
ATOM 4987 C C . ILE A 1 610 ? 28.416 3.848 -50.957 1.00 66.94 610 ILE A C 1
ATOM 4989 O O . ILE A 1 610 ? 28.144 3.333 -49.874 1.00 66.94 610 ILE A O 1
ATOM 4993 N N . VAL A 1 611 ? 28.072 3.276 -52.120 1.00 72.00 611 VAL A N 1
ATOM 4994 C CA . VAL A 1 611 ? 27.237 2.059 -52.247 1.00 72.00 611 VAL A CA 1
ATOM 4995 C C . VAL A 1 611 ? 27.785 0.888 -51.424 1.00 72.00 611 VAL A C 1
ATOM 4997 O O . VAL A 1 611 ? 27.026 0.226 -50.712 1.00 72.00 611 VAL A O 1
ATOM 5000 N N . LEU A 1 612 ? 29.097 0.646 -51.465 1.00 65.94 612 LEU A N 1
ATOM 5001 C CA . LEU A 1 612 ? 29.739 -0.422 -50.692 1.00 65.94 612 LEU A CA 1
ATOM 5002 C C . LEU A 1 612 ? 29.714 -0.149 -49.183 1.00 65.94 612 LEU A C 1
ATOM 5004 O O . LEU A 1 612 ? 29.386 -1.051 -48.407 1.00 65.94 612 LEU A O 1
ATOM 5008 N N . GLY A 1 613 ? 29.993 1.089 -48.761 1.00 67.06 613 GLY A N 1
ATOM 5009 C CA . GLY A 1 613 ? 29.878 1.500 -47.359 1.00 67.06 613 GLY A CA 1
ATOM 5010 C C . GLY A 1 613 ? 28.467 1.282 -46.799 1.00 67.06 613 GLY A C 1
ATOM 5011 O O . GLY A 1 613 ? 28.294 0.923 -45.634 1.00 67.06 613 GLY A O 1
ATOM 5012 N N . LEU A 1 614 ? 27.448 1.405 -47.646 1.00 62.69 614 LEU A N 1
ATOM 5013 C CA . LEU A 1 614 ? 26.044 1.248 -47.264 1.00 62.69 614 LEU A CA 1
ATOM 5014 C C . LEU A 1 614 ? 25.578 -0.191 -47.247 1.00 62.69 614 LEU A C 1
ATOM 5016 O O . LEU A 1 614 ? 24.864 -0.574 -46.324 1.00 62.69 614 LEU A O 1
ATOM 5020 N N . ALA A 1 615 ? 25.988 -0.998 -48.225 1.00 70.56 615 ALA A N 1
ATOM 5021 C CA . ALA A 1 615 ? 25.746 -2.433 -48.189 1.00 70.56 615 ALA A CA 1
ATOM 5022 C C . ALA A 1 615 ? 26.319 -3.027 -46.892 1.00 70.56 615 ALA A C 1
ATOM 5024 O O . ALA A 1 615 ? 25.648 -3.805 -46.211 1.00 70.56 615 ALA A O 1
ATOM 5025 N N . TRP A 1 616 ? 27.512 -2.571 -46.493 1.00 68.12 616 TRP A N 1
ATOM 5026 C CA . TRP A 1 616 ? 28.123 -2.930 -45.218 1.00 68.12 616 TRP A CA 1
ATOM 5027 C C . TRP A 1 616 ? 27.344 -2.407 -44.003 1.00 68.12 616 TRP A C 1
ATOM 5029 O O . TRP A 1 616 ? 27.130 -3.156 -43.048 1.00 68.12 616 TRP A O 1
ATOM 5039 N N . GLY A 1 617 ? 26.873 -1.156 -44.032 1.00 67.88 617 GLY A N 1
ATOM 5040 C CA . GLY A 1 617 ? 26.042 -0.577 -42.971 1.00 67.88 617 GLY A CA 1
ATOM 5041 C C . GLY A 1 617 ? 24.721 -1.328 -42.772 1.00 67.88 617 GLY A C 1
ATOM 5042 O O . GLY A 1 617 ? 24.389 -1.715 -41.652 1.00 67.88 617 GLY A O 1
ATOM 5043 N N . ILE A 1 618 ? 24.004 -1.618 -43.861 1.00 68.81 618 ILE A N 1
ATOM 5044 C CA . ILE A 1 618 ? 22.755 -2.390 -43.864 1.00 68.81 618 ILE A CA 1
ATOM 5045 C C . ILE A 1 618 ? 23.008 -3.811 -43.353 1.00 68.81 618 ILE A C 1
ATOM 5047 O O . ILE A 1 618 ? 22.303 -4.271 -42.453 1.00 68.81 618 ILE A O 1
ATOM 5051 N N . PHE A 1 619 ? 24.033 -4.496 -43.867 1.00 75.38 619 PHE A N 1
ATOM 5052 C CA . PHE A 1 619 ? 24.407 -5.829 -43.395 1.00 75.38 619 PHE A CA 1
ATOM 5053 C C . PHE A 1 619 ? 24.729 -5.827 -41.898 1.00 75.38 619 PHE A C 1
ATOM 5055 O O . PHE A 1 619 ? 24.197 -6.654 -41.162 1.00 75.38 619 PHE A O 1
ATOM 5062 N N . SER A 1 620 ? 25.530 -4.866 -41.430 1.00 64.94 620 SER A N 1
ATOM 5063 C CA . SER A 1 620 ? 25.891 -4.721 -40.015 1.00 64.94 620 SER A CA 1
ATOM 5064 C C . SER A 1 620 ? 24.653 -4.514 -39.147 1.00 64.94 620 SER A C 1
ATOM 5066 O O . SER A 1 620 ? 24.507 -5.155 -38.110 1.00 64.94 620 SER A O 1
ATOM 5068 N N . VAL A 1 621 ? 23.710 -3.688 -39.599 1.00 66.69 621 VAL A N 1
ATOM 5069 C CA . VAL A 1 621 ? 22.433 -3.455 -38.922 1.00 66.69 621 VAL A CA 1
ATOM 5070 C C . VAL A 1 621 ? 21.582 -4.726 -38.847 1.00 66.69 621 VAL A C 1
ATOM 5072 O O . VAL A 1 621 ? 21.125 -5.086 -37.760 1.00 66.69 621 VAL A O 1
ATOM 5075 N N . PHE A 1 622 ? 21.386 -5.438 -39.961 1.00 71.56 622 PHE A N 1
ATOM 5076 C CA . PHE A 1 622 ? 20.625 -6.691 -39.976 1.00 71.56 622 PHE A CA 1
ATOM 5077 C C . PHE A 1 622 ? 21.304 -7.785 -39.155 1.00 71.56 622 PHE A C 1
ATOM 5079 O O . PHE A 1 622 ? 20.623 -8.545 -38.469 1.00 71.56 622 PHE A O 1
ATOM 5086 N N . PHE A 1 623 ? 22.633 -7.851 -39.179 1.00 73.62 623 PHE A N 1
ATOM 5087 C CA . PHE A 1 623 ? 23.418 -8.798 -38.401 1.00 73.62 623 PHE A CA 1
ATOM 5088 C C . PHE A 1 623 ? 23.315 -8.511 -36.897 1.00 73.62 623 PHE A C 1
ATOM 5090 O O . PHE A 1 623 ? 23.028 -9.422 -36.121 1.00 73.62 623 PHE A O 1
ATOM 5097 N N . ILE A 1 624 ? 23.443 -7.247 -36.481 1.00 66.62 624 ILE A N 1
ATOM 5098 C CA . ILE A 1 624 ? 23.250 -6.817 -35.087 1.00 66.62 624 ILE A CA 1
ATOM 5099 C C . ILE A 1 624 ? 21.807 -7.079 -34.639 1.00 66.62 624 ILE A C 1
ATOM 5101 O O . ILE A 1 624 ? 21.588 -7.625 -33.556 1.00 66.62 624 ILE A O 1
ATOM 5105 N N . ALA A 1 625 ? 20.814 -6.762 -35.477 1.00 67.00 625 ALA A N 1
ATOM 5106 C CA . ALA A 1 625 ? 19.416 -7.070 -35.198 1.00 67.00 625 ALA A CA 1
ATOM 5107 C C . ALA A 1 625 ? 19.209 -8.585 -35.048 1.00 67.00 625 ALA A C 1
ATOM 5109 O O . ALA A 1 625 ? 18.632 -9.034 -34.061 1.00 67.00 625 ALA A O 1
ATOM 5110 N N . TYR A 1 626 ? 19.736 -9.394 -35.966 1.00 78.81 626 TYR A N 1
ATOM 5111 C CA . TYR A 1 626 ? 19.659 -10.850 -35.890 1.00 78.81 626 TYR A CA 1
ATOM 5112 C C . TYR A 1 626 ? 20.289 -11.393 -34.602 1.00 78.81 626 TYR A C 1
ATOM 5114 O O . TYR A 1 626 ? 19.666 -12.210 -33.922 1.00 78.81 626 TYR A O 1
ATOM 5122 N N . LEU A 1 627 ? 21.474 -10.910 -34.216 1.00 72.69 627 LEU A N 1
ATOM 5123 C CA . LEU A 1 627 ? 22.124 -11.297 -32.963 1.00 72.69 627 LEU A CA 1
ATOM 5124 C C . LEU A 1 627 ? 21.276 -10.924 -31.739 1.00 72.69 627 LEU A C 1
ATOM 5126 O O . LEU A 1 627 ? 21.097 -11.764 -30.856 1.00 72.69 627 LEU A O 1
ATOM 5130 N N . GLY A 1 628 ? 20.677 -9.728 -31.720 1.00 69.25 628 GLY A N 1
ATOM 5131 C CA . GLY A 1 628 ? 19.774 -9.291 -30.651 1.00 69.25 628 GLY A CA 1
ATOM 5132 C C . GLY A 1 628 ? 18.447 -10.066 -30.593 1.00 69.25 628 GLY A C 1
ATOM 5133 O O . GLY A 1 628 ? 17.912 -10.305 -29.511 1.00 69.25 628 GLY A O 1
ATOM 5134 N N . TYR A 1 629 ? 17.922 -10.510 -31.741 1.00 75.50 629 TYR A N 1
ATOM 5135 C CA . TYR A 1 629 ? 16.658 -11.254 -31.843 1.00 75.50 629 TYR A CA 1
ATOM 5136 C C . TYR A 1 629 ? 16.819 -12.780 -31.780 1.00 75.50 629 TYR A C 1
ATOM 5138 O O . TYR A 1 629 ? 15.827 -13.494 -31.619 1.00 75.50 629 TYR A O 1
ATOM 5146 N N . LYS A 1 630 ? 18.040 -13.317 -31.858 1.00 82.88 630 LYS A N 1
ATOM 5147 C CA . LYS A 1 630 ? 18.300 -14.766 -31.860 1.00 82.88 630 LYS A CA 1
ATOM 5148 C C . LYS A 1 630 ? 17.705 -15.480 -30.643 1.00 82.88 630 LYS A C 1
ATOM 5150 O O . LYS A 1 630 ? 17.123 -16.555 -30.785 1.00 82.88 630 LYS A O 1
ATOM 5155 N N . GLU A 1 631 ? 17.824 -14.896 -29.451 1.00 80.25 631 GLU A N 1
ATOM 5156 C CA . GLU A 1 631 ? 17.232 -15.461 -28.228 1.00 80.25 631 GLU A CA 1
ATOM 5157 C C . GLU A 1 631 ? 15.704 -15.396 -28.248 1.00 80.25 631 GLU A C 1
ATOM 5159 O O . GLU A 1 631 ? 15.034 -16.367 -27.901 1.00 80.25 631 GLU A O 1
ATOM 5164 N N . TYR A 1 632 ? 15.151 -14.289 -28.748 1.00 82.69 632 TYR A N 1
ATOM 5165 C CA . TYR A 1 632 ? 13.712 -14.108 -28.911 1.00 82.69 632 TYR A CA 1
ATOM 5166 C C . TYR A 1 632 ? 13.106 -15.174 -29.838 1.00 82.69 632 TYR A C 1
ATOM 5168 O O . TYR A 1 632 ? 12.086 -15.785 -29.517 1.00 82.69 632 TYR A O 1
ATOM 5176 N N . LEU A 1 633 ? 13.742 -15.434 -30.984 1.00 84.62 633 LEU A N 1
ATOM 5177 C CA . LEU A 1 633 ? 13.271 -16.435 -31.945 1.00 84.62 633 LEU A CA 1
ATOM 5178 C C . LEU A 1 633 ? 13.341 -17.860 -31.376 1.00 84.62 633 LEU A C 1
ATOM 5180 O O . LEU A 1 633 ? 12.454 -18.668 -31.651 1.00 84.62 633 LEU A O 1
ATOM 5184 N N . ARG A 1 634 ? 14.348 -18.161 -30.542 1.00 89.44 634 ARG A N 1
ATOM 5185 C CA . ARG A 1 634 ? 14.489 -19.464 -29.866 1.00 89.44 634 ARG A CA 1
ATOM 5186 C C . ARG A 1 634 ? 13.428 -19.701 -28.792 1.00 89.44 634 ARG A C 1
ATOM 5188 O O . ARG A 1 634 ? 12.971 -20.834 -28.633 1.00 89.44 634 ARG A O 1
ATOM 5195 N N . ASP A 1 635 ? 13.018 -18.656 -28.081 1.00 93.50 635 ASP A N 1
ATOM 5196 C CA . ASP A 1 635 ? 12.001 -18.760 -27.034 1.00 93.50 635 ASP A CA 1
ATOM 5197 C C . ASP A 1 635 ? 10.572 -18.832 -27.581 1.00 93.50 635 ASP A C 1
ATOM 5199 O O . ASP A 1 635 ? 9.715 -19.442 -26.946 1.00 93.50 635 ASP A O 1
ATOM 5203 N N . LEU A 1 636 ? 10.294 -18.274 -28.765 1.00 93.50 636 LEU A N 1
ATOM 5204 C CA . LEU A 1 636 ? 8.956 -18.280 -29.370 1.00 93.50 636 LEU A CA 1
ATOM 5205 C C . LEU A 1 636 ? 8.288 -19.678 -29.417 1.00 93.50 636 LEU A C 1
ATOM 5207 O O . LEU A 1 636 ? 7.150 -19.798 -28.947 1.00 93.50 636 LEU A O 1
ATOM 5211 N N . PRO A 1 637 ? 8.922 -20.749 -29.945 1.00 96.06 637 PRO A N 1
ATOM 5212 C CA . PRO A 1 637 ? 8.315 -22.082 -29.947 1.00 96.06 637 PRO A CA 1
ATOM 5213 C C . PRO A 1 637 ? 8.147 -22.657 -28.532 1.00 96.06 637 PRO A C 1
ATOM 5215 O O . PRO A 1 637 ? 7.123 -23.282 -28.251 1.00 96.06 637 PRO A O 1
ATOM 5218 N N . ARG A 1 638 ? 9.094 -22.397 -27.617 1.00 96.06 638 ARG A N 1
ATOM 5219 C CA . ARG A 1 638 ? 9.016 -22.839 -26.212 1.00 96.06 638 ARG A CA 1
ATOM 5220 C C . ARG A 1 638 ? 7.851 -22.177 -25.491 1.00 96.06 638 ARG A C 1
ATOM 5222 O O . ARG A 1 638 ? 7.021 -22.863 -24.905 1.00 96.06 638 ARG A O 1
ATOM 5229 N N . PHE A 1 639 ? 7.725 -20.860 -25.621 1.00 96.44 639 PHE A N 1
ATOM 5230 C CA . PHE A 1 639 ? 6.628 -20.091 -25.054 1.00 96.44 639 PHE A CA 1
ATOM 5231 C C . PHE A 1 639 ? 5.273 -20.530 -25.617 1.00 96.44 639 PHE A C 1
ATOM 5233 O O . PHE A 1 639 ? 4.310 -20.644 -24.865 1.00 96.44 639 PHE A O 1
ATOM 5240 N N . ARG A 1 640 ? 5.175 -20.841 -26.920 1.00 96.00 640 ARG A N 1
ATOM 5241 C CA . ARG A 1 640 ? 3.948 -21.415 -27.507 1.00 96.00 640 ARG A CA 1
ATOM 5242 C C . ARG A 1 640 ? 3.589 -22.762 -26.874 1.00 96.00 640 ARG A C 1
ATOM 5244 O O . ARG A 1 640 ? 2.410 -22.994 -26.619 1.00 96.00 640 ARG A O 1
ATOM 5251 N N . LYS A 1 641 ? 4.577 -23.622 -26.600 1.00 96.62 641 LYS A N 1
ATOM 5252 C CA . LYS A 1 641 ? 4.370 -24.902 -25.904 1.00 96.62 641 LYS A CA 1
ATOM 5253 C C . LYS A 1 641 ? 3.901 -24.681 -24.462 1.00 96.62 641 LYS A C 1
ATOM 5255 O O . LYS A 1 641 ? 2.863 -25.221 -24.094 1.00 96.62 641 LYS A O 1
ATOM 5260 N N . ILE A 1 642 ? 4.586 -23.822 -23.700 1.00 97.25 642 ILE A N 1
ATOM 5261 C CA . ILE A 1 642 ? 4.205 -23.445 -22.326 1.00 97.25 642 ILE A CA 1
ATOM 5262 C C . ILE A 1 642 ? 2.781 -22.878 -22.306 1.00 97.25 642 ILE A C 1
ATOM 5264 O O . ILE A 1 642 ? 1.944 -23.343 -21.545 1.00 97.25 642 ILE A O 1
ATOM 5268 N N . ARG A 1 643 ? 2.455 -21.944 -23.208 1.00 96.38 643 ARG A N 1
ATOM 5269 C CA . ARG A 1 643 ? 1.120 -21.333 -23.303 1.00 96.38 643 ARG A CA 1
ATOM 5270 C C . ARG A 1 643 ? 0.007 -22.341 -23.574 1.00 96.38 643 ARG A C 1
ATOM 5272 O O . ARG A 1 643 ? -1.112 -22.137 -23.117 1.00 96.38 643 ARG A O 1
ATOM 5279 N N . ARG A 1 644 ? 0.275 -23.409 -24.323 1.00 95.50 644 ARG A N 1
ATOM 5280 C CA . ARG A 1 644 ? -0.713 -24.476 -24.545 1.00 95.50 644 ARG A CA 1
ATOM 5281 C C . ARG A 1 644 ? -0.844 -25.396 -23.331 1.00 95.50 644 ARG A C 1
ATOM 5283 O O . ARG A 1 644 ? -1.952 -25.816 -23.041 1.00 95.50 644 ARG A O 1
ATOM 5290 N N . ALA A 1 645 ? 0.256 -25.661 -22.629 1.00 93.94 645 ALA A N 1
ATOM 5291 C CA . ALA A 1 645 ? 0.303 -26.588 -21.499 1.00 93.94 645 ALA A CA 1
ATOM 5292 C C . ALA A 1 645 ? -0.098 -25.974 -20.141 1.00 93.94 645 ALA A C 1
ATOM 5294 O O . ALA A 1 645 ? -0.360 -26.711 -19.198 1.00 93.94 645 ALA A O 1
ATOM 5295 N N . LEU A 1 646 ? -0.115 -24.643 -20.012 1.00 95.00 646 LEU A N 1
ATOM 5296 C CA . LEU A 1 646 ? -0.337 -23.967 -18.731 1.00 95.00 646 LEU A CA 1
ATOM 5297 C C . LEU A 1 646 ? -1.799 -24.091 -18.258 1.00 95.00 646 LEU A C 1
ATOM 5299 O O . LEU A 1 646 ? -2.682 -23.440 -18.824 1.00 95.00 646 LEU A O 1
ATOM 5303 N N . GLY A 1 647 ? -2.036 -24.907 -17.230 1.00 90.69 647 GLY A N 1
ATOM 5304 C CA . GLY A 1 647 ? -3.321 -25.022 -16.531 1.00 90.69 647 GLY A CA 1
ATOM 5305 C C . GLY A 1 647 ? -3.551 -23.916 -15.491 1.00 90.69 647 GLY A C 1
ATOM 5306 O O . GLY A 1 647 ? -2.701 -23.047 -15.311 1.00 90.69 647 GLY A O 1
ATOM 5307 N N . ARG A 1 648 ? -4.704 -23.957 -14.801 1.00 87.06 648 ARG A N 1
ATOM 5308 C CA . ARG A 1 648 ? -5.055 -23.019 -13.712 1.00 87.06 648 ARG A CA 1
ATOM 5309 C C . ARG A 1 648 ? -4.268 -23.278 -12.425 1.00 87.06 648 ARG A C 1
ATOM 5311 O O . ARG A 1 648 ? -3.883 -22.337 -11.749 1.00 87.06 648 ARG A O 1
ATOM 5318 N N . SER A 1 649 ? -3.998 -24.541 -12.101 1.00 92.12 649 SER A N 1
ATOM 5319 C CA . SER A 1 649 ? -3.131 -24.919 -10.982 1.00 92.12 649 SER A CA 1
ATOM 5320 C C . SER A 1 649 ? -1.820 -25.463 -11.530 1.00 92.12 649 SER A C 1
ATOM 5322 O O . SER A 1 649 ? -1.822 -26.389 -12.344 1.00 92.12 649 SER A O 1
ATOM 5324 N N . VAL A 1 650 ? -0.703 -24.853 -11.139 1.00 95.31 650 VAL A N 1
ATOM 5325 C CA . VAL A 1 650 ? 0.627 -25.215 -11.642 1.00 95.31 650 VAL A CA 1
ATOM 5326 C C . VAL A 1 650 ? 1.591 -25.285 -10.461 1.00 95.31 650 VAL A C 1
ATOM 5328 O O . VAL A 1 650 ? 1.694 -24.310 -9.715 1.00 95.31 650 VAL A O 1
ATOM 5331 N N . PRO A 1 651 ? 2.325 -26.393 -10.267 1.00 97.06 651 PRO A N 1
ATOM 5332 C CA . PRO A 1 651 ? 3.322 -26.465 -9.209 1.00 97.06 651 PRO A CA 1
ATOM 5333 C C . PRO A 1 651 ? 4.389 -25.371 -9.352 1.00 97.06 651 PRO A C 1
ATOM 5335 O O . PRO A 1 651 ? 4.860 -25.104 -10.461 1.00 97.06 651 PRO A O 1
ATOM 5338 N N . ARG A 1 652 ? 4.831 -24.772 -8.240 1.00 97.12 652 ARG A N 1
ATOM 5339 C CA . ARG A 1 652 ? 5.908 -23.765 -8.212 1.00 97.12 652 ARG A CA 1
ATOM 5340 C C . ARG A 1 652 ? 7.189 -24.272 -8.875 1.00 97.12 652 ARG A C 1
ATOM 5342 O O . ARG A 1 652 ? 7.835 -23.525 -9.605 1.00 97.12 652 ARG A O 1
ATOM 5349 N N . ALA A 1 653 ? 7.497 -25.560 -8.731 1.00 96.75 653 ALA A N 1
ATOM 5350 C CA . ALA A 1 653 ? 8.591 -26.214 -9.448 1.00 96.75 653 ALA A CA 1
ATOM 5351 C C . ALA A 1 653 ? 8.447 -26.135 -10.978 1.00 96.75 653 ALA A C 1
ATOM 5353 O O . ALA A 1 653 ? 9.398 -25.791 -11.681 1.00 96.75 653 ALA A O 1
ATOM 5354 N N . THR A 1 654 ? 7.245 -26.372 -11.506 1.00 97.25 654 THR A N 1
ATOM 5355 C CA . THR A 1 654 ? 6.952 -26.233 -12.938 1.00 97.25 654 THR A CA 1
ATOM 5356 C C . THR A 1 654 ? 7.010 -24.771 -13.376 1.00 97.25 654 THR A C 1
ATOM 5358 O O . THR A 1 654 ? 7.532 -24.473 -14.451 1.00 97.25 654 THR A O 1
ATOM 5361 N N . ILE A 1 655 ? 6.532 -23.840 -12.541 1.00 97.56 655 ILE A N 1
ATOM 5362 C CA . ILE A 1 655 ? 6.649 -22.402 -12.815 1.00 97.56 655 ILE A CA 1
ATOM 5363 C C . ILE A 1 655 ? 8.122 -21.998 -12.923 1.00 97.56 655 ILE A C 1
ATOM 5365 O O . ILE A 1 655 ? 8.483 -21.311 -13.882 1.00 97.56 655 ILE A O 1
ATOM 5369 N N . ALA A 1 656 ? 8.964 -22.469 -12.000 1.00 97.25 656 ALA A N 1
ATOM 5370 C CA . ALA A 1 656 ? 10.400 -22.226 -12.008 1.00 97.25 656 ALA A CA 1
ATOM 5371 C C . ALA A 1 656 ? 11.079 -22.799 -13.254 1.00 97.25 656 ALA A C 1
ATOM 5373 O O . ALA A 1 656 ? 11.802 -22.078 -13.942 1.00 97.25 656 ALA A O 1
ATOM 5374 N N . GLN A 1 657 ? 10.761 -24.044 -13.612 1.00 97.06 657 GLN A N 1
ATOM 5375 C CA . GLN A 1 657 ? 11.279 -24.689 -14.815 1.00 97.06 657 GLN A CA 1
ATOM 5376 C C . GLN A 1 657 ? 10.887 -23.929 -16.090 1.00 97.06 657 GLN A C 1
ATOM 5378 O O . GLN A 1 657 ? 11.731 -23.671 -16.948 1.00 97.06 657 GLN A O 1
ATOM 5383 N N . HIS A 1 658 ? 9.615 -23.542 -16.230 1.00 97.62 658 HIS A N 1
ATOM 5384 C CA . HIS A 1 658 ? 9.150 -22.748 -17.366 1.00 97.62 658 HIS A CA 1
ATOM 5385 C C . HIS A 1 658 ? 9.866 -21.400 -17.438 1.00 97.62 658 HIS A C 1
ATOM 5387 O O . HIS A 1 658 ? 10.341 -21.028 -18.512 1.00 97.62 658 HIS A O 1
ATOM 5393 N N . PHE A 1 659 ? 9.985 -20.706 -16.305 1.00 96.94 659 PHE A N 1
ATOM 5394 C CA . PHE A 1 659 ? 10.660 -19.418 -16.215 1.00 96.94 659 PHE A CA 1
ATOM 5395 C C . PHE A 1 659 ? 12.131 -19.522 -16.644 1.00 96.94 659 PHE A C 1
ATOM 5397 O O . PHE A 1 659 ? 12.556 -18.790 -17.531 1.00 96.94 659 PHE A O 1
ATOM 5404 N N . GLN A 1 660 ? 12.876 -20.490 -16.104 1.00 95.69 660 GLN A N 1
ATOM 5405 C CA . GLN A 1 660 ? 14.287 -20.730 -16.433 1.00 95.69 660 GLN A CA 1
ATOM 5406 C C . GLN A 1 660 ? 14.494 -21.254 -17.867 1.00 95.69 660 GLN A C 1
ATOM 5408 O O . GLN A 1 660 ? 15.545 -21.041 -18.470 1.00 95.69 660 GLN A O 1
ATOM 5413 N N . SER A 1 661 ? 13.497 -21.926 -18.457 1.00 95.75 661 SER A N 1
ATOM 5414 C CA . SER A 1 661 ? 13.585 -22.430 -19.837 1.00 95.75 661 SER A CA 1
ATOM 5415 C C . SER A 1 661 ? 13.535 -21.332 -20.910 1.00 95.75 661 SER A C 1
ATOM 5417 O O . SER A 1 661 ? 13.927 -21.577 -22.061 1.00 95.75 661 SER A O 1
ATOM 5419 N N . LEU A 1 662 ? 13.043 -20.144 -20.544 1.00 95.62 662 LEU A N 1
ATOM 5420 C CA . LEU A 1 662 ? 12.939 -18.964 -21.396 1.00 95.62 662 LEU A CA 1
ATOM 5421 C C . LEU A 1 662 ? 14.188 -18.101 -21.188 1.00 95.62 662 LEU A C 1
ATOM 5423 O O . LEU A 1 662 ? 14.431 -17.606 -20.092 1.00 95.62 662 LEU A O 1
ATOM 5427 N N . ARG A 1 663 ? 15.001 -17.937 -22.235 1.00 91.50 663 ARG A N 1
ATOM 5428 C CA . ARG A 1 663 ? 16.290 -17.227 -22.132 1.00 91.50 663 ARG A CA 1
ATOM 5429 C C . ARG A 1 663 ? 16.145 -15.714 -22.198 1.00 91.50 663 ARG A C 1
ATOM 5431 O O . ARG A 1 663 ? 16.935 -14.983 -21.618 1.00 91.50 663 ARG A O 1
ATOM 5438 N N . SER A 1 664 ? 15.147 -15.236 -22.926 1.00 89.00 664 SER A N 1
ATOM 5439 C CA . SER A 1 664 ? 14.908 -13.819 -23.129 1.00 89.00 664 SER A CA 1
ATOM 5440 C C . SER A 1 664 ? 14.010 -13.242 -22.017 1.00 89.00 664 SER A C 1
ATOM 5442 O O . SER A 1 664 ? 12.893 -13.729 -21.797 1.00 89.00 664 SER A O 1
ATOM 5444 N N . PRO A 1 665 ? 14.421 -12.124 -21.390 1.00 85.81 665 PRO A N 1
ATOM 5445 C CA . PRO A 1 665 ? 13.595 -11.300 -20.507 1.00 85.81 665 PRO A CA 1
ATOM 5446 C C . PRO A 1 665 ? 12.193 -11.013 -21.058 1.00 85.81 665 PRO A C 1
ATOM 5448 O O . PRO A 1 665 ? 11.207 -11.058 -20.326 1.00 85.81 665 PRO A O 1
ATOM 5451 N N . HIS A 1 666 ? 12.060 -10.788 -22.374 1.00 87.12 666 HIS A N 1
ATOM 5452 C CA . HIS A 1 666 ? 10.756 -10.542 -22.994 1.00 87.12 666 HIS A CA 1
ATOM 5453 C C . HIS A 1 666 ? 9.788 -11.713 -22.803 1.00 87.12 666 HIS A C 1
ATOM 5455 O O . HIS A 1 666 ? 8.641 -11.494 -22.412 1.00 87.12 666 HIS A O 1
ATOM 5461 N N . TYR A 1 667 ? 10.213 -12.949 -23.088 1.00 92.94 667 TYR A N 1
ATOM 5462 C CA . TYR A 1 667 ? 9.330 -14.102 -22.937 1.00 92.94 667 TYR A CA 1
ATOM 5463 C C . TYR A 1 667 ? 9.141 -14.502 -21.480 1.00 92.94 667 TYR A C 1
ATOM 5465 O O . TYR A 1 667 ? 8.044 -14.943 -21.153 1.00 92.94 667 TYR A O 1
ATOM 5473 N N . ARG A 1 668 ? 10.118 -14.273 -20.594 1.00 95.38 668 ARG A N 1
ATOM 5474 C CA . ARG A 1 668 ? 9.920 -14.421 -19.142 1.00 95.38 668 ARG A CA 1
ATOM 5475 C C . ARG A 1 668 ? 8.872 -13.442 -18.609 1.00 95.38 668 ARG A C 1
ATOM 5477 O O . ARG A 1 668 ? 7.922 -13.859 -17.952 1.00 95.38 668 ARG A O 1
ATOM 5484 N N . LYS A 1 669 ? 8.934 -12.168 -19.009 1.00 91.88 669 LYS A N 1
ATOM 5485 C CA . LYS A 1 669 ? 7.897 -11.165 -18.708 1.00 91.88 669 LYS A CA 1
ATOM 5486 C C . LYS A 1 669 ? 6.541 -11.558 -19.293 1.00 91.88 669 LYS A C 1
ATOM 5488 O O . LYS A 1 669 ? 5.527 -11.492 -18.604 1.00 91.88 669 LYS A O 1
ATOM 5493 N N . LYS A 1 670 ? 6.511 -12.014 -20.550 1.00 92.00 670 LYS A N 1
ATOM 5494 C CA . LYS A 1 670 ? 5.289 -12.508 -21.206 1.00 92.00 670 LYS A CA 1
ATOM 5495 C C . LYS A 1 670 ? 4.732 -13.759 -20.524 1.00 92.00 670 LYS A C 1
ATOM 5497 O O . LYS A 1 670 ? 3.523 -13.939 -20.502 1.00 92.00 670 LYS A O 1
ATOM 5502 N N . TYR A 1 671 ? 5.591 -14.601 -19.962 1.00 97.06 671 TYR A N 1
ATOM 5503 C CA . TYR A 1 671 ? 5.205 -15.770 -19.182 1.00 97.06 671 TYR A CA 1
ATOM 5504 C C . TYR A 1 671 ? 4.583 -15.380 -17.851 1.00 97.06 671 TYR A C 1
ATOM 5506 O O . TYR A 1 671 ? 3.533 -15.908 -17.522 1.00 97.06 671 TYR A O 1
ATOM 5514 N N . ILE A 1 672 ? 5.122 -14.390 -17.145 1.00 96.12 672 ILE A N 1
ATOM 5515 C CA . ILE A 1 672 ? 4.487 -13.894 -15.916 1.00 96.12 672 ILE A CA 1
ATOM 5516 C C . ILE A 1 672 ? 3.170 -13.194 -16.208 1.00 96.12 672 ILE A C 1
ATOM 5518 O O . ILE A 1 672 ? 2.195 -13.400 -15.493 1.00 96.12 672 ILE A O 1
ATOM 5522 N N . ARG A 1 673 ? 3.104 -12.411 -17.289 1.00 90.62 673 ARG A N 1
ATOM 5523 C CA . ARG A 1 673 ? 1.828 -11.867 -17.767 1.00 90.62 673 ARG A CA 1
ATOM 5524 C C . ARG A 1 673 ? 0.844 -12.983 -18.063 1.00 90.62 673 ARG A C 1
ATOM 5526 O O . ARG A 1 673 ? -0.277 -12.894 -17.606 1.00 90.62 673 ARG A O 1
ATOM 5533 N N . LEU A 1 674 ? 1.279 -14.054 -18.719 1.00 93.88 674 LEU A N 1
ATOM 5534 C CA . LEU A 1 674 ? 0.441 -15.219 -18.971 1.00 93.88 674 LEU A CA 1
ATOM 5535 C C . LEU A 1 674 ? 0.005 -15.921 -17.674 1.00 93.88 674 LEU A C 1
ATOM 5537 O O . LEU A 1 674 ? -1.143 -16.337 -17.596 1.00 93.88 674 LEU A O 1
ATOM 5541 N N . LEU A 1 675 ? 0.882 -16.047 -16.670 1.00 95.25 675 LEU A N 1
ATOM 5542 C CA . LEU A 1 675 ? 0.532 -16.579 -15.346 1.00 95.25 675 LEU A CA 1
ATOM 5543 C C . LEU A 1 675 ? -0.560 -15.726 -14.691 1.00 95.25 675 LEU A C 1
ATOM 5545 O O . LEU A 1 675 ? -1.507 -16.277 -14.147 1.00 95.25 675 LEU A O 1
ATOM 5549 N N . ARG A 1 676 ? -0.453 -14.397 -14.794 1.00 88.38 676 ARG A N 1
ATOM 5550 C CA . ARG A 1 676 ? -1.440 -13.447 -14.268 1.00 88.38 676 ARG A CA 1
ATOM 5551 C C . ARG A 1 676 ? -2.746 -13.458 -15.073 1.00 88.38 676 ARG A C 1
ATOM 5553 O O . ARG A 1 676 ? -3.806 -13.563 -14.485 1.00 88.38 676 ARG A O 1
ATOM 5560 N N . GLU A 1 677 ? -2.672 -13.410 -16.403 1.00 84.62 677 GLU A N 1
ATOM 5561 C CA . GLU A 1 677 ? -3.812 -13.467 -17.338 1.00 84.62 677 GLU A CA 1
ATOM 5562 C C . GLU A 1 677 ? -4.592 -14.783 -17.234 1.00 84.62 677 GLU A C 1
ATOM 5564 O O . GLU A 1 677 ? -5.776 -14.823 -17.549 1.00 84.62 677 GLU A O 1
ATOM 5569 N N . ARG A 1 678 ? -3.918 -15.875 -16.852 1.00 87.12 678 ARG A N 1
ATOM 5570 C CA . ARG A 1 678 ? -4.539 -17.184 -16.615 1.00 87.12 678 ARG A CA 1
ATOM 5571 C C . ARG A 1 678 ? -4.822 -17.475 -15.153 1.00 87.12 678 ARG A C 1
ATOM 5573 O O . ARG A 1 678 ? -5.213 -18.605 -14.865 1.00 87.12 678 ARG A O 1
ATOM 5580 N N . GLU A 1 679 ? -4.619 -16.496 -14.272 1.00 85.31 679 GLU A N 1
ATOM 5581 C CA . GLU A 1 679 ? -5.034 -16.599 -12.871 1.00 85.31 679 GLU A CA 1
ATOM 5582 C C . GLU A 1 679 ? -4.396 -17.823 -12.196 1.00 85.31 679 GLU A C 1
ATOM 5584 O O . GLU A 1 679 ? -5.019 -18.569 -11.442 1.00 85.31 679 GLU A O 1
ATOM 5589 N N . VAL A 1 680 ? -3.136 -18.103 -12.552 1.00 89.38 680 VAL A N 1
ATOM 5590 C CA . VAL A 1 680 ? -2.483 -19.344 -12.145 1.00 89.38 680 VAL A CA 1
ATOM 5591 C C . VAL A 1 680 ? -2.315 -19.353 -10.633 1.00 89.38 680 VAL A C 1
ATOM 5593 O O . VAL A 1 680 ? -1.667 -18.475 -10.066 1.00 89.38 680 VAL A O 1
ATOM 5596 N N . THR A 1 681 ? -2.873 -20.379 -9.995 1.00 87.62 681 THR A N 1
ATOM 5597 C CA . THR A 1 681 ? -2.726 -20.642 -8.565 1.00 87.62 681 THR A CA 1
ATOM 5598 C C . THR A 1 681 ? -1.536 -21.585 -8.362 1.00 87.62 681 THR A C 1
ATOM 5600 O O . THR A 1 681 ? -1.594 -22.745 -8.795 1.00 87.62 681 THR A O 1
ATOM 5603 N N . PRO A 1 682 ? -0.429 -21.121 -7.757 1.00 94.75 682 PRO A N 1
ATOM 5604 C CA . PRO A 1 682 ? 0.761 -21.940 -7.586 1.00 94.75 682 PRO A CA 1
ATOM 5605 C C . PRO A 1 682 ? 0.531 -23.015 -6.514 1.00 94.75 682 PRO A C 1
ATOM 5607 O O . PRO A 1 682 ? 0.010 -22.724 -5.439 1.00 94.75 682 PRO A O 1
ATOM 5610 N N . ALA A 1 683 ? 0.957 -24.250 -6.779 1.00 88.62 683 ALA A N 1
ATOM 5611 C CA . ALA A 1 683 ? 0.909 -25.352 -5.812 1.00 88.62 683 ALA A CA 1
ATOM 5612 C C . ALA A 1 683 ? 2.315 -25.761 -5.335 1.00 88.62 683 ALA A C 1
ATOM 5614 O O . ALA A 1 683 ? 3.282 -25.658 -6.091 1.00 88.62 683 ALA A O 1
ATOM 5615 N N . GLY A 1 684 ? 2.427 -26.263 -4.103 1.00 90.69 684 GLY A N 1
ATOM 5616 C CA . GLY A 1 684 ? 3.695 -26.726 -3.520 1.00 90.69 684 GLY A CA 1
ATOM 5617 C C . GLY A 1 684 ? 4.720 -25.613 -3.284 1.00 90.69 684 GLY A C 1
ATOM 5618 O O . GLY A 1 684 ? 4.415 -24.434 -3.473 1.00 90.69 684 GLY A O 1
ATOM 5619 N N . ASP A 1 685 ? 5.930 -25.997 -2.884 1.00 89.56 685 ASP A N 1
ATOM 5620 C CA . ASP A 1 685 ? 7.038 -25.079 -2.615 1.00 89.56 685 ASP A CA 1
ATOM 5621 C C . ASP A 1 685 ? 7.891 -24.811 -3.857 1.00 89.56 685 ASP A C 1
ATOM 5623 O O . ASP A 1 685 ? 7.911 -25.578 -4.828 1.00 89.56 685 ASP A O 1
ATOM 5627 N N . TRP A 1 686 ? 8.611 -23.690 -3.841 1.00 92.75 686 TRP A N 1
ATOM 5628 C CA . TRP A 1 686 ? 9.654 -23.452 -4.834 1.00 92.75 686 TRP A CA 1
ATOM 5629 C C . TRP A 1 686 ? 10.787 -24.473 -4.666 1.00 92.75 686 TRP A C 1
ATOM 5631 O O . TRP A 1 686 ? 11.129 -24.776 -3.523 1.00 92.75 686 TRP A O 1
ATOM 5641 N N . PRO A 1 687 ? 11.429 -24.938 -5.758 1.00 86.06 687 PRO A N 1
ATOM 5642 C CA . PRO A 1 687 ? 12.517 -25.921 -5.688 1.00 86.06 687 PRO A CA 1
ATOM 5643 C C . PRO A 1 687 ? 13.628 -25.554 -4.695 1.00 86.06 687 PRO A C 1
ATOM 5645 O O . PRO A 1 687 ? 14.128 -26.422 -3.993 1.00 86.06 687 PRO A O 1
ATOM 5648 N N . ASP A 1 688 ? 13.941 -24.259 -4.586 1.00 82.94 688 ASP A N 1
ATOM 5649 C CA . ASP A 1 688 ? 14.988 -23.732 -3.704 1.00 82.94 688 ASP A CA 1
ATOM 5650 C C . ASP A 1 688 ? 14.420 -22.924 -2.517 1.00 82.94 688 ASP A C 1
ATOM 5652 O O . ASP A 1 688 ? 15.133 -22.147 -1.879 1.00 82.94 688 ASP A O 1
ATOM 5656 N N . GLY A 1 689 ? 13.114 -23.035 -2.240 1.00 82.25 689 GLY A N 1
ATOM 5657 C CA . GLY A 1 689 ? 12.405 -22.254 -1.214 1.00 82.25 689 GLY A CA 1
ATOM 5658 C C . GLY A 1 689 ? 12.115 -20.788 -1.581 1.00 82.25 689 GLY A C 1
ATOM 5659 O O . GLY A 1 689 ? 11.433 -20.091 -0.833 1.00 82.25 689 GLY A O 1
ATOM 5660 N N . LYS A 1 690 ? 12.573 -20.315 -2.747 1.00 82.38 690 LYS A N 1
ATOM 5661 C CA . LYS A 1 690 ? 12.349 -18.951 -3.259 1.00 82.38 690 LYS A CA 1
ATOM 5662 C C . LYS A 1 690 ? 11.948 -18.949 -4.742 1.00 82.38 690 LYS A C 1
ATOM 5664 O O . LYS A 1 690 ? 12.355 -19.859 -5.467 1.00 82.38 690 LYS A O 1
ATOM 5669 N N . PRO A 1 691 ? 11.190 -17.939 -5.219 1.00 89.56 691 PRO A N 1
ATOM 5670 C CA . PRO A 1 691 ? 10.926 -17.769 -6.645 1.00 89.56 691 PRO A CA 1
ATOM 5671 C C . PRO A 1 691 ? 12.227 -17.749 -7.460 1.00 89.56 691 PRO A C 1
ATOM 5673 O O . PRO A 1 691 ? 13.232 -17.214 -6.979 1.00 89.56 691 PRO A O 1
ATOM 5676 N N . PRO A 1 692 ? 12.234 -18.299 -8.688 1.00 89.44 692 PRO A N 1
ATOM 5677 C CA . PRO A 1 692 ? 13.405 -18.246 -9.548 1.00 89.44 692 PRO A CA 1
ATOM 5678 C C . PRO A 1 692 ? 13.792 -16.785 -9.792 1.00 89.44 692 PRO A C 1
ATOM 5680 O O . PRO A 1 692 ? 12.954 -15.936 -10.101 1.00 89.44 692 PRO A O 1
ATOM 5683 N N . TYR A 1 693 ? 15.083 -16.516 -9.665 1.00 87.69 693 TYR A N 1
ATOM 5684 C CA . TYR A 1 693 ? 15.656 -15.197 -9.852 1.00 87.69 693 TYR A CA 1
ATOM 5685 C C . TYR A 1 693 ? 16.693 -15.269 -10.965 1.00 87.69 693 TYR A C 1
ATOM 5687 O O . TYR A 1 693 ? 17.706 -15.952 -10.833 1.00 87.69 693 TYR A O 1
ATOM 5695 N N . GLU A 1 694 ? 16.435 -14.559 -12.058 1.00 85.81 694 GLU A N 1
ATOM 5696 C CA . GLU A 1 694 ? 17.482 -14.186 -12.998 1.00 85.81 694 GLU A CA 1
ATOM 5697 C C . GLU A 1 694 ? 17.979 -12.782 -12.659 1.00 85.81 694 GLU A C 1
ATOM 5699 O O . GLU A 1 694 ? 17.178 -11.854 -12.476 1.00 85.81 694 GLU A O 1
ATOM 5704 N N . LYS A 1 695 ? 19.304 -12.642 -12.602 1.00 75.69 695 LYS A N 1
ATOM 5705 C CA . LYS A 1 695 ? 19.963 -11.357 -12.408 1.00 75.69 695 LYS A CA 1
ATOM 5706 C C . LYS A 1 695 ? 19.581 -10.402 -13.543 1.00 75.69 695 LYS A C 1
ATOM 5708 O O . LYS A 1 695 ? 19.483 -10.806 -14.697 1.00 75.69 695 LYS A O 1
ATOM 5713 N N . ASP A 1 696 ? 19.348 -9.142 -13.188 1.00 70.44 696 ASP A N 1
ATOM 5714 C CA . ASP A 1 696 ? 19.023 -8.071 -14.134 1.00 70.44 696 ASP A CA 1
ATOM 5715 C C . ASP A 1 696 ? 17.707 -8.249 -14.922 1.00 70.44 696 ASP A C 1
ATOM 5717 O O . ASP A 1 696 ? 17.472 -7.553 -15.909 1.00 70.44 696 ASP A O 1
ATOM 5721 N N . ASP A 1 697 ? 16.815 -9.149 -14.493 1.00 77.81 697 ASP A N 1
ATOM 5722 C CA . ASP A 1 697 ? 15.552 -9.393 -15.187 1.00 77.81 697 ASP A CA 1
ATOM 5723 C C . ASP A 1 697 ? 14.343 -8.785 -14.462 1.00 77.81 697 ASP A C 1
ATOM 5725 O O . ASP A 1 697 ? 13.963 -9.207 -13.366 1.00 77.81 697 ASP A O 1
ATOM 5729 N N . GLU A 1 698 ? 13.666 -7.847 -15.131 1.00 78.62 698 GLU A N 1
ATOM 5730 C CA . GLU A 1 698 ? 12.381 -7.282 -14.699 1.00 78.62 698 GLU A CA 1
ATOM 5731 C C . GLU A 1 698 ? 11.339 -8.381 -14.433 1.00 78.62 698 GLU A C 1
ATOM 5733 O O . GLU A 1 698 ? 10.503 -8.254 -13.536 1.00 78.62 698 GLU A O 1
ATOM 5738 N N . ALA A 1 699 ? 11.395 -9.486 -15.185 1.00 87.75 699 ALA A N 1
ATOM 5739 C CA . ALA A 1 699 ? 10.511 -10.620 -14.981 1.00 87.75 699 ALA A CA 1
ATOM 5740 C C . ALA A 1 699 ? 10.692 -11.224 -13.576 1.00 87.75 699 ALA A C 1
ATOM 5742 O O . ALA A 1 699 ? 9.699 -11.487 -12.909 1.00 87.75 699 ALA A O 1
ATOM 5743 N N . SER A 1 700 ? 11.911 -11.344 -13.047 1.00 86.94 700 SER A N 1
ATOM 5744 C CA . SER A 1 700 ? 12.130 -11.824 -11.671 1.00 86.94 700 SER A CA 1
ATOM 5745 C C . SER A 1 700 ? 11.393 -10.951 -10.643 1.00 86.94 700 SER A C 1
ATOM 5747 O O . SER A 1 700 ? 10.752 -11.464 -9.726 1.00 86.94 700 SER A O 1
ATOM 5749 N N . GLY A 1 701 ? 11.408 -9.626 -10.836 1.00 79.88 701 GLY A N 1
ATOM 5750 C CA . GLY A 1 701 ? 10.658 -8.678 -10.008 1.00 79.88 701 GLY A CA 1
ATOM 5751 C C . GLY A 1 701 ? 9.143 -8.841 -10.132 1.00 79.88 701 GLY A C 1
ATOM 5752 O O . GLY A 1 701 ? 8.445 -8.893 -9.121 1.00 79.88 701 GLY A O 1
ATOM 5753 N N . LEU A 1 702 ? 8.627 -8.997 -11.354 1.00 84.31 702 LEU A N 1
ATOM 5754 C CA . LEU A 1 702 ? 7.203 -9.256 -11.592 1.00 84.31 702 LEU A CA 1
ATOM 5755 C C . LEU A 1 702 ? 6.747 -10.596 -11.004 1.00 84.31 702 LEU A C 1
ATOM 5757 O O . LEU A 1 702 ? 5.612 -10.693 -10.545 1.00 84.31 702 LEU A O 1
ATOM 5761 N N . LEU A 1 703 ? 7.605 -11.619 -11.007 1.00 92.88 703 LEU A N 1
ATOM 5762 C CA . LEU A 1 703 ? 7.297 -12.920 -10.420 1.00 92.88 703 LEU A CA 1
ATOM 5763 C C . LEU A 1 703 ? 7.282 -12.841 -8.899 1.00 92.88 703 LEU A C 1
ATOM 5765 O O . LEU A 1 703 ? 6.439 -13.467 -8.277 1.00 92.88 703 LEU A O 1
ATOM 5769 N N . ALA A 1 704 ? 8.166 -12.048 -8.301 1.00 84.69 704 ALA A N 1
ATOM 5770 C CA . ALA A 1 704 ? 8.157 -11.814 -6.865 1.00 84.69 704 ALA A CA 1
ATOM 5771 C C . ALA A 1 704 ? 6.965 -10.971 -6.409 1.00 84.69 704 ALA A C 1
ATOM 5773 O O . ALA A 1 704 ? 6.373 -11.274 -5.380 1.00 84.69 704 ALA A O 1
ATOM 5774 N N . GLN A 1 705 ? 6.559 -9.968 -7.195 1.00 78.19 705 GLN A N 1
ATOM 5775 C CA . GLN A 1 705 ? 5.281 -9.280 -6.988 1.00 78.19 705 GLN A CA 1
ATOM 5776 C C . GLN A 1 705 ? 4.115 -10.261 -7.099 1.00 78.19 705 GLN A C 1
ATOM 5778 O O . GLN A 1 705 ? 3.199 -10.228 -6.288 1.00 78.19 705 GLN A O 1
ATOM 5783 N N . LEU A 1 706 ? 4.143 -11.145 -8.098 1.00 85.81 706 LEU A N 1
ATOM 5784 C CA . LEU A 1 706 ? 3.115 -12.163 -8.254 1.00 85.81 706 LEU A CA 1
ATOM 5785 C C . LEU A 1 706 ? 3.145 -13.170 -7.091 1.00 85.81 706 LEU A C 1
ATOM 5787 O O . LEU A 1 706 ? 2.092 -13.583 -6.635 1.00 85.81 706 LEU A O 1
ATOM 5791 N N . GLU A 1 707 ? 4.314 -13.491 -6.534 1.00 90.50 707 GLU A N 1
ATOM 5792 C CA . GLU A 1 707 ? 4.449 -14.320 -5.333 1.00 90.50 707 GLU A CA 1
ATOM 5793 C C . GLU A 1 707 ? 3.952 -13.601 -4.076 1.00 90.50 707 GLU A C 1
ATOM 5795 O O . GLU A 1 707 ? 3.267 -14.225 -3.277 1.00 90.50 707 GLU A O 1
ATOM 5800 N N . GLN A 1 708 ? 4.203 -12.299 -3.905 1.00 75.12 708 GLN A N 1
ATOM 5801 C CA . GLN A 1 708 ? 3.548 -11.500 -2.857 1.00 75.12 708 GLN A CA 1
ATOM 5802 C C . GLN A 1 708 ? 2.032 -11.580 -2.999 1.00 75.12 708 GLN A C 1
ATOM 5804 O O . GLN A 1 708 ? 1.333 -11.845 -2.025 1.00 75.12 708 GLN A O 1
ATOM 5809 N N . GLN A 1 709 ? 1.539 -11.417 -4.230 1.00 73.81 709 GLN A N 1
ATOM 5810 C CA . GLN A 1 709 ? 0.128 -11.570 -4.561 1.00 73.81 709 GLN A CA 1
ATOM 5811 C C . GLN A 1 709 ? -0.364 -13.003 -4.366 1.00 73.81 709 GLN A C 1
ATOM 5813 O O . GLN A 1 709 ? -1.540 -13.181 -4.096 1.00 73.81 709 GLN A O 1
ATOM 5818 N N . TRP A 1 710 ? 0.472 -14.033 -4.453 1.00 83.25 710 TRP A N 1
ATOM 5819 C CA . TRP A 1 710 ? 0.096 -15.408 -4.121 1.00 83.25 710 TRP A CA 1
ATOM 5820 C C . TRP A 1 710 ? 0.171 -15.690 -2.614 1.00 83.25 710 TRP A C 1
ATOM 5822 O O . TRP A 1 710 ? -0.581 -16.531 -2.130 1.00 83.25 710 TRP A O 1
ATOM 5832 N N . ARG A 1 711 ? 0.986 -14.941 -1.859 1.00 73.88 711 ARG A N 1
ATOM 5833 C CA . ARG A 1 711 ? 1.198 -15.107 -0.409 1.00 73.88 711 ARG A CA 1
ATOM 5834 C C . ARG A 1 711 ? 0.367 -14.209 0.507 1.00 73.88 711 ARG A C 1
ATOM 5836 O O . ARG A 1 711 ? 0.172 -14.602 1.641 1.00 73.88 711 ARG A O 1
ATOM 5843 N N . GLY A 1 712 ? -0.120 -13.059 0.046 1.00 58.91 712 GLY A N 1
ATOM 5844 C CA . GLY A 1 712 ? -0.916 -12.119 0.862 1.00 58.91 712 GLY A CA 1
ATOM 5845 C C . GLY A 1 712 ? -0.148 -10.932 1.410 1.00 58.91 712 GLY A C 1
ATOM 5846 O O . GLY A 1 712 ? -0.715 -10.091 2.090 1.00 58.91 712 GLY A O 1
ATOM 5847 N N . LEU A 1 713 ? 1.119 -10.801 1.025 1.00 52.28 713 LEU A N 1
ATOM 5848 C CA . LEU A 1 713 ? 2.058 -9.872 1.652 1.00 52.28 713 LEU A CA 1
ATOM 5849 C C . LEU A 1 713 ? 2.174 -8.509 0.951 1.00 52.28 713 LEU A C 1
ATOM 5851 O O . LEU A 1 713 ? 3.029 -7.701 1.318 1.00 52.28 713 LEU A O 1
ATOM 5855 N N . GLY A 1 714 ? 1.400 -8.250 -0.102 1.00 41.31 714 GLY A N 1
ATOM 5856 C CA . GLY A 1 714 ? 1.489 -6.999 -0.851 1.00 41.31 714 GLY A CA 1
ATOM 5857 C C . GLY A 1 714 ? 0.771 -5.823 -0.173 1.00 41.31 714 GLY A C 1
ATOM 5858 O O . GLY A 1 714 ? -0.129 -5.982 0.637 1.00 41.31 714 GLY A O 1
ATOM 5859 N N . TYR A 1 715 ? 1.200 -4.609 -0.518 1.00 36.19 715 TYR A N 1
ATOM 5860 C CA . TYR A 1 715 ? 0.342 -3.430 -0.668 1.00 36.19 715 TYR A CA 1
ATOM 5861 C C . TYR A 1 715 ? 0.566 -2.994 -2.116 1.00 36.19 715 TYR A C 1
ATOM 5863 O O . TYR A 1 715 ? 1.710 -2.727 -2.497 1.00 36.19 715 TYR A O 1
ATOM 5871 N N . SER A 1 716 ? -0.477 -2.899 -2.940 1.00 34.09 716 SER A N 1
ATOM 5872 C CA . SER A 1 716 ? -0.320 -2.419 -4.323 1.00 34.09 716 SER A CA 1
ATOM 5873 C C . SER A 1 716 ? -0.426 -0.892 -4.431 1.00 34.09 716 SER A C 1
ATOM 5875 O O . SER A 1 716 ? -1.374 -0.347 -4.990 1.00 34.09 716 SER A O 1
ATOM 5877 N N . LEU A 1 717 ? 0.577 -0.162 -3.937 1.00 32.00 717 LEU A N 1
ATOM 5878 C CA . LEU A 1 717 ? 0.873 1.143 -4.531 1.00 32.00 717 LEU A CA 1
ATOM 5879 C C . LEU A 1 717 ? 1.660 0.891 -5.810 1.00 32.00 717 LEU A C 1
ATOM 5881 O O . LEU A 1 717 ? 2.697 0.243 -5.776 1.00 32.00 717 LEU A O 1
ATOM 5885 N N . PHE A 1 718 ? 1.148 1.436 -6.908 1.00 33.56 718 PHE A N 1
ATOM 5886 C CA . PHE A 1 718 ? 1.678 1.340 -8.264 1.00 33.56 718 PHE A CA 1
ATOM 5887 C C . PHE A 1 718 ? 1.385 0.019 -8.967 1.00 33.56 718 PHE A C 1
ATOM 5889 O O . PHE A 1 718 ? 1.809 -1.073 -8.605 1.00 33.56 718 PHE A O 1
ATOM 5896 N N . GLY A 1 719 ? 0.690 0.149 -10.085 1.00 31.31 719 GLY A N 1
ATOM 5897 C CA . GLY A 1 719 ? 1.030 -0.716 -11.186 1.00 31.31 719 GLY A CA 1
ATOM 5898 C C . GLY A 1 719 ? 0.991 0.066 -12.469 1.00 31.31 719 GLY A C 1
ATOM 5899 O O . GLY A 1 719 ? 0.136 0.915 -12.714 1.00 31.31 719 GLY A O 1
ATOM 5900 N N . ILE A 1 720 ? 1.985 -0.264 -13.259 1.00 30.62 720 ILE A N 1
ATOM 5901 C CA . ILE A 1 720 ? 2.193 0.192 -14.608 1.00 30.62 720 ILE A CA 1
ATOM 5902 C C . ILE A 1 720 ? 0.968 -0.250 -15.421 1.00 30.62 720 ILE A C 1
ATOM 5904 O O . ILE A 1 720 ? 0.663 -1.443 -15.499 1.00 30.62 720 ILE A O 1
ATOM 5908 N N . ARG A 1 721 ? 0.231 0.720 -15.972 1.00 31.44 721 ARG A N 1
ATOM 5909 C CA . ARG A 1 721 ? -0.669 0.478 -17.103 1.00 31.44 721 ARG A CA 1
ATOM 5910 C C . ARG A 1 721 ? 0.200 0.119 -18.308 1.00 31.44 721 ARG A C 1
ATOM 5912 O O . ARG A 1 721 ? 1.112 0.869 -18.634 1.00 31.44 721 ARG A O 1
ATOM 5919 N N . ASP A 1 722 ? -0.115 -0.982 -18.982 1.00 32.38 722 ASP A N 1
ATOM 5920 C CA . ASP A 1 722 ? 0.130 -1.088 -20.422 1.00 32.38 722 ASP A CA 1
ATOM 5921 C C . ASP A 1 722 ? -1.130 -0.517 -21.091 1.00 32.38 722 ASP A C 1
ATOM 5923 O O . ASP A 1 722 ? -2.174 -1.169 -21.142 1.00 32.38 722 ASP A O 1
ATOM 5927 N N . GLU A 1 723 ? -1.069 0.742 -21.525 1.00 34.25 723 GLU A N 1
ATOM 5928 C CA . GLU A 1 723 ? -2.078 1.315 -22.417 1.00 34.25 723 GLU A CA 1
ATOM 5929 C C . GLU A 1 723 ? -1.834 0.746 -23.820 1.00 34.25 723 GLU A C 1
ATOM 5931 O O . GLU A 1 723 ? -0.874 1.114 -24.490 1.00 34.25 723 GLU A O 1
ATOM 5936 N N . GLY A 1 724 ? -2.668 -0.206 -24.245 1.00 30.22 724 GLY A N 1
ATOM 5937 C CA . GLY A 1 724 ? -2.619 -0.730 -25.612 1.00 30.22 724 GLY A CA 1
ATOM 5938 C C . GLY A 1 724 ? -3.048 -2.186 -25.750 1.00 30.22 724 GLY A C 1
ATOM 5939 O O . GLY A 1 724 ? -2.213 -3.034 -26.046 1.00 30.22 724 GLY A O 1
ATOM 5940 N N . ASN A 1 725 ? -4.329 -2.476 -25.500 1.00 28.38 725 ASN A N 1
ATOM 5941 C CA . ASN A 1 725 ? -5.149 -3.456 -26.235 1.00 28.38 725 ASN A CA 1
ATOM 5942 C C . ASN A 1 725 ? -6.465 -3.695 -25.486 1.00 28.38 725 ASN A C 1
ATOM 5944 O O . ASN A 1 725 ? -6.646 -4.698 -24.799 1.00 28.38 725 ASN A O 1
ATOM 5948 N N . SER A 1 726 ? -7.414 -2.775 -25.652 1.00 28.52 726 SER A N 1
ATOM 5949 C CA . SER A 1 726 ? -8.829 -3.083 -25.473 1.00 28.52 726 SER A CA 1
ATOM 5950 C C . SER A 1 726 ? -9.323 -3.799 -26.732 1.00 28.52 726 SER A C 1
ATOM 5952 O O . SER A 1 726 ? -9.808 -3.170 -27.670 1.00 28.52 726 SER A O 1
ATOM 5954 N N . LEU A 1 727 ? -9.173 -5.119 -26.776 1.00 25.42 727 LEU A N 1
ATOM 5955 C CA . LEU A 1 727 ? -10.003 -5.954 -27.637 1.00 25.42 727 LEU A CA 1
ATOM 5956 C C . LEU A 1 727 ? -10.927 -6.728 -26.710 1.00 25.42 727 LEU A C 1
ATOM 5958 O O . LEU A 1 727 ? -10.551 -7.750 -26.141 1.00 25.42 727 LEU A O 1
ATOM 5962 N N . TRP A 1 728 ? -12.129 -6.178 -26.537 1.00 26.28 728 TRP A N 1
ATOM 5963 C CA . TRP A 1 728 ? -13.287 -6.934 -26.093 1.00 26.28 728 TRP A CA 1
ATOM 5964 C C . TRP A 1 728 ? -13.450 -8.103 -27.062 1.00 26.28 728 TRP A C 1
ATOM 5966 O O . TRP A 1 728 ? -13.851 -7.921 -28.209 1.00 26.28 728 TRP A O 1
ATOM 5976 N N . VAL A 1 729 ? -13.058 -9.297 -26.627 1.00 25.78 729 VAL A N 1
ATOM 5977 C CA . VAL A 1 729 ? -13.448 -10.529 -27.301 1.00 25.78 729 VAL A CA 1
ATOM 5978 C C . VAL A 1 729 ? -14.674 -11.022 -26.559 1.00 25.78 729 VAL A C 1
ATOM 5980 O O . VAL A 1 729 ? -14.576 -11.709 -25.546 1.00 25.78 729 VAL A O 1
ATOM 5983 N N . ASP A 1 730 ? -15.819 -10.590 -27.070 1.00 28.94 730 ASP A N 1
ATOM 5984 C CA . ASP A 1 730 ? -17.120 -11.159 -26.772 1.00 28.94 730 ASP A CA 1
ATOM 5985 C C . ASP A 1 730 ? -17.094 -12.651 -27.140 1.00 28.94 730 ASP A C 1
ATOM 5987 O O . ASP A 1 730 ? -16.822 -13.022 -28.288 1.00 28.94 730 ASP A O 1
ATOM 5991 N N . ARG A 1 731 ? -17.262 -13.520 -26.143 1.00 29.11 731 ARG A N 1
ATOM 5992 C CA . ARG A 1 731 ? -17.397 -14.968 -26.329 1.00 29.11 731 ARG A CA 1
ATOM 5993 C C . ARG A 1 731 ? -18.410 -15.523 -25.341 1.00 29.11 731 ARG A C 1
ATOM 5995 O O . ARG A 1 731 ? -18.048 -15.994 -24.268 1.00 29.11 731 ARG A O 1
ATOM 6002 N N . SER A 1 732 ? -19.663 -15.539 -25.772 1.00 24.62 732 SER A N 1
ATOM 6003 C CA . SER A 1 732 ? -20.592 -16.653 -25.561 1.00 24.62 732 SER A CA 1
ATOM 6004 C C . SER A 1 732 ? -21.706 -16.569 -26.622 1.00 24.62 732 SER A C 1
ATOM 6006 O O . SER A 1 732 ? -22.015 -15.447 -27.020 1.00 24.62 732 SER A O 1
ATOM 6008 N N . PRO A 1 733 ? -22.333 -17.669 -27.094 1.00 38.06 733 PRO A N 1
ATOM 6009 C CA . PRO A 1 733 ? -22.209 -19.056 -26.642 1.00 38.06 733 PRO A CA 1
ATOM 6010 C C . PRO A 1 733 ? -21.919 -20.075 -27.770 1.00 38.06 733 PRO A C 1
ATOM 6012 O O . PRO A 1 733 ? -22.383 -19.951 -28.899 1.00 38.06 733 PRO A O 1
ATOM 6015 N N . LEU A 1 734 ? -21.217 -21.155 -27.423 1.00 29.62 734 LEU A N 1
ATOM 6016 C CA . LEU A 1 734 ? -21.344 -22.458 -28.086 1.00 29.62 734 LEU A CA 1
ATOM 6017 C C . LEU A 1 734 ? -21.527 -23.497 -26.978 1.00 29.62 734 LEU A C 1
ATOM 6019 O O . LEU A 1 734 ? -20.560 -24.039 -26.451 1.00 29.62 734 LEU A O 1
ATOM 6023 N N . LEU A 1 735 ? -22.783 -23.709 -26.597 1.00 30.16 735 LEU A N 1
ATOM 6024 C CA . LEU A 1 735 ? -23.241 -24.902 -25.893 1.00 30.16 735 LEU A CA 1
ATOM 6025 C C . LEU A 1 735 ? -24.464 -25.415 -26.654 1.00 30.16 735 LEU A C 1
ATOM 6027 O O . LEU A 1 735 ? -25.599 -25.190 -26.255 1.00 30.16 735 LEU A O 1
ATOM 6031 N N . ASP A 1 736 ? -24.182 -26.069 -27.777 1.00 28.36 736 ASP A N 1
ATOM 6032 C CA . ASP A 1 736 ? -25.011 -27.146 -28.305 1.00 28.36 736 ASP A CA 1
ATOM 6033 C C . ASP A 1 736 ? -24.262 -28.448 -28.016 1.00 28.36 736 ASP A C 1
ATOM 6035 O O . ASP A 1 736 ? -23.087 -28.581 -28.368 1.00 28.36 736 ASP A O 1
ATOM 6039 N N . GLY A 1 737 ? -24.936 -29.401 -27.373 1.00 27.58 737 GLY A N 1
ATOM 6040 C CA . GLY A 1 737 ? -24.443 -30.769 -27.226 1.00 27.58 737 GLY A CA 1
ATOM 6041 C C . GLY A 1 737 ? -24.619 -31.347 -25.828 1.00 27.58 737 GLY A C 1
ATOM 6042 O O . GLY A 1 737 ? -23.773 -31.156 -24.964 1.00 27.58 737 GLY A O 1
ATOM 6043 N N . ALA A 1 738 ? -25.731 -32.065 -25.666 1.00 29.44 738 ALA A N 1
ATOM 6044 C CA . ALA A 1 738 ? -26.010 -33.118 -24.691 1.00 29.44 738 ALA A CA 1
ATOM 6045 C C . ALA A 1 738 ? -24.793 -33.703 -23.943 1.00 29.44 738 ALA A C 1
ATOM 6047 O O . ALA A 1 738 ? -23.863 -34.191 -24.582 1.00 29.44 738 ALA A O 1
ATOM 6048 N N . TYR A 1 739 ? -24.848 -33.717 -22.608 1.00 31.05 739 TYR A N 1
ATOM 6049 C CA . TYR A 1 739 ? -25.075 -34.907 -21.766 1.00 31.05 739 TYR A CA 1
ATOM 6050 C C . TYR A 1 739 ? -25.187 -34.503 -20.294 1.00 31.05 739 TYR A C 1
ATOM 6052 O O . TYR A 1 739 ? -24.367 -33.667 -19.850 1.00 31.05 739 TYR A O 1
#

Sequence (739 aa):
WTPGQPPNPGSLERFILQALMEGQPPATQAFLRRHYRGLYRMGRFFFLFDSFDETPAVIDSYEHSPLIDKLSEVIYLYGLDGGNHLLLASREFKRPSGRFAADVSLHIRPLSEEMVIESLEKANFSEAAIKQLYNNHNLRPLIKNPFSLSLVKDYLKYNNGNLPPNQLALYESCLRSRLDPNVLAEEYGLQPLDIINTARAVAAFLFEDPRYGLTIELQELNRQLKGYPLNATIKLLRDQRLARLGKGRFSFIHRKFHEYFVALNFREQPEGLPIEDIPLDARNRDALVLYCEIAEEPRAQEVVQYCWQELQKLNFEPSPDESWLLGPGMSKNERQKRLKKAQPRKIIINDQYYQSVNCLRFLVDGFTSRKHLLEPYHRELSEFILFNVELGDDLILKKFLIESIALQPQQEAERLIVRIFDKLTLAPNSYLQESLANASRYLGKLSTPVLEHLIRFYFLRTRTLGYPTAKEARVLKLSDNFRPLARFLEVREIEKWLFLAGVILAGVFLLDPWEGRVDGWQWVVPVLLMEAALFIFVVIPWFSVAFLSYMFWLADARTKGFMGMIVGLLVVYLVFISRMGAMNTDFLAAPDEALPLGPKMAVWAYNIIIVLGLAWGIFSVFFIAYLGYKEYLRDLPRFRKIRRALGRSVPRATIAQHFQSLRSPHYRKKYIRLLREREVTPAGDWPDGKPPYEKDDEASGLLAQLEQQWRGLGYSLFGIRDEGNSLWVDRSPLLDGAY

Foldseek 3Di:
DELVDADALVNVVVVVLCVQLPPDDPVVNVCCVVCVVVCQLQQNDADEAEAPCLPLRLQFAFLPRVNLARVLLSVLVSCVNRVYHYDHYYALSSDRACNVVDQDDDDDFFADLLNLVVVCVVLVDDLVLLLVQLLPLQNNVQSSHVVSVVLQSQLCVQVVSDGDLHSLSSVVSLLPVLCPQVCCCPPLVDGSVLLLVLLLVVLVVCVVDSNARFKDAQVVSCVPVPPRSNVSSQVSCVVSQQWDQDPRMIGGNDVVSSLSSPLVVCQVVVPDQPLVCQLSVHNNLSSVLVNLQVHDLVSVLVSLVVLVVLLVPFDWDPDPPPPPQDDPPDDPVRNVVVLVVDAQTETDDDSSNSSNLSSLVSCLSRCLSPLVSCVVPQVVLLVVLCNCLQRPPAPLSNLSSLSSLSSHDQVSSLVSLLVSLVRCVQFPQVVSVVSSLVSCSSHSAHDPSNLVSNLVSLVVVCQPPPQDDLSNLVSLVSHVRSPVVSVVSVVVVVLVVLLVVLVVVLVVVLPPPPPDDDDDPPVVVVVVVNVVSCCVSPVPSVVVVVVVVVVCVVPDDDDPVLVVVVVVCVVSVVSVCVVVVVVLVVVVPPDPVPDDPVVNVVVVVVVVVVVVVVVVVVCVSVVSVCVRCVLVVVCVVLLVVCLVPDAQEEELQRLQVSLVVRPDLVSLLVSLVSCNVSNRQYDDAHPVNDRDDDGNHNSNSSVSVVVCVNSSSDNDHDDDDPPDDPDPPDDDDDPDDDD

Secondary structure (DSSP, 8-state):
-BTTB---HHHHHHHHHHHHHTT--HHHHHHHHHHHHHHHHTT--EEEE--GGGSHHHHTS-TT-HHHHHHHHHHHHHHHTTT-EEEE---GGG---GGG--S-----PPPPHHHHHHHHHTTT--HHHHHHHHH-TTTTTGGGSHHHHHHHHHHHHHTTTPPPSSHHHHHHHHHHHH--HHHIIIII---HHHHHHHHHHHHHHHHH-TTTTT-EEHHHHHHHSTTS-HHHHHHHHHHTTSEEEETTEEEESSHHHHHHHHHHHHHH-GGG--GGGTTTT-TTHHHHHHHHHHS-HHHHHHHHHHHHHHHHT--B---TTGGGTT-TT--HHHHHHHHTTPPPPPB--SHHHHHHHHHHHHHHHHHTT-GGGGGGGHHHHHHHHHHHHHH---HHHHHHHHHGGGGS-HHHHHHHHHHHHHHHTTS--HHHHHHHHHHGGG-SS--HHHHHHHHHHHHHHTTSSSPPPHHHHHHHHTSGGGHHHHHHHHHHHHHHHHHHHHHHHHHHHHH----S---SGGGHHHHHHHHHHHIIIIIHHHHHHHHHHHHHHTT----HHHHHHHHHHHHHHHHHHHHHHHHHHHHHSS-GGGS-HHHHHHHHHHHHHHHHHHHHHHHHHHHHHHHHHHHHHHHHHHHHHHHHH--SEEEHHHHHHHHHH--SHHHHHHHHHHHHHTT-EEES--TTSS----TT-HHHHHHHHHHHHHHT---------------------------

Radius of gyration: 33.12 Å; chains: 1; bounding box: 84×64×107 Å